Protein 1Y03 (pdb70)

Secondary structure (DSSP, 8-state):
---SHHHHGGGHHHHHHHHHHHHHHHHHHHT-S--

Structure (mmCIF, N/CA/C/O backbone):
data_1Y03
#
_entry.id   1Y03
#
loop_
_atom_site.group_PDB
_atom_site.id
_atom_site.type_symbol
_atom_site.label_atom_id
_atom_site.label_alt_id
_atom_site.label_comp_id
_atom_site.label_asym_id
_atom_site.label_entity_id
_atom_site.label_seq_id
_atom_site.pdbx_PDB_ins_code
_atom_site.Cartn_x
_atom_site.Cartn_y
_atom_site.Cartn_z
_atom_site.occupancy
_atom_site.B_iso_or_equiv
_atom_site.auth_seq_id
_atom_site.auth_comp_id
_atom_site.auth_asym_id
_atom_site.auth_atom_id
_atom_site.pdbx_PDB_model_num
ATOM 1 N N . GLY A 1 1 ? 21.758 -11.976 4.426 1.00 0.00 1 GLY A N 1
ATOM 2 C CA . GLY A 1 1 ? 21.750 -11.119 3.218 1.00 0.00 1 GLY A CA 1
ATOM 3 C C . GLY A 1 1 ? 20.668 -11.524 2.242 1.00 0.00 1 GLY A C 1
ATOM 4 O O . GLY A 1 1 ? 20.935 -12.220 1.262 1.00 0.00 1 GLY A O 1
ATOM 10 N N . SER A 1 2 ? 19.447 -11.084 2.500 1.00 0.00 2 SER A N 1
ATOM 11 C CA . SER A 1 2 ? 18.313 -11.456 1.672 1.00 0.00 2 SER A CA 1
ATOM 12 C C . SER A 1 2 ? 17.539 -10.220 1.229 1.00 0.00 2 SER A C 1
ATOM 13 O O . SER A 1 2 ? 16.584 -9.801 1.883 1.00 0.00 2 SER A O 1
ATOM 21 N N . MET A 1 3 ? 17.964 -9.633 0.124 1.00 0.00 3 MET A N 1
ATOM 22 C CA . MET A 1 3 ? 17.285 -8.472 -0.433 1.00 0.00 3 MET A CA 1
ATOM 23 C C . MET A 1 3 ? 16.901 -8.747 -1.880 1.00 0.00 3 MET A C 1
ATOM 24 O O . MET A 1 3 ? 16.583 -7.835 -2.645 1.00 0.00 3 MET A O 1
ATOM 38 N N . ASN A 1 4 ? 16.926 -10.022 -2.235 1.00 0.00 4 ASN A N 1
ATOM 39 C CA . ASN A 1 4 ? 16.672 -10.456 -3.602 1.00 0.00 4 ASN A CA 1
ATOM 40 C C . ASN A 1 4 ? 15.178 -10.593 -3.867 1.00 0.00 4 ASN A C 1
ATOM 41 O O . ASN A 1 4 ? 14.353 -10.361 -2.979 1.00 0.00 4 ASN A O 1
ATOM 52 N N . ALA A 1 5 ? 14.843 -10.992 -5.088 1.00 0.00 5 ALA A N 1
ATOM 53 C CA . ALA A 1 5 ? 13.453 -11.158 -5.505 1.00 0.00 5 ALA A CA 1
ATOM 54 C C . ALA A 1 5 ? 12.706 -12.212 -4.678 1.00 0.00 5 ALA A C 1
ATOM 55 O O . ALA A 1 5 ? 11.623 -11.930 -4.164 1.00 0.00 5 ALA A O 1
ATOM 62 N N . PRO A 1 6 ? 13.254 -13.440 -4.520 1.00 0.00 6 PRO A N 1
ATOM 63 C CA . PRO A 1 6 ? 12.577 -14.504 -3.766 1.00 0.00 6 PRO A CA 1
ATOM 64 C C . PRO A 1 6 ? 12.431 -14.151 -2.293 1.00 0.00 6 PRO A C 1
ATOM 65 O O . PRO A 1 6 ? 11.537 -14.644 -1.605 1.00 0.00 6 PRO A O 1
ATOM 76 N N . ALA A 1 7 ? 13.308 -13.280 -1.822 1.00 0.00 7 ALA A N 1
ATOM 77 C CA . ALA A 1 7 ? 13.268 -12.830 -0.439 1.00 0.00 7 ALA A CA 1
ATOM 78 C C . ALA A 1 7 ? 12.120 -11.857 -0.228 1.00 0.00 7 ALA A C 1
ATOM 79 O O . ALA A 1 7 ? 11.551 -11.765 0.859 1.00 0.00 7 ALA A O 1
ATOM 86 N N . ARG A 1 8 ? 11.772 -11.164 -1.295 1.00 0.00 8 ARG A N 1
ATOM 87 C CA . ARG A 1 8 ? 10.713 -10.168 -1.264 1.00 0.00 8 ARG A CA 1
ATOM 88 C C . ARG A 1 8 ? 9.351 -10.834 -1.400 1.00 0.00 8 ARG A C 1
ATOM 89 O O . ARG A 1 8 ? 8.329 -10.259 -1.030 1.00 0.00 8 ARG A O 1
ATOM 110 N N . ALA A 1 9 ? 9.348 -12.059 -1.913 1.00 0.00 9 ALA A N 1
ATOM 111 C CA . ALA A 1 9 ? 8.111 -12.802 -2.131 1.00 0.00 9 ALA A CA 1
ATOM 112 C C . ALA A 1 9 ? 7.455 -13.204 -0.811 1.00 0.00 9 ALA A C 1
ATOM 113 O O . ALA A 1 9 ? 6.268 -13.531 -0.772 1.00 0.00 9 ALA A O 1
ATOM 120 N N . ALA A 1 10 ? 8.229 -13.176 0.266 1.00 0.00 10 ALA A N 1
ATOM 121 C CA . ALA A 1 10 ? 7.719 -13.530 1.586 1.00 0.00 10 ALA A CA 1
ATOM 122 C C . ALA A 1 10 ? 6.850 -12.411 2.157 1.00 0.00 10 ALA A C 1
ATOM 123 O O . ALA A 1 10 ? 6.013 -12.640 3.026 1.00 0.00 10 ALA A O 1
ATOM 130 N N . ALA A 1 11 ? 7.037 -11.204 1.640 1.00 0.00 11 ALA A N 1
ATOM 131 C CA . ALA A 1 11 ? 6.301 -10.040 2.120 1.00 0.00 11 ALA A CA 1
ATOM 132 C C . ALA A 1 11 ? 5.039 -9.813 1.293 1.00 0.00 11 ALA A C 1
ATOM 133 O O . ALA A 1 11 ? 4.391 -8.768 1.402 1.00 0.00 11 ALA A O 1
ATOM 140 N N . LYS A 1 12 ? 4.704 -10.802 0.468 1.00 0.00 12 LYS A N 1
ATOM 141 C CA . LYS A 1 12 ? 3.550 -10.723 -0.427 1.00 0.00 12 LYS A CA 1
ATOM 142 C C . LYS A 1 12 ? 2.271 -10.385 0.336 1.00 0.00 12 LYS A C 1
ATOM 143 O O . LYS A 1 12 ? 1.681 -9.333 0.122 1.00 0.00 12 LYS A O 1
ATOM 162 N N . THR A 1 13 ? 1.853 -11.291 1.217 1.00 0.00 13 THR A N 1
ATOM 163 C CA . THR A 1 13 ? 0.638 -11.127 2.011 1.00 0.00 13 THR A CA 1
ATOM 164 C C . THR A 1 13 ? 0.560 -9.772 2.720 1.00 0.00 13 THR A C 1
ATOM 165 O O . THR A 1 13 ? -0.521 -9.208 2.871 1.00 0.00 13 THR A O 1
ATOM 176 N N . ALA A 1 14 ? 1.705 -9.252 3.141 1.00 0.00 14 ALA A N 1
ATOM 177 C CA . ALA A 1 14 ? 1.748 -7.968 3.827 1.00 0.00 14 ALA A CA 1
ATOM 178 C C . ALA A 1 14 ? 1.298 -6.847 2.894 1.00 0.00 14 ALA A C 1
ATOM 179 O O . ALA A 1 14 ? 0.370 -6.102 3.206 1.00 0.00 14 ALA A O 1
ATOM 186 N N . ALA A 1 15 ? 1.956 -6.746 1.744 1.00 0.00 15 ALA A N 1
ATOM 187 C CA . ALA A 1 15 ? 1.598 -5.756 0.735 1.00 0.00 15 ALA A CA 1
ATOM 188 C C . ALA A 1 15 ? 0.246 -6.080 0.103 1.00 0.00 15 ALA A C 1
ATOM 189 O O . ALA A 1 15 ? -0.436 -5.196 -0.418 1.00 0.00 15 ALA A O 1
ATOM 196 N N . ASP A 1 16 ? -0.140 -7.349 0.165 1.00 0.00 16 ASP A N 1
ATOM 197 C CA . ASP A 1 16 ? -1.403 -7.805 -0.400 1.00 0.00 16 ASP A CA 1
ATOM 198 C C . ASP A 1 16 ? -2.572 -7.288 0.428 1.00 0.00 16 ASP A C 1
ATOM 199 O O . ASP A 1 16 ? -3.568 -6.800 -0.111 1.00 0.00 16 ASP A O 1
ATOM 208 N N . ALA A 1 17 ? -2.436 -7.397 1.744 1.00 0.00 17 ALA A N 1
ATOM 209 C CA . ALA A 1 17 ? -3.457 -6.918 2.664 1.00 0.00 17 ALA A CA 1
ATOM 210 C C . ALA A 1 17 ? -3.633 -5.412 2.521 1.00 0.00 17 ALA A C 1
ATOM 211 O O . ALA A 1 17 ? -4.752 -4.896 2.536 1.00 0.00 17 ALA A O 1
ATOM 218 N N . LEU A 1 18 ? -2.514 -4.714 2.361 1.00 0.00 18 LEU A N 1
ATOM 219 C CA . LEU A 1 18 ? -2.531 -3.268 2.200 1.00 0.00 18 LEU A CA 1
ATOM 220 C C . LEU A 1 18 ? -3.194 -2.883 0.885 1.00 0.00 18 LEU A C 1
ATOM 221 O O . LEU A 1 18 ? -3.968 -1.930 0.832 1.00 0.00 18 LEU A O 1
ATOM 237 N N . ALA A 1 19 ? -2.884 -3.632 -0.167 1.00 0.00 19 ALA A N 1
ATOM 238 C CA . ALA A 1 19 ? -3.481 -3.407 -1.478 1.00 0.00 19 ALA A CA 1
ATOM 239 C C . ALA A 1 19 ? -5.004 -3.451 -1.402 1.00 0.00 19 ALA A C 1
ATOM 240 O O . ALA A 1 19 ? -5.686 -2.588 -1.955 1.00 0.00 19 ALA A O 1
ATOM 247 N N . ALA A 1 20 ? -5.528 -4.454 -0.707 1.00 0.00 20 ALA A N 1
ATOM 248 C CA . ALA A 1 20 ? -6.968 -4.595 -0.532 1.00 0.00 20 ALA A CA 1
ATOM 249 C C . ALA A 1 20 ? -7.524 -3.470 0.339 1.00 0.00 20 ALA A C 1
ATOM 250 O O . ALA A 1 20 ? -8.541 -2.855 0.008 1.00 0.00 20 ALA A O 1
ATOM 257 N N . ALA A 1 21 ? -6.837 -3.196 1.443 1.00 0.00 21 ALA A N 1
ATOM 258 C CA . ALA A 1 21 ? -7.260 -2.162 2.381 1.00 0.00 21 ALA A CA 1
ATOM 259 C C . ALA A 1 21 ? -7.294 -0.791 1.716 1.00 0.00 21 ALA A C 1
ATOM 260 O O . ALA A 1 21 ? -8.251 -0.034 1.886 1.00 0.00 21 ALA A O 1
ATOM 267 N N . LYS A 1 22 ? -6.259 -0.487 0.942 1.00 0.00 22 LYS A N 1
ATOM 268 C CA . LYS A 1 22 ? -6.151 0.802 0.270 1.00 0.00 22 LYS A CA 1
ATOM 269 C C . LYS A 1 22 ? -7.217 0.932 -0.813 1.00 0.00 22 LYS A C 1
ATOM 270 O O . LYS A 1 22 ? -7.819 1.993 -0.988 1.00 0.00 22 LYS A O 1
ATOM 289 N N . LYS A 1 23 ? -7.446 -0.164 -1.529 1.00 0.00 23 LYS A N 1
ATOM 290 C CA . LYS A 1 23 ? -8.436 -0.197 -2.592 1.00 0.00 23 LYS A CA 1
ATOM 291 C C . LYS A 1 23 ? -9.810 0.088 -2.029 1.00 0.00 23 LYS A C 1
ATOM 292 O O . LYS A 1 23 ? -10.488 1.015 -2.458 1.00 0.00 23 LYS A O 1
ATOM 311 N N . THR A 1 24 ? -10.195 -0.713 -1.057 1.00 0.00 24 THR A N 1
ATOM 312 C CA . THR A 1 24 ? -11.495 -0.628 -0.451 1.00 0.00 24 THR A CA 1
ATOM 313 C C . THR A 1 24 ? -11.728 0.728 0.228 1.00 0.00 24 THR A C 1
ATOM 314 O O . THR A 1 24 ? -12.821 1.288 0.137 1.00 0.00 24 THR A O 1
ATOM 325 N N . ALA A 1 25 ? -10.700 1.255 0.892 1.00 0.00 25 ALA A N 1
ATOM 326 C CA . ALA A 1 25 ? -10.811 2.550 1.556 1.00 0.00 25 ALA A CA 1
ATOM 327 C C . ALA A 1 25 ? -11.184 3.637 0.553 1.00 0.00 25 ALA A C 1
ATOM 328 O O . ALA A 1 25 ? -12.152 4.376 0.748 1.00 0.00 25 ALA A O 1
ATOM 335 N N . ALA A 1 26 ? -10.412 3.712 -0.526 1.00 0.00 26 ALA A N 1
ATOM 336 C CA . ALA A 1 26 ? -10.675 4.675 -1.591 1.00 0.00 26 ALA A CA 1
ATOM 337 C C . ALA A 1 26 ? -11.972 4.342 -2.320 1.00 0.00 26 ALA A C 1
ATOM 338 O O . ALA A 1 26 ? -12.690 5.233 -2.764 1.00 0.00 26 ALA A O 1
ATOM 345 N N . ASP A 1 27 ? -12.260 3.052 -2.430 1.00 0.00 27 ASP A N 1
ATOM 346 C CA . ASP A 1 27 ? -13.495 2.577 -3.049 1.00 0.00 27 ASP A CA 1
ATOM 347 C C . ASP A 1 27 ? -14.711 3.147 -2.327 1.00 0.00 27 ASP A C 1
ATOM 348 O O . ASP A 1 27 ? -15.614 3.704 -2.948 1.00 0.00 27 ASP A O 1
ATOM 357 N N . ALA A 1 28 ? -14.713 3.013 -1.008 1.00 0.00 28 ALA A N 1
ATOM 358 C CA . ALA A 1 28 ? -15.790 3.538 -0.180 1.00 0.00 28 ALA A CA 1
ATOM 359 C C . ALA A 1 28 ? -15.816 5.064 -0.210 1.00 0.00 28 ALA A C 1
ATOM 360 O O . ALA A 1 28 ? -16.885 5.674 -0.200 1.00 0.00 28 ALA A O 1
ATOM 367 N N . ALA A 1 29 ? -14.636 5.671 -0.266 1.00 0.00 29 ALA A N 1
ATOM 368 C CA . ALA A 1 29 ? -14.519 7.124 -0.295 1.00 0.00 29 ALA A CA 1
ATOM 369 C C . ALA A 1 29 ? -15.029 7.679 -1.621 1.00 0.00 29 ALA A C 1
ATOM 370 O O . ALA A 1 29 ? -15.638 8.746 -1.671 1.00 0.00 29 ALA A O 1
ATOM 377 N N . ALA A 1 30 ? -14.780 6.938 -2.695 1.00 0.00 30 ALA A N 1
ATOM 378 C CA . ALA A 1 30 ? -15.249 7.317 -4.019 1.00 0.00 30 ALA A CA 1
ATOM 379 C C . ALA A 1 30 ? -16.770 7.307 -4.071 1.00 0.00 30 ALA A C 1
ATOM 380 O O . ALA A 1 30 ? -17.389 8.167 -4.697 1.00 0.00 30 ALA A O 1
ATOM 387 N N . ALA A 1 31 ? -17.365 6.339 -3.383 1.00 0.00 31 ALA A N 1
ATOM 388 C CA . ALA A 1 31 ? -18.816 6.210 -3.330 1.00 0.00 31 ALA A CA 1
ATOM 389 C C . ALA A 1 31 ? -19.407 7.093 -2.235 1.00 0.00 31 ALA A C 1
ATOM 390 O O . ALA A 1 31 ? -20.563 6.932 -1.844 1.00 0.00 31 ALA A O 1
ATOM 397 N N . ALA A 1 32 ? -18.598 8.004 -1.717 1.00 0.00 32 ALA A N 1
ATOM 398 C CA . ALA A 1 32 ? -19.060 8.963 -0.724 1.00 0.00 32 ALA A CA 1
ATOM 399 C C . ALA A 1 32 ? -19.298 10.327 -1.361 1.00 0.00 32 ALA A C 1
ATOM 400 O O . ALA A 1 32 ? -19.129 11.361 -0.716 1.00 0.00 32 ALA A O 1
ATOM 407 N N . ALA A 1 33 ? -19.684 10.319 -2.626 1.00 0.00 33 ALA A N 1
ATOM 408 C CA . ALA A 1 33 ? -19.923 11.555 -3.361 1.00 0.00 33 ALA A CA 1
ATOM 409 C C . ALA A 1 33 ? -21.369 11.991 -3.196 1.00 0.00 33 ALA A C 1
ATOM 410 O O . ALA A 1 33 ? -21.679 13.183 -3.193 1.00 0.00 33 ALA A O 1
ATOM 417 N N . ALA A 1 34 ? -22.250 11.014 -3.067 1.00 0.00 34 ALA A N 1
ATOM 418 C CA . ALA A 1 34 ? -23.654 11.278 -2.802 1.00 0.00 34 ALA A CA 1
ATOM 419 C C . ALA A 1 34 ? -23.972 11.004 -1.337 1.00 0.00 34 ALA A C 1
ATOM 420 O O . ALA A 1 34 ? -24.773 10.123 -1.010 1.00 0.00 34 ALA A O 1
ATOM 427 N N . ALA A 1 35 ? -23.325 11.756 -0.459 1.00 0.00 35 ALA A N 1
ATOM 428 C CA . ALA A 1 35 ? -23.508 11.601 0.976 1.00 0.00 35 ALA A CA 1
ATOM 429 C C . ALA A 1 35 ? -23.591 12.964 1.644 1.00 0.00 35 ALA A C 1
ATOM 430 O O . ALA A 1 35 ? -24.330 13.102 2.639 1.00 0.00 35 ALA A O 1
ATOM 438 N N . GLY A 1 1 ? 18.426 -19.781 -2.698 1.00 0.00 1 GLY A N 2
ATOM 439 C CA . GLY A 1 1 ? 17.024 -20.146 -3.010 1.00 0.00 1 GLY A CA 2
ATOM 440 C C . GLY A 1 1 ? 16.073 -18.994 -2.769 1.00 0.00 1 GLY A C 2
ATOM 441 O O . GLY A 1 1 ? 14.955 -19.191 -2.294 1.00 0.00 1 GLY A O 2
ATOM 447 N N . SER A 1 2 ? 16.518 -17.786 -3.088 1.00 0.00 2 SER A N 2
ATOM 448 C CA . SER A 1 2 ? 15.717 -16.591 -2.870 1.00 0.00 2 SER A CA 2
ATOM 449 C C . SER A 1 2 ? 14.665 -16.434 -3.962 1.00 0.00 2 SER A C 2
ATOM 450 O O . SER A 1 2 ? 13.636 -15.786 -3.762 1.00 0.00 2 SER A O 2
ATOM 458 N N . MET A 1 3 ? 14.919 -17.045 -5.110 1.00 0.00 3 MET A N 2
ATOM 459 C CA . MET A 1 3 ? 13.986 -17.000 -6.226 1.00 0.00 3 MET A CA 2
ATOM 460 C C . MET A 1 3 ? 12.995 -18.155 -6.118 1.00 0.00 3 MET A C 2
ATOM 461 O O . MET A 1 3 ? 12.946 -19.044 -6.973 1.00 0.00 3 MET A O 2
ATOM 475 N N . ASN A 1 4 ? 12.225 -18.143 -5.046 1.00 0.00 4 ASN A N 2
ATOM 476 C CA . ASN A 1 4 ? 11.244 -19.185 -4.791 1.00 0.00 4 ASN A CA 2
ATOM 477 C C . ASN A 1 4 ? 9.873 -18.571 -4.554 1.00 0.00 4 ASN A C 2
ATOM 478 O O . ASN A 1 4 ? 9.768 -17.409 -4.161 1.00 0.00 4 ASN A O 2
ATOM 489 N N . ALA A 1 5 ? 8.829 -19.355 -4.788 1.00 0.00 5 ALA A N 2
ATOM 490 C CA . ALA A 1 5 ? 7.455 -18.878 -4.652 1.00 0.00 5 ALA A CA 2
ATOM 491 C C . ALA A 1 5 ? 7.120 -18.449 -3.215 1.00 0.00 5 ALA A C 2
ATOM 492 O O . ALA A 1 5 ? 6.695 -17.313 -2.994 1.00 0.00 5 ALA A O 2
ATOM 499 N N . PRO A 1 6 ? 7.311 -19.331 -2.209 1.00 0.00 6 PRO A N 2
ATOM 500 C CA . PRO A 1 6 ? 6.977 -19.000 -0.819 1.00 0.00 6 PRO A CA 2
ATOM 501 C C . PRO A 1 6 ? 7.898 -17.930 -0.246 1.00 0.00 6 PRO A C 2
ATOM 502 O O . PRO A 1 6 ? 7.529 -17.214 0.684 1.00 0.00 6 PRO A O 2
ATOM 513 N N . ALA A 1 7 ? 9.089 -17.806 -0.826 1.00 0.00 7 ALA A N 2
ATOM 514 C CA . ALA A 1 7 ? 10.060 -16.815 -0.378 1.00 0.00 7 ALA A CA 2
ATOM 515 C C . ALA A 1 7 ? 9.565 -15.408 -0.670 1.00 0.00 7 ALA A C 2
ATOM 516 O O . ALA A 1 7 ? 9.913 -14.453 0.022 1.00 0.00 7 ALA A O 2
ATOM 523 N N . ARG A 1 8 ? 8.746 -15.295 -1.697 1.00 0.00 8 ARG A N 2
ATOM 524 C CA . ARG A 1 8 ? 8.137 -14.023 -2.053 1.00 0.00 8 ARG A CA 2
ATOM 525 C C . ARG A 1 8 ? 6.794 -13.870 -1.355 1.00 0.00 8 ARG A C 2
ATOM 526 O O . ARG A 1 8 ? 6.459 -12.793 -0.864 1.00 0.00 8 ARG A O 2
ATOM 547 N N . ALA A 1 9 ? 6.045 -14.967 -1.283 1.00 0.00 9 ALA A N 2
ATOM 548 C CA . ALA A 1 9 ? 4.718 -14.962 -0.672 1.00 0.00 9 ALA A CA 2
ATOM 549 C C . ALA A 1 9 ? 4.771 -14.523 0.791 1.00 0.00 9 ALA A C 2
ATOM 550 O O . ALA A 1 9 ? 3.833 -13.902 1.296 1.00 0.00 9 ALA A O 2
ATOM 557 N N . ALA A 1 10 ? 5.878 -14.836 1.455 1.00 0.00 10 ALA A N 2
ATOM 558 C CA . ALA A 1 10 ? 6.064 -14.487 2.860 1.00 0.00 10 ALA A CA 2
ATOM 559 C C . ALA A 1 10 ? 6.145 -12.974 3.062 1.00 0.00 10 ALA A C 2
ATOM 560 O O . ALA A 1 10 ? 5.884 -12.470 4.155 1.00 0.00 10 ALA A O 2
ATOM 567 N N . ALA A 1 11 ? 6.513 -12.246 2.012 1.00 0.00 11 ALA A N 2
ATOM 568 C CA . ALA A 1 11 ? 6.613 -10.792 2.089 1.00 0.00 11 ALA A CA 2
ATOM 569 C C . ALA A 1 11 ? 5.491 -10.127 1.300 1.00 0.00 11 ALA A C 2
ATOM 570 O O . ALA A 1 11 ? 5.231 -8.931 1.444 1.00 0.00 11 ALA A O 2
ATOM 577 N N . LYS A 1 12 ? 4.821 -10.914 0.474 1.00 0.00 12 LYS A N 2
ATOM 578 C CA . LYS A 1 12 ? 3.744 -10.409 -0.361 1.00 0.00 12 LYS A CA 2
ATOM 579 C C . LYS A 1 12 ? 2.470 -10.205 0.452 1.00 0.00 12 LYS A C 2
ATOM 580 O O . LYS A 1 12 ? 1.784 -9.206 0.279 1.00 0.00 12 LYS A O 2
ATOM 599 N N . THR A 1 13 ? 2.171 -11.166 1.326 1.00 0.00 13 THR A N 2
ATOM 600 C CA . THR A 1 13 ? 0.962 -11.151 2.156 1.00 0.00 13 THR A CA 2
ATOM 601 C C . THR A 1 13 ? 0.652 -9.774 2.748 1.00 0.00 13 THR A C 2
ATOM 602 O O . THR A 1 13 ? -0.489 -9.314 2.688 1.00 0.00 13 THR A O 2
ATOM 613 N N . ALA A 1 14 ? 1.663 -9.117 3.309 1.00 0.00 14 ALA A N 2
ATOM 614 C CA . ALA A 1 14 ? 1.474 -7.805 3.915 1.00 0.00 14 ALA A CA 2
ATOM 615 C C . ALA A 1 14 ? 1.026 -6.781 2.878 1.00 0.00 14 ALA A C 2
ATOM 616 O O . ALA A 1 14 ? 0.023 -6.093 3.064 1.00 0.00 14 ALA A O 2
ATOM 623 N N . ALA A 1 15 ? 1.759 -6.707 1.774 1.00 0.00 15 ALA A N 2
ATOM 624 C CA . ALA A 1 15 ? 1.453 -5.760 0.710 1.00 0.00 15 ALA A CA 2
ATOM 625 C C . ALA A 1 15 ? 0.148 -6.132 0.014 1.00 0.00 15 ALA A C 2
ATOM 626 O O . ALA A 1 15 ? -0.570 -5.268 -0.490 1.00 0.00 15 ALA A O 2
ATOM 633 N N . ASP A 1 16 ? -0.161 -7.422 0.021 1.00 0.00 16 ASP A N 2
ATOM 634 C CA . ASP A 1 16 ? -1.373 -7.937 -0.603 1.00 0.00 16 ASP A CA 2
ATOM 635 C C . ASP A 1 16 ? -2.594 -7.467 0.170 1.00 0.00 16 ASP A C 2
ATOM 636 O O . ASP A 1 16 ? -3.593 -7.040 -0.412 1.00 0.00 16 ASP A O 2
ATOM 645 N N . ALA A 1 17 ? -2.496 -7.535 1.492 1.00 0.00 17 ALA A N 2
ATOM 646 C CA . ALA A 1 17 ? -3.566 -7.085 2.364 1.00 0.00 17 ALA A CA 2
ATOM 647 C C . ALA A 1 17 ? -3.681 -5.564 2.322 1.00 0.00 17 ALA A C 2
ATOM 648 O O . ALA A 1 17 ? -4.781 -5.015 2.346 1.00 0.00 17 ALA A O 2
ATOM 655 N N . LEU A 1 18 ? -2.533 -4.897 2.243 1.00 0.00 18 LEU A N 2
ATOM 656 C CA . LEU A 1 18 ? -2.490 -3.438 2.177 1.00 0.00 18 LEU A CA 2
ATOM 657 C C . LEU A 1 18 ? -3.192 -2.929 0.925 1.00 0.00 18 LEU A C 2
ATOM 658 O O . LEU A 1 18 ? -4.045 -2.051 0.998 1.00 0.00 18 LEU A O 2
ATOM 674 N N . ALA A 1 19 ? -2.820 -3.490 -0.222 1.00 0.00 19 ALA A N 2
ATOM 675 C CA . ALA A 1 19 ? -3.428 -3.118 -1.494 1.00 0.00 19 ALA A CA 2
ATOM 676 C C . ALA A 1 19 ? -4.948 -3.231 -1.439 1.00 0.00 19 ALA A C 2
ATOM 677 O O . ALA A 1 19 ? -5.657 -2.361 -1.942 1.00 0.00 19 ALA A O 2
ATOM 684 N N . ALA A 1 20 ? -5.442 -4.295 -0.816 1.00 0.00 20 ALA A N 2
ATOM 685 C CA . ALA A 1 20 ? -6.878 -4.504 -0.686 1.00 0.00 20 ALA A CA 2
ATOM 686 C C . ALA A 1 20 ? -7.492 -3.500 0.284 1.00 0.00 20 ALA A C 2
ATOM 687 O O . ALA A 1 20 ? -8.564 -2.952 0.029 1.00 0.00 20 ALA A O 2
ATOM 694 N N . ALA A 1 21 ? -6.806 -3.264 1.396 1.00 0.00 21 ALA A N 2
ATOM 695 C CA . ALA A 1 21 ? -7.276 -2.322 2.405 1.00 0.00 21 ALA A CA 2
ATOM 696 C C . ALA A 1 21 ? -7.343 -0.906 1.844 1.00 0.00 21 ALA A C 2
ATOM 697 O O . ALA A 1 21 ? -8.327 -0.196 2.045 1.00 0.00 21 ALA A O 2
ATOM 704 N N . LYS A 1 22 ? -6.310 -0.519 1.105 1.00 0.00 22 LYS A N 2
ATOM 705 C CA . LYS A 1 22 ? -6.241 0.817 0.534 1.00 0.00 22 LYS A CA 2
ATOM 706 C C . LYS A 1 22 ? -7.277 0.966 -0.571 1.00 0.00 22 LYS A C 2
ATOM 707 O O . LYS A 1 22 ? -7.931 2.002 -0.691 1.00 0.00 22 LYS A O 2
ATOM 726 N N . LYS A 1 23 ? -7.412 -0.085 -1.372 1.00 0.00 23 LYS A N 2
ATOM 727 C CA . LYS A 1 23 ? -8.431 -0.145 -2.416 1.00 0.00 23 LYS A CA 2
ATOM 728 C C . LYS A 1 23 ? -9.813 0.075 -1.824 1.00 0.00 23 LYS A C 2
ATOM 729 O O . LYS A 1 23 ? -10.533 0.975 -2.230 1.00 0.00 23 LYS A O 2
ATOM 748 N N . THR A 1 24 ? -10.165 -0.765 -0.864 1.00 0.00 24 THR A N 2
ATOM 749 C CA . THR A 1 24 ? -11.460 -0.702 -0.212 1.00 0.00 24 THR A CA 2
ATOM 750 C C . THR A 1 24 ? -11.699 0.672 0.434 1.00 0.00 24 THR A C 2
ATOM 751 O O . THR A 1 24 ? -12.812 1.198 0.386 1.00 0.00 24 THR A O 2
ATOM 762 N N . ALA A 1 25 ? -10.652 1.250 1.019 1.00 0.00 25 ALA A N 2
ATOM 763 C CA . ALA A 1 25 ? -10.749 2.576 1.617 1.00 0.00 25 ALA A CA 2
ATOM 764 C C . ALA A 1 25 ? -11.095 3.625 0.561 1.00 0.00 25 ALA A C 2
ATOM 765 O O . ALA A 1 25 ? -12.040 4.401 0.723 1.00 0.00 25 ALA A O 2
ATOM 772 N N . ALA A 1 26 ? -10.331 3.637 -0.527 1.00 0.00 26 ALA A N 2
ATOM 773 C CA . ALA A 1 26 ? -10.586 4.551 -1.634 1.00 0.00 26 ALA A CA 2
ATOM 774 C C . ALA A 1 26 ? -11.925 4.235 -2.295 1.00 0.00 26 ALA A C 2
ATOM 775 O O . ALA A 1 26 ? -12.629 5.130 -2.758 1.00 0.00 26 ALA A O 2
ATOM 782 N N . ASP A 1 27 ? -12.260 2.950 -2.329 1.00 0.00 27 ASP A N 2
ATOM 783 C CA . ASP A 1 27 ? -13.533 2.480 -2.872 1.00 0.00 27 ASP A CA 2
ATOM 784 C C . ASP A 1 27 ? -14.700 3.073 -2.099 1.00 0.00 27 ASP A C 2
ATOM 785 O O . ASP A 1 27 ? -15.721 3.433 -2.679 1.00 0.00 27 ASP A O 2
ATOM 794 N N . ALA A 1 28 ? -14.540 3.167 -0.785 1.00 0.00 28 ALA A N 2
ATOM 795 C CA . ALA A 1 28 ? -15.550 3.774 0.073 1.00 0.00 28 ALA A CA 2
ATOM 796 C C . ALA A 1 28 ? -15.776 5.233 -0.308 1.00 0.00 28 ALA A C 2
ATOM 797 O O . ALA A 1 28 ? -16.916 5.682 -0.439 1.00 0.00 28 ALA A O 2
ATOM 804 N N . ALA A 1 29 ? -14.685 5.966 -0.500 1.00 0.00 29 ALA A N 2
ATOM 805 C CA . ALA A 1 29 ? -14.758 7.360 -0.925 1.00 0.00 29 ALA A CA 2
ATOM 806 C C . ALA A 1 29 ? -15.362 7.472 -2.321 1.00 0.00 29 ALA A C 2
ATOM 807 O O . ALA A 1 29 ? -16.078 8.425 -2.627 1.00 0.00 29 ALA A O 2
ATOM 814 N N . ALA A 1 30 ? -15.079 6.482 -3.155 1.00 0.00 30 ALA A N 2
ATOM 815 C CA . ALA A 1 30 ? -15.600 6.446 -4.514 1.00 0.00 30 ALA A CA 2
ATOM 816 C C . ALA A 1 30 ? -17.074 6.041 -4.527 1.00 0.00 30 ALA A C 2
ATOM 817 O O . ALA A 1 30 ? -17.756 6.181 -5.539 1.00 0.00 30 ALA A O 2
ATOM 824 N N . ALA A 1 31 ? -17.559 5.535 -3.398 1.00 0.00 31 ALA A N 2
ATOM 825 C CA . ALA A 1 31 ? -18.953 5.137 -3.278 1.00 0.00 31 ALA A CA 2
ATOM 826 C C . ALA A 1 31 ? -19.804 6.307 -2.817 1.00 0.00 31 ALA A C 2
ATOM 827 O O . ALA A 1 31 ? -21.008 6.177 -2.600 1.00 0.00 31 ALA A O 2
ATOM 834 N N . ALA A 1 32 ? -19.166 7.456 -2.677 1.00 0.00 32 ALA A N 2
ATOM 835 C CA . ALA A 1 32 ? -19.859 8.666 -2.273 1.00 0.00 32 ALA A CA 2
ATOM 836 C C . ALA A 1 32 ? -20.497 9.335 -3.482 1.00 0.00 32 ALA A C 2
ATOM 837 O O . ALA A 1 32 ? -20.030 10.373 -3.958 1.00 0.00 32 ALA A O 2
ATOM 844 N N . ALA A 1 33 ? -21.547 8.714 -3.992 1.00 0.00 33 ALA A N 2
ATOM 845 C CA . ALA A 1 33 ? -22.271 9.245 -5.131 1.00 0.00 33 ALA A CA 2
ATOM 846 C C . ALA A 1 33 ? -23.051 10.489 -4.728 1.00 0.00 33 ALA A C 2
ATOM 847 O O . ALA A 1 33 ? -23.654 10.524 -3.653 1.00 0.00 33 ALA A O 2
ATOM 854 N N . ALA A 1 34 ? -23.027 11.497 -5.600 1.00 0.00 34 ALA A N 2
ATOM 855 C CA . ALA A 1 34 ? -23.675 12.786 -5.352 1.00 0.00 34 ALA A CA 2
ATOM 856 C C . ALA A 1 34 ? -22.959 13.557 -4.249 1.00 0.00 34 ALA A C 2
ATOM 857 O O . ALA A 1 34 ? -23.549 14.404 -3.583 1.00 0.00 34 ALA A O 2
ATOM 864 N N . ALA A 1 35 ? -21.684 13.255 -4.058 1.00 0.00 35 ALA A N 2
ATOM 865 C CA . ALA A 1 35 ? -20.865 13.970 -3.098 1.00 0.00 35 ALA A CA 2
ATOM 866 C C . ALA A 1 35 ? -19.719 14.670 -3.812 1.00 0.00 35 ALA A C 2
ATOM 867 O O . ALA A 1 35 ? -19.208 14.106 -4.803 1.00 0.00 35 ALA A O 2
ATOM 875 N N . GLY A 1 1 ? 24.615 -8.574 2.011 1.00 0.00 1 GLY A N 3
ATOM 876 C CA . GLY A 1 1 ? 23.916 -8.183 3.258 1.00 0.00 1 GLY A CA 3
ATOM 877 C C . GLY A 1 1 ? 22.560 -8.846 3.377 1.00 0.00 1 GLY A C 3
ATOM 878 O O . GLY A 1 1 ? 22.149 -9.582 2.477 1.00 0.00 1 GLY A O 3
ATOM 884 N N . SER A 1 2 ? 21.869 -8.599 4.481 1.00 0.00 2 SER A N 3
ATOM 885 C CA . SER A 1 2 ? 20.536 -9.145 4.698 1.00 0.00 2 SER A CA 3
ATOM 886 C C . SER A 1 2 ? 19.534 -8.519 3.734 1.00 0.00 2 SER A C 3
ATOM 887 O O . SER A 1 2 ? 18.946 -7.473 4.018 1.00 0.00 2 SER A O 3
ATOM 895 N N . MET A 1 3 ? 19.351 -9.161 2.591 1.00 0.00 3 MET A N 3
ATOM 896 C CA . MET A 1 3 ? 18.474 -8.646 1.551 1.00 0.00 3 MET A CA 3
ATOM 897 C C . MET A 1 3 ? 18.060 -9.764 0.603 1.00 0.00 3 MET A C 3
ATOM 898 O O . MET A 1 3 ? 18.004 -9.580 -0.615 1.00 0.00 3 MET A O 3
ATOM 912 N N . ASN A 1 4 ? 17.778 -10.924 1.170 1.00 0.00 4 ASN A N 3
ATOM 913 C CA . ASN A 1 4 ? 17.387 -12.088 0.384 1.00 0.00 4 ASN A CA 3
ATOM 914 C C . ASN A 1 4 ? 15.937 -11.976 -0.077 1.00 0.00 4 ASN A C 3
ATOM 915 O O . ASN A 1 4 ? 15.088 -11.421 0.626 1.00 0.00 4 ASN A O 3
ATOM 926 N N . ALA A 1 5 ? 15.668 -12.517 -1.256 1.00 0.00 5 ALA A N 3
ATOM 927 C CA . ALA A 1 5 ? 14.341 -12.444 -1.859 1.00 0.00 5 ALA A CA 3
ATOM 928 C C . ALA A 1 5 ? 13.263 -13.133 -1.007 1.00 0.00 5 ALA A C 3
ATOM 929 O O . ALA A 1 5 ? 12.211 -12.542 -0.775 1.00 0.00 5 ALA A O 3
ATOM 936 N N . PRO A 1 6 ? 13.485 -14.391 -0.535 1.00 0.00 6 PRO A N 3
ATOM 937 C CA . PRO A 1 6 ? 12.523 -15.093 0.331 1.00 0.00 6 PRO A CA 3
ATOM 938 C C . PRO A 1 6 ? 12.049 -14.250 1.514 1.00 0.00 6 PRO A C 3
ATOM 939 O O . PRO A 1 6 ? 10.874 -14.287 1.880 1.00 0.00 6 PRO A O 3
ATOM 950 N N . ALA A 1 7 ? 12.963 -13.481 2.095 1.00 0.00 7 ALA A N 3
ATOM 951 C CA . ALA A 1 7 ? 12.636 -12.620 3.228 1.00 0.00 7 ALA A CA 3
ATOM 952 C C . ALA A 1 7 ? 11.617 -11.561 2.837 1.00 0.00 7 ALA A C 3
ATOM 953 O O . ALA A 1 7 ? 10.787 -11.142 3.645 1.00 0.00 7 ALA A O 3
ATOM 960 N N . ARG A 1 8 ? 11.677 -11.145 1.590 1.00 0.00 8 ARG A N 3
ATOM 961 C CA . ARG A 1 8 ? 10.751 -10.149 1.066 1.00 0.00 8 ARG A CA 3
ATOM 962 C C . ARG A 1 8 ? 9.471 -10.827 0.584 1.00 0.00 8 ARG A C 3
ATOM 963 O O . ARG A 1 8 ? 8.378 -10.284 0.721 1.00 0.00 8 ARG A O 3
ATOM 984 N N . ALA A 1 9 ? 9.624 -12.028 0.035 1.00 0.00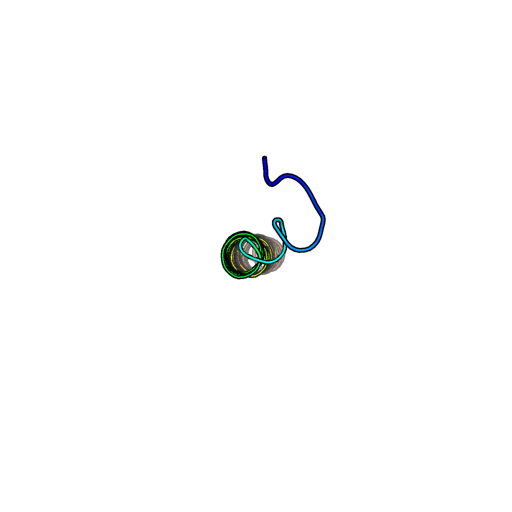 9 ALA A N 3
ATOM 985 C CA . ALA A 1 9 ? 8.490 -12.810 -0.450 1.00 0.00 9 ALA A CA 3
ATOM 986 C C . ALA A 1 9 ? 7.556 -13.195 0.692 1.00 0.00 9 ALA A C 3
ATOM 987 O O . ALA A 1 9 ? 6.354 -13.383 0.490 1.00 0.00 9 ALA A O 3
ATOM 994 N N . ALA A 1 10 ? 8.111 -13.314 1.889 1.00 0.00 10 ALA A N 3
ATOM 995 C CA . ALA A 1 10 ? 7.315 -13.585 3.079 1.00 0.00 10 ALA A CA 3
ATOM 996 C C . ALA A 1 10 ? 6.380 -12.418 3.379 1.00 0.00 10 ALA A C 3
ATOM 997 O O . ALA A 1 10 ? 5.270 -12.609 3.869 1.00 0.00 10 ALA A O 3
ATOM 1004 N N . ALA A 1 11 ? 6.822 -11.211 3.039 1.00 0.00 11 ALA A N 3
ATOM 1005 C CA . ALA A 1 11 ? 6.054 -10.005 3.315 1.00 0.00 11 ALA A CA 3
ATOM 1006 C C . ALA A 1 11 ? 5.113 -9.676 2.158 1.00 0.00 11 ALA A C 3
ATOM 1007 O O . ALA A 1 11 ? 4.519 -8.597 2.111 1.00 0.00 11 ALA A O 3
ATOM 1014 N N . LYS A 1 12 ? 4.990 -10.609 1.219 1.00 0.00 12 LYS A N 3
ATOM 1015 C CA . LYS A 1 12 ? 4.088 -10.446 0.082 1.00 0.00 12 LYS A CA 3
ATOM 1016 C C . LYS A 1 12 ? 2.651 -10.257 0.554 1.00 0.00 12 LYS A C 3
ATOM 1017 O O . LYS A 1 12 ? 1.898 -9.473 -0.015 1.00 0.00 12 LYS A O 3
ATOM 1036 N N . THR A 1 13 ? 2.295 -10.959 1.620 1.00 0.00 13 THR A N 3
ATOM 1037 C CA . THR A 1 13 ? 0.949 -10.928 2.164 1.00 0.00 13 THR A CA 3
ATOM 1038 C C . THR A 1 13 ? 0.651 -9.595 2.841 1.00 0.00 13 THR A C 3
ATOM 1039 O O . THR A 1 13 ? -0.497 -9.155 2.901 1.00 0.00 13 THR A O 3
ATOM 1050 N N . ALA A 1 14 ? 1.696 -8.956 3.346 1.00 0.00 14 ALA A N 3
ATOM 1051 C CA . ALA A 1 14 ? 1.559 -7.661 3.997 1.00 0.00 14 ALA A CA 3
ATOM 1052 C C . ALA A 1 14 ? 1.108 -6.612 2.991 1.00 0.00 14 ALA A C 3
ATOM 1053 O O . ALA A 1 14 ? 0.092 -5.948 3.186 1.00 0.00 14 ALA A O 3
ATOM 1060 N N . ALA A 1 15 ? 1.855 -6.489 1.900 1.00 0.00 15 ALA A N 3
ATOM 1061 C CA . ALA A 1 15 ? 1.507 -5.557 0.835 1.00 0.00 15 ALA A CA 3
ATOM 1062 C C . ALA A 1 15 ? 0.228 -6.002 0.129 1.00 0.00 15 ALA A C 3
ATOM 1063 O O . ALA A 1 15 ? -0.509 -5.187 -0.422 1.00 0.00 15 ALA A O 3
ATOM 1070 N N . ASP A 1 16 ? -0.030 -7.303 0.170 1.00 0.00 16 ASP A N 3
ATOM 1071 C CA . ASP A 1 16 ? -1.218 -7.876 -0.450 1.00 0.00 16 ASP A CA 3
ATOM 1072 C C . ASP A 1 16 ? -2.474 -7.423 0.280 1.00 0.00 16 ASP A C 3
ATOM 1073 O O . ASP A 1 16 ? -3.430 -6.945 -0.333 1.00 0.00 16 ASP A O 3
ATOM 1082 N N . ALA A 1 17 ? -2.452 -7.561 1.600 1.00 0.00 17 ALA A N 3
ATOM 1083 C CA . ALA A 1 17 ? -3.568 -7.140 2.434 1.00 0.00 17 ALA A CA 3
ATOM 1084 C C . ALA A 1 17 ? -3.747 -5.629 2.361 1.00 0.00 17 ALA A C 3
ATOM 1085 O O . ALA A 1 17 ? -4.868 -5.121 2.428 1.00 0.00 17 ALA A O 3
ATOM 1092 N N . LEU A 1 18 ? -2.636 -4.917 2.210 1.00 0.00 18 LEU A N 3
ATOM 1093 C CA . LEU A 1 18 ? -2.667 -3.464 2.102 1.00 0.00 18 LEU A CA 3
ATOM 1094 C C . LEU A 1 18 ? -3.313 -3.031 0.792 1.00 0.00 18 LEU A C 3
ATOM 1095 O O . LEU A 1 18 ? -4.107 -2.093 0.771 1.00 0.00 18 LEU A O 3
ATOM 1111 N N . ALA A 1 19 ? -2.970 -3.718 -0.292 1.00 0.00 19 ALA A N 3
ATOM 1112 C CA . ALA A 1 19 ? -3.529 -3.422 -1.605 1.00 0.00 19 ALA A CA 3
ATOM 1113 C C . ALA A 1 19 ? -5.051 -3.486 -1.571 1.00 0.00 19 ALA A C 3
ATOM 1114 O O . ALA A 1 19 ? -5.732 -2.617 -2.116 1.00 0.00 19 ALA A O 3
ATOM 1121 N N . ALA A 1 20 ? -5.572 -4.506 -0.906 1.00 0.00 20 ALA A N 3
ATOM 1122 C CA . ALA A 1 20 ? -7.010 -4.671 -0.762 1.00 0.00 20 ALA A CA 3
ATOM 1123 C C . ALA A 1 20 ? -7.592 -3.589 0.143 1.00 0.00 20 ALA A C 3
ATOM 1124 O O . ALA A 1 20 ? -8.578 -2.934 -0.204 1.00 0.00 20 ALA A O 3
ATOM 1131 N N . ALA A 1 21 ? -6.957 -3.390 1.293 1.00 0.00 21 ALA A N 3
ATOM 1132 C CA . ALA A 1 21 ? -7.416 -2.414 2.273 1.00 0.00 21 ALA A CA 3
ATOM 1133 C C . ALA A 1 21 ? -7.414 -1.001 1.698 1.00 0.00 21 ALA A C 3
ATOM 1134 O O . ALA A 1 21 ? -8.369 -0.244 1.884 1.00 0.00 21 ALA A O 3
ATOM 1141 N N . LYS A 1 22 ? -6.354 -0.658 0.976 1.00 0.00 22 LYS A N 3
ATOM 1142 C CA . LYS A 1 22 ? -6.230 0.669 0.395 1.00 0.00 22 LYS A CA 3
ATOM 1143 C C . LYS A 1 22 ? -7.228 0.852 -0.745 1.00 0.00 22 LYS A C 3
ATOM 1144 O O . LYS A 1 22 ? -7.741 1.950 -0.965 1.00 0.00 22 LYS A O 3
ATOM 1163 N N . LYS A 1 23 ? -7.501 -0.230 -1.464 1.00 0.00 23 LYS A N 3
ATOM 1164 C CA . LYS A 1 23 ? -8.460 -0.198 -2.563 1.00 0.00 23 LYS A CA 3
ATOM 1165 C C . LYS A 1 23 ? -9.870 0.016 -2.035 1.00 0.00 23 LYS A C 3
ATOM 1166 O O . LYS A 1 23 ? -10.618 0.842 -2.553 1.00 0.00 23 LYS A O 3
ATOM 1185 N N . THR A 1 24 ? -10.219 -0.728 -0.999 1.00 0.00 24 THR A N 3
ATOM 1186 C CA . THR A 1 24 ? -11.523 -0.636 -0.394 1.00 0.00 24 THR A CA 3
ATOM 1187 C C . THR A 1 24 ? -11.735 0.734 0.254 1.00 0.00 24 THR A C 3
ATOM 1188 O O . THR A 1 24 ? -12.813 1.322 0.143 1.00 0.00 24 THR A O 3
ATOM 1199 N N . ALA A 1 25 ? -10.696 1.248 0.905 1.00 0.00 25 ALA A N 3
ATOM 1200 C CA . ALA A 1 25 ? -10.742 2.589 1.482 1.00 0.00 25 ALA A CA 3
ATOM 1201 C C . ALA A 1 25 ? -11.017 3.628 0.399 1.00 0.00 25 ALA A C 3
ATOM 1202 O O . ALA A 1 25 ? -11.870 4.504 0.561 1.00 0.00 25 ALA A O 3
ATOM 1209 N N . ALA A 1 26 ? -10.290 3.515 -0.709 1.00 0.00 26 ALA A N 3
ATOM 1210 C CA . ALA A 1 26 ? -10.483 4.401 -1.853 1.00 0.00 26 ALA A CA 3
ATOM 1211 C C . ALA A 1 26 ? -11.879 4.236 -2.446 1.00 0.00 26 ALA A C 3
ATOM 1212 O O . ALA A 1 26 ? -12.501 5.211 -2.869 1.00 0.00 26 ALA A O 3
ATOM 1219 N N . ASP A 1 27 ? -12.359 2.998 -2.475 1.00 0.00 27 ASP A N 3
ATOM 1220 C CA . ASP A 1 27 ? -13.697 2.690 -2.978 1.00 0.00 27 ASP A CA 3
ATOM 1221 C C . ASP A 1 27 ? -14.766 3.378 -2.135 1.00 0.00 27 ASP A C 3
ATOM 1222 O O . ASP A 1 27 ? -15.626 4.091 -2.657 1.00 0.00 27 ASP A O 3
ATOM 1231 N N . ALA A 1 28 ? -14.701 3.167 -0.827 1.00 0.00 28 ALA A N 3
ATOM 1232 C CA . ALA A 1 28 ? -15.670 3.746 0.100 1.00 0.00 28 ALA A CA 3
ATOM 1233 C C . ALA A 1 28 ? -15.663 5.269 0.031 1.00 0.00 28 ALA A C 3
ATOM 1234 O O . ALA A 1 28 ? -16.715 5.908 0.092 1.00 0.00 28 ALA A O 3
ATOM 1241 N N . ALA A 1 29 ? -14.476 5.847 -0.108 1.00 0.00 29 ALA A N 3
ATOM 1242 C CA . ALA A 1 29 ? -14.334 7.296 -0.185 1.00 0.00 29 ALA A CA 3
ATOM 1243 C C . ALA A 1 29 ? -14.860 7.833 -1.517 1.00 0.00 29 ALA A C 3
ATOM 1244 O O . ALA A 1 29 ? -15.383 8.944 -1.585 1.00 0.00 29 ALA A O 3
ATOM 1251 N N . ALA A 1 30 ? -14.730 7.030 -2.570 1.00 0.00 30 ALA A N 3
ATOM 1252 C CA . ALA A 1 30 ? -15.160 7.435 -3.903 1.00 0.00 30 ALA A CA 3
ATOM 1253 C C . ALA A 1 30 ? -16.675 7.529 -3.990 1.00 0.00 30 ALA A C 3
ATOM 1254 O O . ALA A 1 30 ? -17.212 8.381 -4.698 1.00 0.00 30 ALA A O 3
ATOM 1261 N N . ALA A 1 31 ? -17.357 6.660 -3.258 1.00 0.00 31 ALA A N 3
ATOM 1262 C CA . ALA A 1 31 ? -18.813 6.626 -3.270 1.00 0.00 31 ALA A CA 3
ATOM 1263 C C . ALA A 1 31 ? -19.389 7.458 -2.129 1.00 0.00 31 ALA A C 3
ATOM 1264 O O . ALA A 1 31 ? -20.590 7.416 -1.854 1.00 0.00 31 ALA A O 3
ATOM 1271 N N . ALA A 1 32 ? -18.526 8.218 -1.470 1.00 0.00 32 ALA A N 3
ATOM 1272 C CA . ALA A 1 32 ? -18.941 9.049 -0.350 1.00 0.00 32 ALA A CA 3
ATOM 1273 C C . ALA A 1 32 ? -19.316 10.448 -0.829 1.00 0.00 32 ALA A C 3
ATOM 1274 O O . ALA A 1 32 ? -18.691 11.438 -0.442 1.00 0.00 32 ALA A O 3
ATOM 1281 N N . ALA A 1 33 ? -20.327 10.523 -1.684 1.00 0.00 33 ALA A N 3
ATOM 1282 C CA . ALA A 1 33 ? -20.798 11.800 -2.196 1.00 0.00 33 ALA A CA 3
ATOM 1283 C C . ALA A 1 33 ? -21.594 12.547 -1.135 1.00 0.00 33 ALA A C 3
ATOM 1284 O O . ALA A 1 33 ? -21.625 13.775 -1.121 1.00 0.00 33 ALA A O 3
ATOM 1291 N N . ALA A 1 34 ? -22.230 11.800 -0.242 1.00 0.00 34 ALA A N 3
ATOM 1292 C CA . ALA A 1 34 ? -23.013 12.394 0.826 1.00 0.00 34 ALA A CA 3
ATOM 1293 C C . ALA A 1 34 ? -22.456 11.989 2.183 1.00 0.00 34 ALA A C 3
ATOM 1294 O O . ALA A 1 34 ? -23.105 11.274 2.947 1.00 0.00 34 ALA A O 3
ATOM 1301 N N . ALA A 1 35 ? -21.250 12.451 2.471 1.00 0.00 35 ALA A N 3
ATOM 1302 C CA . ALA A 1 35 ? -20.581 12.137 3.723 1.00 0.00 35 ALA A CA 3
ATOM 1303 C C . ALA A 1 35 ? -19.516 13.185 4.014 1.00 0.00 35 ALA A C 3
ATOM 1304 O O . ALA A 1 35 ? -18.555 12.886 4.751 1.00 0.00 35 ALA A O 3
ATOM 1312 N N . GLY A 1 1 ? -5.386 -26.633 10.453 1.00 0.00 1 GLY A N 4
ATOM 1313 C CA . GLY A 1 1 ? -4.922 -27.487 9.333 1.00 0.00 1 GLY A CA 4
ATOM 1314 C C . GLY A 1 1 ? -3.795 -26.835 8.563 1.00 0.00 1 GLY A C 4
ATOM 1315 O O . GLY A 1 1 ? -2.687 -27.370 8.507 1.00 0.00 1 GLY A O 4
ATOM 1321 N N . SER A 1 2 ? -4.089 -25.677 7.971 1.00 0.00 2 SER A N 4
ATOM 1322 C CA . SER A 1 2 ? -3.096 -24.892 7.239 1.00 0.00 2 SER A CA 4
ATOM 1323 C C . SER A 1 2 ? -2.508 -25.697 6.071 1.00 0.00 2 SER A C 4
ATOM 1324 O O . SER A 1 2 ? -3.258 -26.348 5.333 1.00 0.00 2 SER A O 4
ATOM 1332 N N . MET A 1 3 ? -1.180 -25.647 5.902 1.00 0.00 3 MET A N 4
ATOM 1333 C CA . MET A 1 3 ? -0.494 -26.351 4.816 1.00 0.00 3 MET A CA 4
ATOM 1334 C C . MET A 1 3 ? -0.975 -25.853 3.457 1.00 0.00 3 MET A C 4
ATOM 1335 O O . MET A 1 3 ? -1.136 -26.629 2.511 1.00 0.00 3 MET A O 4
ATOM 1349 N N . ASN A 1 4 ? -1.202 -24.550 3.374 1.00 0.00 4 ASN A N 4
ATOM 1350 C CA . ASN A 1 4 ? -1.664 -23.922 2.145 1.00 0.00 4 ASN A CA 4
ATOM 1351 C C . ASN A 1 4 ? -0.606 -22.971 1.601 1.00 0.00 4 ASN A C 4
ATOM 1352 O O . ASN A 1 4 ? 0.140 -22.356 2.362 1.00 0.00 4 ASN A O 4
ATOM 1363 N N . ALA A 1 5 ? -0.543 -22.865 0.279 1.00 0.00 5 ALA A N 4
ATOM 1364 C CA . ALA A 1 5 ? 0.443 -22.021 -0.392 1.00 0.00 5 ALA A CA 4
ATOM 1365 C C . ALA A 1 5 ? 0.367 -20.550 0.049 1.00 0.00 5 ALA A C 4
ATOM 1366 O O . ALA A 1 5 ? 1.396 -19.963 0.381 1.00 0.00 5 ALA A O 4
ATOM 1373 N N . PRO A 1 6 ? -0.836 -19.916 0.044 1.00 0.00 6 PRO A N 4
ATOM 1374 C CA . PRO A 1 6 ? -1.003 -18.522 0.493 1.00 0.00 6 PRO A CA 4
ATOM 1375 C C . PRO A 1 6 ? -0.323 -18.212 1.828 1.00 0.00 6 PRO A C 4
ATOM 1376 O O . PRO A 1 6 ? 0.188 -17.108 2.030 1.00 0.00 6 PRO A O 4
ATOM 1387 N N . ALA A 1 7 ? -0.314 -19.188 2.726 1.00 0.00 7 ALA A N 4
ATOM 1388 C CA . ALA A 1 7 ? 0.283 -19.013 4.048 1.00 0.00 7 ALA A CA 4
ATOM 1389 C C . ALA A 1 7 ? 1.793 -18.841 3.955 1.00 0.00 7 ALA A C 4
ATOM 1390 O O . ALA A 1 7 ? 2.394 -18.071 4.702 1.00 0.00 7 ALA A O 4
ATOM 1397 N N . ARG A 1 8 ? 2.391 -19.544 3.016 1.00 0.00 8 ARG A N 4
ATOM 1398 C CA . ARG A 1 8 ? 3.834 -19.471 2.800 1.00 0.00 8 ARG A CA 4
ATOM 1399 C C . ARG A 1 8 ? 4.182 -18.221 2.007 1.00 0.00 8 ARG A C 4
ATOM 1400 O O . ARG A 1 8 ? 5.313 -17.742 2.039 1.00 0.00 8 ARG A O 4
ATOM 1421 N N . ALA A 1 9 ? 3.193 -17.698 1.300 1.00 0.00 9 ALA A N 4
ATOM 1422 C CA . ALA A 1 9 ? 3.360 -16.488 0.510 1.00 0.00 9 ALA A CA 4
ATOM 1423 C C . ALA A 1 9 ? 2.971 -15.257 1.320 1.00 0.00 9 ALA A C 4
ATOM 1424 O O . ALA A 1 9 ? 2.696 -14.195 0.760 1.00 0.00 9 ALA A O 4
ATOM 1431 N N . ALA A 1 10 ? 2.953 -15.413 2.644 1.00 0.00 10 ALA A N 4
ATOM 1432 C CA . ALA A 1 10 ? 2.550 -14.348 3.563 1.00 0.00 10 ALA A CA 4
ATOM 1433 C C . ALA A 1 10 ? 3.352 -13.063 3.346 1.00 0.00 10 ALA A C 4
ATOM 1434 O O . ALA A 1 10 ? 2.881 -11.971 3.668 1.00 0.00 10 ALA A O 4
ATOM 1441 N N . ALA A 1 11 ? 4.560 -13.194 2.806 1.00 0.00 11 ALA A N 4
ATOM 1442 C CA . ALA A 1 11 ? 5.378 -12.034 2.472 1.00 0.00 11 ALA A CA 4
ATOM 1443 C C . ALA A 1 11 ? 4.644 -11.134 1.482 1.00 0.00 11 ALA A C 4
ATOM 1444 O O . ALA A 1 11 ? 4.669 -9.910 1.596 1.00 0.00 11 ALA A O 4
ATOM 1451 N N . LYS A 1 12 ? 3.978 -11.755 0.522 1.00 0.00 12 LYS A N 4
ATOM 1452 C CA . LYS A 1 12 ? 3.223 -11.026 -0.481 1.00 0.00 12 LYS A CA 4
ATOM 1453 C C . LYS A 1 12 ? 1.874 -10.602 0.083 1.00 0.00 12 LYS A C 4
ATOM 1454 O O . LYS A 1 12 ? 1.435 -9.472 -0.116 1.00 0.00 12 LYS A O 4
ATOM 1473 N N . THR A 1 13 ? 1.231 -11.515 0.807 1.00 0.00 13 THR A N 4
ATOM 1474 C CA . THR A 1 13 ? -0.083 -11.264 1.394 1.00 0.00 13 THR A CA 4
ATOM 1475 C C . THR A 1 13 ? -0.063 -10.088 2.375 1.00 0.00 13 THR A C 4
ATOM 1476 O O . THR A 1 13 ? -1.097 -9.477 2.646 1.00 0.00 13 THR A O 4
ATOM 1487 N N . ALA A 1 14 ? 1.115 -9.765 2.899 1.00 0.00 14 ALA A N 4
ATOM 1488 C CA . ALA A 1 14 ? 1.269 -8.612 3.779 1.00 0.00 14 ALA A CA 4
ATOM 1489 C C . ALA A 1 14 ? 1.018 -7.317 3.013 1.00 0.00 14 ALA A C 4
ATOM 1490 O O . ALA A 1 14 ? 0.149 -6.525 3.377 1.00 0.00 14 ALA A O 4
ATOM 1497 N N . ALA A 1 15 ? 1.786 -7.108 1.951 1.00 0.00 15 ALA A N 4
ATOM 1498 C CA . ALA A 1 15 ? 1.618 -5.940 1.096 1.00 0.00 15 ALA A CA 4
ATOM 1499 C C . ALA A 1 15 ? 0.289 -6.005 0.351 1.00 0.00 15 ALA A C 4
ATOM 1500 O O . ALA A 1 15 ? -0.298 -4.978 0.009 1.00 0.00 15 ALA A O 4
ATOM 1507 N N . ASP A 1 16 ? -0.180 -7.226 0.118 1.00 0.00 16 ASP A N 4
ATOM 1508 C CA . ASP A 1 16 ? -1.449 -7.456 -0.566 1.00 0.00 16 ASP A CA 4
ATOM 1509 C C . ASP A 1 16 ? -2.614 -6.965 0.281 1.00 0.00 16 ASP A C 4
ATOM 1510 O O . ASP A 1 16 ? -3.582 -6.403 -0.237 1.00 0.00 16 ASP A O 4
ATOM 1519 N N . ALA A 1 17 ? -2.512 -7.172 1.591 1.00 0.00 17 ALA A N 4
ATOM 1520 C CA . ALA A 1 17 ? -3.535 -6.713 2.517 1.00 0.00 17 ALA A CA 4
ATOM 1521 C C . ALA A 1 17 ? -3.595 -5.196 2.523 1.00 0.00 17 ALA A C 4
ATOM 1522 O O . ALA A 1 17 ? -4.667 -4.608 2.643 1.00 0.00 17 ALA A O 4
ATOM 1529 N N . LEU A 1 18 ? -2.435 -4.572 2.373 1.00 0.00 18 LEU A N 4
ATOM 1530 C CA . LEU A 1 18 ? -2.351 -3.121 2.311 1.00 0.00 18 LEU A CA 4
ATOM 1531 C C . LEU A 1 18 ? -2.994 -2.617 1.028 1.00 0.00 18 LEU A C 4
ATOM 1532 O O . LEU A 1 18 ? -3.744 -1.643 1.039 1.00 0.00 18 LEU A O 4
ATOM 1548 N N . ALA A 1 19 ? -2.689 -3.289 -0.076 1.00 0.00 19 ALA A N 4
ATOM 1549 C CA . ALA A 1 19 ? -3.282 -2.957 -1.363 1.00 0.00 19 ALA A CA 4
ATOM 1550 C C . ALA A 1 19 ? -4.802 -3.048 -1.29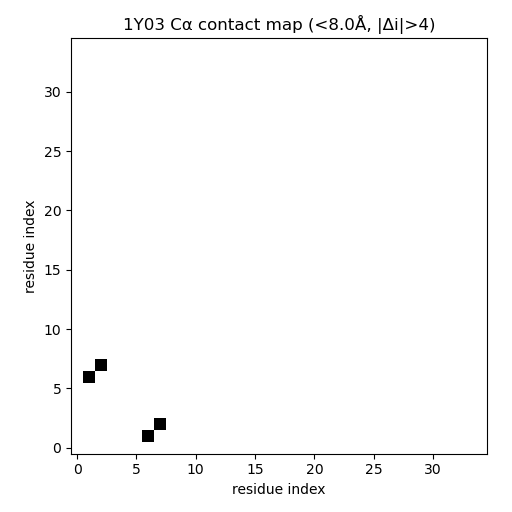6 1.00 0.00 19 ALA A C 4
ATOM 1551 O O . ALA A 1 19 ? -5.506 -2.160 -1.773 1.00 0.00 19 ALA A O 4
ATOM 1558 N N . ALA A 1 20 ? -5.297 -4.120 -0.690 1.00 0.00 20 ALA A N 4
ATOM 1559 C CA . ALA A 1 20 ? -6.729 -4.309 -0.509 1.00 0.00 20 ALA A CA 4
ATOM 1560 C C . ALA A 1 20 ? -7.307 -3.244 0.419 1.00 0.00 20 ALA A C 4
ATOM 1561 O O . ALA A 1 20 ? -8.359 -2.676 0.141 1.00 0.00 20 ALA A O 4
ATOM 1568 N N . ALA A 1 21 ? -6.599 -2.966 1.507 1.00 0.00 21 ALA A N 4
ATOM 1569 C CA . ALA A 1 21 ? -7.036 -1.974 2.485 1.00 0.00 21 ALA A CA 4
ATOM 1570 C C . ALA A 1 21 ? -7.120 -0.583 1.864 1.00 0.00 21 ALA A C 4
ATOM 1571 O O . ALA A 1 21 ? -8.101 0.136 2.059 1.00 0.00 21 ALA A O 4
ATOM 1578 N N . LYS A 1 22 ? -6.104 -0.215 1.093 1.00 0.00 22 LYS A N 4
ATOM 1579 C CA . LYS A 1 22 ? -6.055 1.103 0.491 1.00 0.00 22 LYS A CA 4
ATOM 1580 C C . LYS A 1 22 ? -7.037 1.198 -0.668 1.00 0.00 22 LYS A C 4
ATOM 1581 O O . LYS A 1 22 ? -7.608 2.258 -0.925 1.00 0.00 22 LYS A O 4
ATOM 1600 N N . LYS A 1 23 ? -7.220 0.088 -1.372 1.00 0.00 23 LYS A N 4
ATOM 1601 C CA . LYS A 1 23 ? -8.230 0.011 -2.415 1.00 0.00 23 LYS A CA 4
ATOM 1602 C C . LYS A 1 23 ? -9.613 0.152 -1.806 1.00 0.00 23 LYS A C 4
ATOM 1603 O O . LYS A 1 23 ? -10.446 0.896 -2.305 1.00 0.00 23 LYS A O 4
ATOM 1622 N N . THR A 1 24 ? -9.839 -0.573 -0.719 1.00 0.00 24 THR A N 4
ATOM 1623 C CA . THR A 1 24 ? -11.098 -0.530 -0.002 1.00 0.00 24 THR A CA 4
ATOM 1624 C C . THR A 1 24 ? -11.384 0.885 0.517 1.00 0.00 24 THR A C 4
ATOM 1625 O O . THR A 1 24 ? -12.535 1.317 0.547 1.00 0.00 24 THR A O 4
ATOM 1636 N N . ALA A 1 25 ? -10.332 1.598 0.912 1.00 0.00 25 ALA A N 4
ATOM 1637 C CA . ALA A 1 25 ? -10.466 2.989 1.329 1.00 0.00 25 ALA A CA 4
ATOM 1638 C C . ALA A 1 25 ? -11.024 3.845 0.191 1.00 0.00 25 ALA A C 4
ATOM 1639 O O . ALA A 1 25 ? -12.019 4.549 0.360 1.00 0.00 25 ALA A O 4
ATOM 1646 N N . ALA A 1 26 ? -10.384 3.763 -0.967 1.00 0.00 26 ALA A N 4
ATOM 1647 C CA . ALA A 1 26 ? -10.835 4.494 -2.147 1.00 0.00 26 ALA A CA 4
ATOM 1648 C C . ALA A 1 26 ? -12.199 3.985 -2.601 1.00 0.00 26 ALA A C 4
ATOM 1649 O O . ALA A 1 26 ? -13.050 4.755 -3.031 1.00 0.00 26 ALA A O 4
ATOM 1656 N N . ASP A 1 27 ? -12.385 2.681 -2.489 1.00 0.00 27 ASP A N 4
ATOM 1657 C CA . ASP A 1 27 ? -13.648 2.024 -2.823 1.00 0.00 27 ASP A CA 4
ATOM 1658 C C . ASP A 1 27 ? -14.788 2.590 -1.992 1.00 0.00 27 ASP A C 4
ATOM 1659 O O . ASP A 1 27 ? -15.828 2.974 -2.523 1.00 0.00 27 ASP A O 4
ATOM 1668 N N . ALA A 1 28 ? -14.577 2.642 -0.684 1.00 0.00 28 ALA A N 4
ATOM 1669 C CA . ALA A 1 28 ? -15.577 3.157 0.243 1.00 0.00 28 ALA A CA 4
ATOM 1670 C C . ALA A 1 28 ? -15.852 4.635 -0.014 1.00 0.00 28 ALA A C 4
ATOM 1671 O O . ALA A 1 28 ? -16.955 5.120 0.228 1.00 0.00 28 ALA A O 4
ATOM 1678 N N . ALA A 1 29 ? -14.839 5.347 -0.498 1.00 0.00 29 ALA A N 4
ATOM 1679 C CA . ALA A 1 29 ? -14.990 6.751 -0.856 1.00 0.00 29 ALA A CA 4
ATOM 1680 C C . ALA A 1 29 ? -15.700 6.887 -2.200 1.00 0.00 29 ALA A C 4
ATOM 1681 O O . ALA A 1 29 ? -16.420 7.856 -2.446 1.00 0.00 29 ALA A O 4
ATOM 1688 N N . ALA A 1 30 ? -15.495 5.902 -3.064 1.00 0.00 30 ALA A N 4
ATOM 1689 C CA . ALA A 1 30 ? -16.113 5.881 -4.382 1.00 0.00 30 ALA A CA 4
ATOM 1690 C C . ALA A 1 30 ? -17.603 5.581 -4.276 1.00 0.00 30 ALA A C 4
ATOM 1691 O O . ALA A 1 30 ? -18.413 6.128 -5.021 1.00 0.00 30 ALA A O 4
ATOM 1698 N N . ALA A 1 31 ? -17.959 4.718 -3.333 1.00 0.00 31 ALA A N 4
ATOM 1699 C CA . ALA A 1 31 ? -19.355 4.359 -3.116 1.00 0.00 31 ALA A CA 4
ATOM 1700 C C . ALA A 1 31 ? -20.024 5.319 -2.137 1.00 0.00 31 ALA A C 4
ATOM 1701 O O . ALA A 1 31 ? -21.171 5.123 -1.736 1.00 0.00 31 ALA A O 4
ATOM 1708 N N . ALA A 1 32 ? -19.301 6.364 -1.765 1.00 0.00 32 ALA A N 4
ATOM 1709 C CA . ALA A 1 32 ? -19.820 7.362 -0.841 1.00 0.00 32 ALA A CA 4
ATOM 1710 C C . ALA A 1 32 ? -20.379 8.558 -1.599 1.00 0.00 32 ALA A C 4
ATOM 1711 O O . ALA A 1 32 ? -19.834 9.662 -1.538 1.00 0.00 32 ALA A O 4
ATOM 1718 N N . ALA A 1 33 ? -21.461 8.323 -2.327 1.00 0.00 33 ALA A N 4
ATOM 1719 C CA . ALA A 1 33 ? -22.121 9.370 -3.091 1.00 0.00 33 ALA A CA 4
ATOM 1720 C C . ALA A 1 33 ? -22.929 10.273 -2.170 1.00 0.00 33 ALA A C 4
ATOM 1721 O O . ALA A 1 33 ? -22.994 11.489 -2.363 1.00 0.00 33 ALA A O 4
ATOM 1728 N N . ALA A 1 34 ? -23.540 9.662 -1.169 1.00 0.00 34 ALA A N 4
ATOM 1729 C CA . ALA A 1 34 ? -24.321 10.386 -0.184 1.00 0.00 34 ALA A CA 4
ATOM 1730 C C . ALA A 1 34 ? -24.210 9.710 1.178 1.00 0.00 34 ALA A C 4
ATOM 1731 O O . ALA A 1 34 ? -25.168 9.106 1.669 1.00 0.00 34 ALA A O 4
ATOM 1738 N N . ALA A 1 35 ? -23.033 9.807 1.779 1.00 0.00 35 ALA A N 4
ATOM 1739 C CA . ALA A 1 35 ? -22.775 9.179 3.065 1.00 0.00 35 ALA A CA 4
ATOM 1740 C C . ALA A 1 35 ? -23.294 10.050 4.202 1.00 0.00 35 ALA A C 4
ATOM 1741 O O . ALA A 1 35 ? -23.182 9.635 5.372 1.00 0.00 35 ALA A O 4
ATOM 1749 N N . GLY A 1 1 ? 13.365 -15.225 -12.434 1.00 0.00 1 GLY A N 5
ATOM 1750 C CA . GLY A 1 1 ? 12.708 -13.911 -12.267 1.00 0.00 1 GLY A CA 5
ATOM 1751 C C . GLY A 1 1 ? 11.201 -14.019 -12.318 1.00 0.00 1 GLY A C 5
ATOM 1752 O O . GLY A 1 1 ? 10.601 -14.749 -11.525 1.00 0.00 1 GLY A O 5
ATOM 1758 N N . SER A 1 2 ? 10.585 -13.296 -13.244 1.00 0.00 2 SER A N 5
ATOM 1759 C CA . SER A 1 2 ? 9.139 -13.323 -13.399 1.00 0.00 2 SER A CA 5
ATOM 1760 C C . SER A 1 2 ? 8.684 -14.632 -14.042 1.00 0.00 2 SER A C 5
ATOM 1761 O O . SER A 1 2 ? 8.547 -14.732 -15.262 1.00 0.00 2 SER A O 5
ATOM 1769 N N . MET A 1 3 ? 8.476 -15.634 -13.206 1.00 0.00 3 MET A N 5
ATOM 1770 C CA . MET A 1 3 ? 8.007 -16.935 -13.654 1.00 0.00 3 MET A CA 5
ATOM 1771 C C . MET A 1 3 ? 7.392 -17.684 -12.486 1.00 0.00 3 MET A C 5
ATOM 1772 O O . MET A 1 3 ? 6.273 -18.187 -12.570 1.00 0.00 3 MET A O 5
ATOM 1786 N N . ASN A 1 4 ? 8.127 -17.730 -11.386 1.00 0.00 4 ASN A N 5
ATOM 1787 C CA . ASN A 1 4 ? 7.663 -18.407 -10.188 1.00 0.00 4 ASN A CA 5
ATOM 1788 C C . ASN A 1 4 ? 7.174 -17.394 -9.167 1.00 0.00 4 ASN A C 5
ATOM 1789 O O . ASN A 1 4 ? 7.947 -16.579 -8.661 1.00 0.00 4 ASN A O 5
ATOM 1800 N N . ALA A 1 5 ? 5.883 -17.442 -8.880 1.00 0.00 5 ALA A N 5
ATOM 1801 C CA . ALA A 1 5 ? 5.268 -16.520 -7.934 1.00 0.00 5 ALA A CA 5
ATOM 1802 C C . ALA A 1 5 ? 5.892 -16.626 -6.533 1.00 0.00 5 ALA A C 5
ATOM 1803 O O . ALA A 1 5 ? 6.312 -15.611 -5.984 1.00 0.00 5 ALA A O 5
ATOM 1810 N N . PRO A 1 6 ? 5.976 -17.843 -5.935 1.00 0.00 6 PRO A N 5
ATOM 1811 C CA . PRO A 1 6 ? 6.523 -18.027 -4.577 1.00 0.00 6 PRO A CA 5
ATOM 1812 C C . PRO A 1 6 ? 7.870 -17.341 -4.365 1.00 0.00 6 PRO A C 5
ATOM 1813 O O . PRO A 1 6 ? 8.117 -16.750 -3.316 1.00 0.00 6 PRO A O 5
ATOM 1824 N N . ALA A 1 7 ? 8.722 -17.398 -5.380 1.00 0.00 7 ALA A N 5
ATOM 1825 C CA . ALA A 1 7 ? 10.073 -16.846 -5.290 1.00 0.00 7 ALA A CA 5
ATOM 1826 C C . ALA A 1 7 ? 10.062 -15.331 -5.113 1.00 0.00 7 ALA A C 5
ATOM 1827 O O . ALA A 1 7 ? 11.056 -14.732 -4.696 1.00 0.00 7 ALA A O 5
ATOM 1834 N N . ARG A 1 8 ? 8.937 -14.715 -5.429 1.00 0.00 8 ARG A N 5
ATOM 1835 C CA . ARG A 1 8 ? 8.793 -13.272 -5.311 1.00 0.00 8 ARG A CA 5
ATOM 1836 C C . ARG A 1 8 ? 7.628 -12.918 -4.389 1.00 0.00 8 ARG A C 5
ATOM 1837 O O . ARG A 1 8 ? 7.289 -11.750 -4.217 1.00 0.00 8 ARG A O 5
ATOM 1858 N N . ALA A 1 9 ? 7.012 -13.937 -3.802 1.00 0.00 9 ALA A N 5
ATOM 1859 C CA . ALA A 1 9 ? 5.839 -13.743 -2.960 1.00 0.00 9 ALA A CA 5
ATOM 1860 C C . ALA A 1 9 ? 6.170 -13.909 -1.482 1.00 0.00 9 ALA A C 5
ATOM 1861 O O . ALA A 1 9 ? 5.273 -14.097 -0.659 1.00 0.00 9 ALA A O 5
ATOM 1868 N N . ALA A 1 10 ? 7.451 -13.824 -1.145 1.00 0.00 10 ALA A N 5
ATOM 1869 C CA . ALA A 1 10 ? 7.897 -14.059 0.225 1.00 0.00 10 ALA A CA 5
ATOM 1870 C C . ALA A 1 10 ? 7.288 -13.056 1.201 1.00 0.00 10 ALA A C 5
ATOM 1871 O O . ALA A 1 10 ? 6.811 -13.433 2.268 1.00 0.00 10 ALA A O 5
ATOM 1878 N N . ALA A 1 11 ? 7.307 -11.783 0.837 1.00 0.00 11 ALA A N 5
ATOM 1879 C CA . ALA A 1 11 ? 6.752 -10.738 1.692 1.00 0.00 11 ALA A CA 5
ATOM 1880 C C . ALA A 1 11 ? 5.501 -10.133 1.061 1.00 0.00 11 ALA A C 5
ATOM 1881 O O . ALA A 1 11 ? 4.989 -9.110 1.522 1.00 0.00 11 ALA A O 5
ATOM 1888 N N . LYS A 1 12 ? 5.017 -10.780 0.006 1.00 0.00 12 LYS A N 5
ATOM 1889 C CA . LYS A 1 12 ? 3.888 -10.273 -0.771 1.00 0.00 12 LYS A CA 5
ATOM 1890 C C . LYS A 1 12 ? 2.641 -10.099 0.087 1.00 0.00 12 LYS A C 5
ATOM 1891 O O . LYS A 1 12 ? 2.006 -9.048 0.053 1.00 0.00 12 LYS A O 5
ATOM 1910 N N . THR A 1 13 ? 2.308 -11.139 0.847 1.00 0.00 13 THR A N 5
ATOM 1911 C CA . THR A 1 13 ? 1.097 -11.170 1.670 1.00 0.00 13 THR A CA 5
ATOM 1912 C C . THR A 1 13 ? 0.897 -9.906 2.519 1.00 0.00 13 THR A C 5
ATOM 1913 O O . THR A 1 13 ? -0.235 -9.451 2.699 1.00 0.00 13 THR A O 5
ATOM 1924 N N . ALA A 1 14 ? 1.983 -9.342 3.029 1.00 0.00 14 ALA A N 5
ATOM 1925 C CA . ALA A 1 14 ? 1.902 -8.130 3.839 1.00 0.00 14 ALA A CA 5
ATOM 1926 C C . ALA A 1 14 ? 1.353 -6.971 3.014 1.00 0.00 14 ALA A C 5
ATOM 1927 O O . ALA A 1 14 ? 0.360 -6.340 3.381 1.00 0.00 14 ALA A O 5
ATOM 1934 N N . ALA A 1 15 ? 2.007 -6.706 1.891 1.00 0.00 15 ALA A N 5
ATOM 1935 C CA . ALA A 1 15 ? 1.572 -5.661 0.969 1.00 0.00 15 ALA A CA 5
ATOM 1936 C C . ALA A 1 15 ? 0.232 -6.013 0.320 1.00 0.00 15 ALA A C 5
ATOM 1937 O O . ALA A 1 15 ? -0.497 -5.134 -0.138 1.00 0.00 15 ALA A O 5
ATOM 1944 N N . ASP A 1 16 ? -0.087 -7.300 0.303 1.00 0.00 16 ASP A N 5
ATOM 1945 C CA . ASP A 1 16 ? -1.322 -7.783 -0.307 1.00 0.00 16 ASP A CA 5
ATOM 1946 C C . ASP A 1 16 ? -2.524 -7.284 0.481 1.00 0.00 16 ASP A C 5
ATOM 1947 O O . ASP A 1 16 ? -3.520 -6.830 -0.090 1.00 0.00 16 ASP A O 5
ATOM 1956 N N . ALA A 1 17 ? -2.415 -7.361 1.803 1.00 0.00 17 ALA A N 5
ATOM 1957 C CA . ALA A 1 17 ? -3.475 -6.898 2.687 1.00 0.00 17 ALA A CA 5
ATOM 1958 C C . ALA A 1 17 ? -3.699 -5.405 2.512 1.00 0.00 17 ALA A C 5
ATOM 1959 O O . ALA A 1 17 ? -4.835 -4.933 2.494 1.00 0.00 17 ALA A O 5
ATOM 1966 N N . LEU A 1 18 ? -2.605 -4.669 2.353 1.00 0.00 18 LEU A N 5
ATOM 1967 C CA . LEU A 1 18 ? -2.673 -3.224 2.197 1.00 0.00 18 LEU A CA 5
ATOM 1968 C C . LEU A 1 18 ? -3.306 -2.858 0.862 1.00 0.00 18 LEU A C 5
ATOM 1969 O O . LEU A 1 18 ? -4.153 -1.971 0.794 1.00 0.00 18 LEU A O 5
ATOM 1985 N N . ALA A 1 19 ? -2.893 -3.553 -0.192 1.00 0.00 19 ALA A N 5
ATOM 1986 C CA . ALA A 1 19 ? -3.426 -3.322 -1.528 1.00 0.00 19 ALA A CA 5
ATOM 1987 C C . ALA A 1 19 ? -4.947 -3.460 -1.547 1.00 0.00 19 ALA A C 5
ATOM 1988 O O . ALA A 1 19 ? -5.645 -2.675 -2.191 1.00 0.00 19 ALA A O 5
ATOM 1995 N N . ALA A 1 20 ? -5.456 -4.457 -0.835 1.00 0.00 20 ALA A N 5
ATOM 1996 C CA . ALA A 1 20 ? -6.894 -4.680 -0.749 1.00 0.00 20 ALA A CA 5
ATOM 1997 C C . ALA A 1 20 ? -7.559 -3.668 0.185 1.00 0.00 20 ALA A C 5
ATOM 1998 O O . ALA A 1 20 ? -8.592 -3.088 -0.152 1.00 0.00 20 ALA A O 5
ATOM 2005 N N . ALA A 1 21 ? -6.952 -3.451 1.347 1.00 0.00 21 ALA A N 5
ATOM 2006 C CA . ALA A 1 21 ? -7.512 -2.555 2.355 1.00 0.00 21 ALA A CA 5
ATOM 2007 C C . ALA A 1 21 ? -7.586 -1.117 1.852 1.00 0.00 21 ALA A C 5
ATOM 2008 O O . ALA A 1 21 ? -8.592 -0.434 2.049 1.00 0.00 21 ALA A O 5
ATOM 2015 N N . LYS A 1 22 ? -6.531 -0.668 1.183 1.00 0.00 22 LYS A N 5
ATOM 2016 C CA . LYS A 1 22 ? -6.478 0.694 0.682 1.00 0.00 22 LYS A CA 5
ATOM 2017 C C . LYS A 1 22 ? -7.424 0.856 -0.501 1.00 0.00 22 LYS A C 5
ATOM 2018 O O . LYS A 1 22 ? -7.982 1.930 -0.721 1.00 0.00 22 LYS A O 5
ATOM 2037 N N . LYS A 1 23 ? -7.599 -0.223 -1.252 1.00 0.00 23 LYS A N 5
ATOM 2038 C CA . LYS A 1 23 ? -8.526 -0.238 -2.372 1.00 0.00 23 LYS A CA 5
ATOM 2039 C C . LYS A 1 23 ? -9.946 0.003 -1.886 1.00 0.00 23 LYS A C 5
ATOM 2040 O O . LYS A 1 23 ? -10.667 0.828 -2.436 1.00 0.00 23 LYS A O 5
ATOM 2059 N N . THR A 1 24 ? -10.338 -0.729 -0.854 1.00 0.00 24 THR A N 5
ATOM 2060 C CA . THR A 1 24 ? -11.662 -0.574 -0.266 1.00 0.00 24 THR A CA 5
ATOM 2061 C C . THR A 1 24 ? -11.832 0.811 0.369 1.00 0.00 24 THR A C 5
ATOM 2062 O O . THR A 1 24 ? -12.931 1.369 0.362 1.00 0.00 24 THR A O 5
ATOM 2073 N N . ALA A 1 25 ? -10.750 1.371 0.906 1.00 0.00 25 ALA A N 5
ATOM 2074 C CA . ALA A 1 25 ? -10.785 2.732 1.429 1.00 0.00 25 ALA A CA 5
ATOM 2075 C C . ALA A 1 25 ? -11.125 3.716 0.314 1.00 0.00 25 ALA A C 5
ATOM 2076 O O . ALA A 1 25 ? -12.066 4.505 0.428 1.00 0.00 25 ALA A O 5
ATOM 2083 N N . ALA A 1 26 ? -10.363 3.644 -0.773 1.00 0.00 26 ALA A N 5
ATOM 2084 C CA . ALA A 1 26 ? -10.612 4.469 -1.949 1.00 0.00 26 ALA A CA 5
ATOM 2085 C C . ALA A 1 26 ? -11.987 4.166 -2.537 1.00 0.00 26 ALA A C 5
ATOM 2086 O O . ALA A 1 26 ? -12.658 5.047 -3.075 1.00 0.00 26 ALA A O 5
ATOM 2093 N N . ASP A 1 27 ? -12.392 2.907 -2.431 1.00 0.00 27 ASP A N 5
ATOM 2094 C CA . ASP A 1 27 ? -13.702 2.457 -2.882 1.00 0.00 27 ASP A CA 5
ATOM 2095 C C . ASP A 1 27 ? -14.812 3.232 -2.177 1.00 0.00 27 ASP A C 5
ATOM 2096 O O . ASP A 1 27 ? -15.693 3.808 -2.820 1.00 0.00 27 ASP A O 5
ATOM 2105 N N . ALA A 1 28 ? -14.748 3.250 -0.852 1.00 0.00 28 ALA A N 5
ATOM 2106 C CA . ALA A 1 28 ? -15.740 3.943 -0.035 1.00 0.00 28 ALA A CA 5
ATOM 2107 C C . ALA A 1 28 ? -15.665 5.453 -0.242 1.00 0.00 28 ALA A C 5
ATOM 2108 O O . ALA A 1 28 ? -16.689 6.141 -0.243 1.00 0.00 28 ALA A O 5
ATOM 2115 N N . ALA A 1 29 ? -14.453 5.956 -0.432 1.00 0.00 29 ALA A N 5
ATOM 2116 C CA . ALA A 1 29 ? -14.240 7.383 -0.641 1.00 0.00 29 ALA A CA 5
ATOM 2117 C C . ALA A 1 29 ? -14.833 7.835 -1.972 1.00 0.00 29 ALA A C 5
ATOM 2118 O O . ALA A 1 29 ? -15.428 8.907 -2.066 1.00 0.00 29 ALA A O 5
ATOM 2125 N N . ALA A 1 30 ? -14.678 7.005 -2.997 1.00 0.00 30 ALA A N 5
ATOM 2126 C CA . ALA A 1 30 ? -15.209 7.314 -4.319 1.00 0.00 30 ALA A CA 5
ATOM 2127 C C . ALA A 1 30 ? -16.732 7.322 -4.303 1.00 0.00 30 ALA A C 5
ATOM 2128 O O . ALA A 1 30 ? -17.366 8.122 -4.990 1.00 0.00 30 ALA A O 5
ATOM 2135 N N . ALA A 1 31 ? -17.313 6.446 -3.492 1.00 0.00 31 ALA A N 5
ATOM 2136 C CA . ALA A 1 31 ? -18.765 6.319 -3.418 1.00 0.00 31 ALA A CA 5
ATOM 2137 C C . ALA A 1 31 ? -19.385 7.439 -2.593 1.00 0.00 31 ALA A C 5
ATOM 2138 O O . ALA A 1 31 ? -20.606 7.575 -2.518 1.00 0.00 31 ALA A O 5
ATOM 2145 N N . ALA A 1 32 ? -18.533 8.254 -2.001 1.00 0.00 32 ALA A N 5
ATOM 2146 C CA . ALA A 1 32 ? -18.977 9.366 -1.170 1.00 0.00 32 ALA A CA 5
ATOM 2147 C C . ALA A 1 32 ? -19.210 10.615 -2.016 1.00 0.00 32 ALA A C 5
ATOM 2148 O O . ALA A 1 32 ? -18.810 11.719 -1.646 1.00 0.00 32 ALA A O 5
ATOM 2155 N N . ALA A 1 33 ? -19.864 10.428 -3.155 1.00 0.00 33 ALA A N 5
ATOM 2156 C CA . ALA A 1 33 ? -20.141 11.522 -4.073 1.00 0.00 33 ALA A CA 5
ATOM 2157 C C . ALA A 1 33 ? -21.304 12.367 -3.570 1.00 0.00 33 ALA A C 5
ATOM 2158 O O . ALA A 1 33 ? -21.138 13.536 -3.223 1.00 0.00 33 ALA A O 5
ATOM 2165 N N . ALA A 1 34 ? -22.479 11.763 -3.530 1.00 0.00 34 ALA A N 5
ATOM 2166 C CA . ALA A 1 34 ? -23.675 12.438 -3.046 1.00 0.00 34 ALA A CA 5
ATOM 2167 C C . ALA A 1 34 ? -24.360 11.583 -1.994 1.00 0.00 34 ALA A C 5
ATOM 2168 O O . ALA A 1 34 ? -25.555 11.722 -1.737 1.00 0.00 34 ALA A O 5
ATOM 2175 N N . ALA A 1 35 ? -23.586 10.700 -1.386 1.00 0.00 35 ALA A N 5
ATOM 2176 C CA . ALA A 1 35 ? -24.114 9.760 -0.420 1.00 0.00 35 ALA A CA 5
ATOM 2177 C C . ALA A 1 35 ? -23.225 9.719 0.809 1.00 0.00 35 ALA A C 5
ATOM 2178 O O . ALA A 1 35 ? -22.009 9.959 0.667 1.00 0.00 35 ALA A O 5
ATOM 2186 N N . GLY A 1 1 ? 18.463 -16.910 -2.368 1.00 0.00 1 GLY A N 6
ATOM 2187 C CA . GLY A 1 1 ? 18.511 -16.510 -3.791 1.00 0.00 1 GLY A CA 6
ATOM 2188 C C . GLY A 1 1 ? 17.292 -15.710 -4.196 1.00 0.00 1 GLY A C 6
ATOM 2189 O O . GLY A 1 1 ? 16.235 -15.818 -3.573 1.00 0.00 1 GLY A O 6
ATOM 2195 N N . SER A 1 2 ? 17.431 -14.925 -5.256 1.00 0.00 2 SER A N 6
ATOM 2196 C CA . SER A 1 2 ? 16.362 -14.043 -5.705 1.00 0.00 2 SER A CA 6
ATOM 2197 C C . SER A 1 2 ? 15.371 -14.776 -6.613 1.00 0.00 2 SER A C 6
ATOM 2198 O O . SER A 1 2 ? 14.523 -14.155 -7.253 1.00 0.00 2 SER A O 6
ATOM 2206 N N . MET A 1 3 ? 15.480 -16.098 -6.669 1.00 0.00 3 MET A N 6
ATOM 2207 C CA . MET A 1 3 ? 14.610 -16.894 -7.520 1.00 0.00 3 MET A CA 6
ATOM 2208 C C . MET A 1 3 ? 13.635 -17.715 -6.686 1.00 0.00 3 MET A C 6
ATOM 2209 O O . MET A 1 3 ? 12.784 -18.416 -7.226 1.00 0.00 3 MET A O 6
ATOM 2223 N N . ASN A 1 4 ? 13.748 -17.615 -5.369 1.00 0.00 4 ASN A N 6
ATOM 2224 C CA . ASN A 1 4 ? 12.890 -18.390 -4.477 1.00 0.00 4 ASN A CA 6
ATOM 2225 C C . ASN A 1 4 ? 11.485 -17.800 -4.424 1.00 0.00 4 ASN A C 6
ATOM 2226 O O . ASN A 1 4 ? 11.310 -16.583 -4.379 1.00 0.00 4 ASN A O 6
ATOM 2237 N N . ALA A 1 5 ? 10.493 -18.673 -4.424 1.00 0.00 5 ALA A N 6
ATOM 2238 C CA . ALA A 1 5 ? 9.092 -18.252 -4.449 1.00 0.00 5 ALA A CA 6
ATOM 2239 C C . ALA A 1 5 ? 8.568 -17.831 -3.070 1.00 0.00 5 ALA A C 6
ATOM 2240 O O . ALA A 1 5 ? 8.000 -16.746 -2.935 1.00 0.00 5 ALA A O 6
ATOM 2247 N N . PRO A 1 6 ? 8.750 -18.656 -2.015 1.00 0.00 6 PRO A N 6
ATOM 2248 C CA . PRO A 1 6 ? 8.228 -18.339 -0.684 1.00 0.00 6 PRO A CA 6
ATOM 2249 C C . PRO A 1 6 ? 8.981 -17.185 -0.027 1.00 0.00 6 PRO A C 6
ATOM 2250 O O . PRO A 1 6 ? 8.636 -16.744 1.066 1.00 0.00 6 PRO A O 6
ATOM 2261 N N . ALA A 1 7 ? 10.000 -16.684 -0.714 1.00 0.00 7 ALA A N 6
ATOM 2262 C CA . ALA A 1 7 ? 10.731 -15.513 -0.254 1.00 0.00 7 ALA A CA 6
ATOM 2263 C C . ALA A 1 7 ? 9.919 -14.255 -0.527 1.00 0.00 7 ALA A C 6
ATOM 2264 O O . ALA A 1 7 ? 10.173 -13.194 0.043 1.00 0.00 7 ALA A O 6
ATOM 2271 N N . ARG A 1 8 ? 8.929 -14.398 -1.397 1.00 0.00 8 ARG A N 6
ATOM 2272 C CA . ARG A 1 8 ? 8.059 -13.292 -1.771 1.00 0.00 8 ARG A CA 6
ATOM 2273 C C . ARG A 1 8 ? 6.712 -13.408 -1.070 1.00 0.00 8 ARG A C 6
ATOM 2274 O O . ARG A 1 8 ? 5.830 -12.568 -1.256 1.00 0.00 8 ARG A O 6
ATOM 2295 N N . ALA A 1 9 ? 6.566 -14.448 -0.255 1.00 0.00 9 ALA A N 6
ATOM 2296 C CA . ALA A 1 9 ? 5.293 -14.748 0.394 1.00 0.00 9 ALA A CA 6
ATOM 2297 C C . ALA A 1 9 ? 4.882 -13.647 1.365 1.00 0.00 9 ALA A C 6
ATOM 2298 O O . ALA A 1 9 ? 3.703 -13.303 1.459 1.00 0.00 9 ALA A O 6
ATOM 2305 N N . ALA A 1 10 ? 5.859 -13.097 2.080 1.00 0.00 10 ALA A N 6
ATOM 2306 C CA . ALA A 1 10 ? 5.607 -12.026 3.035 1.00 0.00 10 ALA A CA 6
ATOM 2307 C C . ALA A 1 10 ? 4.927 -10.840 2.356 1.00 0.00 10 ALA A C 6
ATOM 2308 O O . ALA A 1 10 ? 3.860 -10.398 2.783 1.00 0.00 10 ALA A O 6
ATOM 2315 N N . ALA A 1 11 ? 5.533 -10.352 1.279 1.00 0.00 11 ALA A N 6
ATOM 2316 C CA . ALA A 1 11 ? 4.987 -9.224 0.533 1.00 0.00 11 ALA A CA 6
ATOM 2317 C C . ALA A 1 11 ? 3.647 -9.581 -0.103 1.00 0.00 11 ALA A C 6
ATOM 2318 O O . ALA A 1 11 ? 2.736 -8.756 -0.157 1.00 0.00 11 ALA A O 6
ATOM 2325 N N . LYS A 1 12 ? 3.529 -10.829 -0.549 1.00 0.00 12 LYS A N 6
ATOM 2326 C CA . LYS A 1 12 ? 2.312 -11.317 -1.189 1.00 0.00 12 LYS A CA 6
ATOM 2327 C C . LYS A 1 12 ? 1.171 -11.454 -0.182 1.00 0.00 12 LYS A C 6
ATOM 2328 O O . LYS A 1 12 ? 0.031 -11.733 -0.549 1.00 0.00 12 LYS A O 6
ATOM 2347 N N . THR A 1 13 ? 1.483 -11.284 1.088 1.00 0.00 13 THR A N 6
ATOM 2348 C CA . THR A 1 13 ? 0.460 -11.283 2.120 1.00 0.00 13 THR A CA 6
ATOM 2349 C C . THR A 1 13 ? 0.317 -9.903 2.761 1.00 0.00 13 THR A C 6
ATOM 2350 O O . THR A 1 13 ? -0.765 -9.325 2.763 1.00 0.00 13 THR A O 6
ATOM 2361 N N . ALA A 1 14 ? 1.419 -9.367 3.273 1.00 0.00 14 ALA A N 6
ATOM 2362 C CA . ALA A 1 14 ? 1.391 -8.115 4.024 1.00 0.00 14 ALA A CA 6
ATOM 2363 C C . ALA A 1 14 ? 1.080 -6.920 3.128 1.00 0.00 14 ALA A C 6
ATOM 2364 O O . ALA A 1 14 ? 0.020 -6.300 3.257 1.00 0.00 14 ALA A O 6
ATOM 2371 N N . ALA A 1 15 ? 1.993 -6.608 2.214 1.00 0.00 15 ALA A N 6
ATOM 2372 C CA . ALA A 1 15 ? 1.820 -5.474 1.309 1.00 0.00 15 ALA A CA 6
ATOM 2373 C C . ALA A 1 15 ? 0.644 -5.705 0.371 1.00 0.00 15 ALA A C 6
ATOM 2374 O O . ALA A 1 15 ? 0.008 -4.758 -0.099 1.00 0.00 15 ALA A O 6
ATOM 2381 N N . ASP A 1 16 ? 0.357 -6.975 0.111 1.00 0.00 16 ASP A N 6
ATOM 2382 C CA . ASP A 1 16 ? -0.740 -7.358 -0.766 1.00 0.00 16 ASP A CA 6
ATOM 2383 C C . ASP A 1 16 ? -2.082 -7.062 -0.109 1.00 0.00 16 ASP A C 6
ATOM 2384 O O . ASP A 1 16 ? -2.984 -6.501 -0.732 1.00 0.00 16 ASP A O 6
ATOM 2393 N N . ALA A 1 17 ? -2.199 -7.424 1.166 1.00 0.00 17 ALA A N 6
ATOM 2394 C CA . ALA A 1 17 ? -3.415 -7.166 1.925 1.00 0.00 17 ALA A CA 6
ATOM 2395 C C . ALA A 1 17 ? -3.635 -5.671 2.088 1.00 0.00 17 ALA A C 6
ATOM 2396 O O . ALA A 1 17 ? -4.774 -5.204 2.155 1.00 0.00 17 ALA A O 6
ATOM 2403 N N . LEU A 1 18 ? -2.539 -4.923 2.151 1.00 0.00 18 LEU A N 6
ATOM 2404 C CA . LEU A 1 18 ? -2.606 -3.472 2.248 1.00 0.00 18 LEU A CA 6
ATOM 2405 C C . LEU A 1 18 ? -3.233 -2.881 0.992 1.00 0.00 18 LEU A C 6
ATOM 2406 O O . LEU A 1 18 ? -4.026 -1.945 1.066 1.00 0.00 18 LEU A O 6
ATOM 2422 N N . ALA A 1 19 ? -2.875 -3.442 -0.159 1.00 0.00 19 ALA A N 6
ATOM 2423 C CA . ALA A 1 19 ? -3.436 -3.007 -1.430 1.00 0.00 19 ALA A CA 6
ATOM 2424 C C . ALA A 1 19 ? -4.950 -3.183 -1.433 1.00 0.00 19 ALA A C 6
ATOM 2425 O O . ALA A 1 19 ? -5.684 -2.331 -1.930 1.00 0.00 19 ALA A O 6
ATOM 2432 N N . ALA A 1 20 ? -5.408 -4.282 -0.842 1.00 0.00 20 ALA A N 6
ATOM 2433 C CA . ALA A 1 20 ? -6.833 -4.559 -0.740 1.00 0.00 20 ALA A CA 6
ATOM 2434 C C . ALA A 1 20 ? -7.495 -3.604 0.244 1.00 0.00 20 ALA A C 6
ATOM 2435 O O . ALA A 1 20 ? -8.585 -3.089 -0.010 1.00 0.00 20 ALA A O 6
ATOM 2442 N N . ALA A 1 21 ? -6.824 -3.359 1.362 1.00 0.00 21 ALA A N 6
ATOM 2443 C CA . ALA A 1 21 ? -7.328 -2.440 2.376 1.00 0.00 21 ALA A CA 6
ATOM 2444 C C . ALA A 1 21 ? -7.429 -1.019 1.826 1.00 0.00 21 ALA A C 6
ATOM 2445 O O . ALA A 1 21 ? -8.396 -0.302 2.096 1.00 0.00 21 ALA A O 6
ATOM 2452 N N . LYS A 1 22 ? -6.436 -0.621 1.038 1.00 0.00 22 LYS A N 6
ATOM 2453 C CA . LYS A 1 22 ? -6.432 0.701 0.428 1.00 0.00 22 LYS A CA 6
ATOM 2454 C C . LYS A 1 22 ? -7.485 0.783 -0.674 1.00 0.00 22 LYS A C 6
ATOM 2455 O O . LYS A 1 22 ? -8.072 1.840 -0.909 1.00 0.00 22 LYS A O 6
ATOM 2474 N N . LYS A 1 23 ? -7.728 -0.343 -1.339 1.00 0.00 23 LYS A N 6
ATOM 2475 C CA . LYS A 1 23 ? -8.758 -0.420 -2.367 1.00 0.00 23 LYS A CA 6
ATOM 2476 C C . LYS A 1 23 ? -10.117 -0.167 -1.741 1.00 0.00 23 LYS A C 6
ATOM 2477 O O . LYS A 1 23 ? -10.936 0.564 -2.287 1.00 0.00 23 LYS A O 6
ATOM 2496 N N . THR A 1 24 ? -10.331 -0.781 -0.588 1.00 0.00 24 THR A N 6
ATOM 2497 C CA . THR A 1 24 ? -11.520 -0.569 0.195 1.00 0.00 24 THR A CA 6
ATOM 2498 C C . THR A 1 24 ? -11.687 0.907 0.560 1.00 0.00 24 THR A C 6
ATOM 2499 O O . THR A 1 24 ? -12.766 1.479 0.398 1.00 0.00 24 THR A O 6
ATOM 2510 N N . ALA A 1 25 ? -10.612 1.518 1.047 1.00 0.00 25 ALA A N 6
ATOM 2511 C CA . ALA A 1 25 ? -10.627 2.931 1.405 1.00 0.00 25 ALA A CA 6
ATOM 2512 C C . ALA A 1 25 ? -11.000 3.797 0.204 1.00 0.00 25 ALA A C 6
ATOM 2513 O O . ALA A 1 25 ? -11.821 4.708 0.314 1.00 0.00 25 ALA A O 6
ATOM 2520 N N . ALA A 1 26 ? -10.396 3.500 -0.941 1.00 0.00 26 ALA A N 6
ATOM 2521 C CA . ALA A 1 26 ? -10.686 4.223 -2.177 1.00 0.00 26 ALA A CA 6
ATOM 2522 C C . ALA A 1 26 ? -12.120 3.969 -2.627 1.00 0.00 26 ALA A C 6
ATOM 2523 O O . ALA A 1 26 ? -12.813 4.881 -3.088 1.00 0.00 26 ALA A O 6
ATOM 2530 N N . ASP A 1 27 ? -12.547 2.722 -2.488 1.00 0.00 27 ASP A N 6
ATOM 2531 C CA . ASP A 1 27 ? -13.904 2.311 -2.822 1.00 0.00 27 ASP A CA 6
ATOM 2532 C C . ASP A 1 27 ? -14.922 3.111 -2.019 1.00 0.00 27 ASP A C 6
ATOM 2533 O O . ASP A 1 27 ? -15.860 3.689 -2.574 1.00 0.00 27 ASP A O 6
ATOM 2542 N N . ALA A 1 28 ? -14.723 3.142 -0.707 1.00 0.00 28 ALA A N 6
ATOM 2543 C CA . ALA A 1 28 ? -15.596 3.890 0.187 1.00 0.00 28 ALA A CA 6
ATOM 2544 C C . ALA A 1 28 ? -15.506 5.388 -0.084 1.00 0.00 28 ALA A C 6
ATOM 2545 O O . ALA A 1 28 ? -16.501 6.102 0.004 1.00 0.00 28 ALA A O 6
ATOM 2552 N N . ALA A 1 29 ? -14.311 5.860 -0.435 1.00 0.00 29 ALA A N 6
ATOM 2553 C CA . ALA A 1 29 ? -14.098 7.276 -0.722 1.00 0.00 29 ALA A CA 6
ATOM 2554 C C . ALA A 1 29 ? -14.919 7.722 -1.928 1.00 0.00 29 ALA A C 6
ATOM 2555 O O . ALA A 1 29 ? -15.309 8.887 -2.034 1.00 0.00 29 ALA A O 6
ATOM 2562 N N . ALA A 1 30 ? -15.169 6.788 -2.835 1.00 0.00 30 ALA A N 6
ATOM 2563 C CA . ALA A 1 30 ? -15.984 7.061 -4.010 1.00 0.00 30 ALA A CA 6
ATOM 2564 C C . ALA A 1 30 ? -17.456 7.161 -3.635 1.00 0.00 30 ALA A C 6
ATOM 2565 O O . ALA A 1 30 ? -18.187 7.990 -4.175 1.00 0.00 30 ALA A O 6
ATOM 2572 N N . ALA A 1 31 ? -17.882 6.330 -2.693 1.00 0.00 31 ALA A N 6
ATOM 2573 C CA . ALA A 1 31 ? -19.279 6.303 -2.278 1.00 0.00 31 ALA A CA 6
ATOM 2574 C C . ALA A 1 31 ? -19.578 7.390 -1.259 1.00 0.00 31 ALA A C 6
ATOM 2575 O O . ALA A 1 31 ? -20.736 7.693 -0.966 1.00 0.00 31 ALA A O 6
ATOM 2582 N N . ALA A 1 32 ? -18.527 7.999 -0.749 1.00 0.00 32 ALA A N 6
ATOM 2583 C CA . ALA A 1 32 ? -18.649 9.060 0.243 1.00 0.00 32 ALA A CA 6
ATOM 2584 C C . ALA A 1 32 ? -18.827 10.414 -0.436 1.00 0.00 32 ALA A C 6
ATOM 2585 O O . ALA A 1 32 ? -18.204 11.403 -0.052 1.00 0.00 32 ALA A O 6
ATOM 2592 N N . ALA A 1 33 ? -19.669 10.442 -1.456 1.00 0.00 33 ALA A N 6
ATOM 2593 C CA . ALA A 1 33 ? -19.961 11.673 -2.178 1.00 0.00 33 ALA A CA 6
ATOM 2594 C C . ALA A 1 33 ? -21.278 12.269 -1.697 1.00 0.00 33 ALA A C 6
ATOM 2595 O O . ALA A 1 33 ? -21.595 13.422 -1.984 1.00 0.00 33 ALA A O 6
ATOM 2602 N N . ALA A 1 34 ? -22.036 11.464 -0.963 1.00 0.00 34 ALA A N 6
ATOM 2603 C CA . ALA A 1 34 ? -23.319 11.878 -0.419 1.00 0.00 34 ALA A CA 6
ATOM 2604 C C . ALA A 1 34 ? -23.734 10.935 0.699 1.00 0.00 34 ALA A C 6
ATOM 2605 O O . ALA A 1 34 ? -24.288 9.862 0.446 1.00 0.00 34 ALA A O 6
ATOM 2612 N N . ALA A 1 35 ? -23.444 11.319 1.932 1.00 0.00 35 ALA A N 6
ATOM 2613 C CA . ALA A 1 35 ? -23.744 10.483 3.083 1.00 0.00 35 ALA A CA 6
ATOM 2614 C C . ALA A 1 35 ? -24.004 11.339 4.313 1.00 0.00 35 ALA A C 6
ATOM 2615 O O . ALA A 1 35 ? -23.844 12.575 4.221 1.00 0.00 35 ALA A O 6
ATOM 2623 N N . GLY A 1 1 ? 1.439 -1.239 -5.374 1.00 0.00 1 GLY A N 7
ATOM 2624 C CA . GLY A 1 1 ? 0.403 -2.235 -5.724 1.00 0.00 1 GLY A CA 7
ATOM 2625 C C . GLY A 1 1 ? 0.965 -3.368 -6.558 1.00 0.00 1 GLY A C 7
ATOM 2626 O O . GLY A 1 1 ? 2.125 -3.755 -6.393 1.00 0.00 1 GLY A O 7
ATOM 2632 N N . SER A 1 2 ? 0.151 -3.895 -7.460 1.00 0.00 2 SER A N 7
ATOM 2633 C CA . SER A 1 2 ? 0.559 -5.005 -8.307 1.00 0.00 2 SER A CA 7
ATOM 2634 C C . SER A 1 2 ? 1.326 -4.504 -9.531 1.00 0.00 2 SER A C 7
ATOM 2635 O O . SER A 1 2 ? 0.863 -4.618 -10.666 1.00 0.00 2 SER A O 7
ATOM 2643 N N . MET A 1 3 ? 2.495 -3.929 -9.286 1.00 0.00 3 MET A N 7
ATOM 2644 C CA . MET A 1 3 ? 3.333 -3.416 -10.358 1.00 0.00 3 MET A CA 7
ATOM 2645 C C . MET A 1 3 ? 4.281 -4.492 -10.871 1.00 0.00 3 MET A C 7
ATOM 2646 O O . MET A 1 3 ? 4.544 -4.584 -12.071 1.00 0.00 3 MET A O 7
ATOM 2660 N N . ASN A 1 4 ? 4.799 -5.299 -9.955 1.00 0.00 4 ASN A N 7
ATOM 2661 C CA . ASN A 1 4 ? 5.746 -6.343 -10.313 1.00 0.00 4 ASN A CA 7
ATOM 2662 C C . ASN A 1 4 ? 5.585 -7.553 -9.410 1.00 0.00 4 ASN A C 7
ATOM 2663 O O . ASN A 1 4 ? 5.042 -7.448 -8.310 1.00 0.00 4 ASN A O 7
ATOM 2674 N N . ALA A 1 5 ? 6.075 -8.696 -9.873 1.00 0.00 5 ALA A N 7
ATOM 2675 C CA . ALA A 1 5 ? 5.969 -9.938 -9.119 1.00 0.00 5 ALA A CA 7
ATOM 2676 C C . ALA A 1 5 ? 6.880 -9.941 -7.882 1.00 0.00 5 ALA A C 7
ATOM 2677 O O . ALA A 1 5 ? 6.395 -10.138 -6.770 1.00 0.00 5 ALA A O 7
ATOM 2684 N N . PRO A 1 6 ? 8.208 -9.703 -8.036 1.00 0.00 6 PRO A N 7
ATOM 2685 C CA . PRO A 1 6 ? 9.139 -9.731 -6.899 1.00 0.00 6 PRO A CA 7
ATOM 2686 C C . PRO A 1 6 ? 8.863 -8.600 -5.919 1.00 0.00 6 PRO A C 7
ATOM 2687 O O . PRO A 1 6 ? 9.129 -8.714 -4.721 1.00 0.00 6 PRO A O 7
ATOM 2698 N N . ALA A 1 7 ? 8.295 -7.521 -6.438 1.00 0.00 7 ALA A N 7
ATOM 2699 C CA . ALA A 1 7 ? 7.969 -6.355 -5.629 1.00 0.00 7 ALA A CA 7
ATOM 2700 C C . ALA A 1 7 ? 6.856 -6.671 -4.642 1.00 0.00 7 ALA A C 7
ATOM 2701 O O . ALA A 1 7 ? 6.653 -5.956 -3.663 1.00 0.00 7 ALA A O 7
ATOM 2708 N N . ARG A 1 8 ? 6.146 -7.752 -4.895 1.00 0.00 8 ARG A N 7
ATOM 2709 C CA . ARG A 1 8 ? 5.058 -8.164 -4.030 1.00 0.00 8 ARG A CA 7
ATOM 2710 C C . ARG A 1 8 ? 5.300 -9.570 -3.500 1.00 0.00 8 ARG A C 7
ATOM 2711 O O . ARG A 1 8 ? 4.383 -10.216 -3.000 1.00 0.00 8 ARG A O 7
ATOM 2732 N N . ALA A 1 9 ? 6.537 -10.042 -3.606 1.00 0.00 9 ALA A N 7
ATOM 2733 C CA . ALA A 1 9 ? 6.873 -11.382 -3.143 1.00 0.00 9 ALA A CA 7
ATOM 2734 C C . ALA A 1 9 ? 7.451 -11.347 -1.731 1.00 0.00 9 ALA A C 7
ATOM 2735 O O . ALA A 1 9 ? 7.037 -12.115 -0.866 1.00 0.00 9 ALA A O 7
ATOM 2742 N N . ALA A 1 10 ? 8.392 -10.440 -1.495 1.00 0.00 10 ALA A N 7
ATOM 2743 C CA . ALA A 1 10 ? 9.018 -10.311 -0.182 1.00 0.00 10 ALA A CA 7
ATOM 2744 C C . ALA A 1 10 ? 8.041 -9.720 0.832 1.00 0.00 10 ALA A C 7
ATOM 2745 O O . ALA A 1 10 ? 8.109 -10.011 2.026 1.00 0.00 10 ALA A O 7
ATOM 2752 N N . ALA A 1 11 ? 7.132 -8.893 0.342 1.00 0.00 11 ALA A N 7
ATOM 2753 C CA . ALA A 1 11 ? 6.135 -8.254 1.185 1.00 0.00 11 ALA A CA 7
ATOM 2754 C C . ALA A 1 11 ? 4.770 -8.899 0.976 1.00 0.00 11 ALA A C 7
ATOM 2755 O O . ALA A 1 11 ? 3.760 -8.356 1.411 1.00 0.00 11 ALA A O 7
ATOM 2762 N N . LYS A 1 12 ? 4.785 -10.057 0.299 1.00 0.00 12 LYS A N 7
ATOM 2763 C CA . LYS A 1 12 ? 3.583 -10.787 -0.144 1.00 0.00 12 LYS A CA 7
ATOM 2764 C C . LYS A 1 12 ? 2.322 -10.474 0.665 1.00 0.00 12 LYS A C 7
ATOM 2765 O O . LYS A 1 12 ? 1.481 -9.706 0.217 1.00 0.00 12 LYS A O 7
ATOM 2784 N N . THR A 1 13 ? 2.211 -11.051 1.859 1.00 0.00 13 THR A N 7
ATOM 2785 C CA . THR A 1 13 ? 1.004 -10.956 2.673 1.00 0.00 13 THR A CA 7
ATOM 2786 C C . THR A 1 13 ? 0.665 -9.516 3.046 1.00 0.00 13 THR A C 7
ATOM 2787 O O . THR A 1 13 ? -0.504 -9.119 3.029 1.00 0.00 13 THR A O 7
ATOM 2798 N N . ALA A 1 14 ? 1.689 -8.743 3.373 1.00 0.00 14 ALA A N 7
ATOM 2799 C CA . ALA A 1 14 ? 1.500 -7.362 3.791 1.00 0.00 14 ALA A CA 7
ATOM 2800 C C . ALA A 1 14 ? 0.962 -6.531 2.636 1.00 0.00 14 ALA A C 7
ATOM 2801 O O . ALA A 1 14 ? -0.079 -5.888 2.750 1.00 0.00 14 ALA A O 7
ATOM 2808 N N . ALA A 1 15 ? 1.660 -6.586 1.509 1.00 0.00 15 ALA A N 7
ATOM 2809 C CA . ALA A 1 15 ? 1.264 -5.840 0.324 1.00 0.00 15 ALA A CA 7
ATOM 2810 C C . ALA A 1 15 ? -0.039 -6.384 -0.240 1.00 0.00 15 ALA A C 7
ATOM 2811 O O . ALA A 1 15 ? -0.815 -5.651 -0.845 1.00 0.00 15 ALA A O 7
ATOM 2818 N N . ASP A 1 16 ? -0.274 -7.671 -0.023 1.00 0.00 16 ASP A N 7
ATOM 2819 C CA . ASP A 1 16 ? -1.499 -8.326 -0.468 1.00 0.00 16 ASP A CA 7
ATOM 2820 C C . ASP A 1 16 ? -2.701 -7.762 0.273 1.00 0.00 16 ASP A C 7
ATOM 2821 O O . ASP A 1 16 ? -3.706 -7.384 -0.335 1.00 0.00 16 ASP A O 7
ATOM 2830 N N . ALA A 1 17 ? -2.580 -7.700 1.591 1.00 0.00 17 ALA A N 7
ATOM 2831 C CA . ALA A 1 17 ? -3.640 -7.186 2.443 1.00 0.00 17 ALA A CA 7
ATOM 2832 C C . ALA A 1 17 ? -3.829 -5.690 2.237 1.00 0.00 17 ALA A C 7
ATOM 2833 O O . ALA A 1 17 ? -4.951 -5.211 2.064 1.00 0.00 17 ALA A O 7
ATOM 2840 N N . LEU A 1 18 ? -2.723 -4.958 2.234 1.00 0.00 18 LEU A N 7
ATOM 2841 C CA . LEU A 1 18 ? -2.767 -3.507 2.130 1.00 0.00 18 LEU A CA 7
ATOM 2842 C C . LEU A 1 18 ? -3.251 -3.053 0.762 1.00 0.00 18 LEU A C 7
ATOM 2843 O O . LEU A 1 18 ? -3.843 -1.981 0.644 1.00 0.00 18 LEU A O 7
ATOM 2859 N N . ALA A 1 19 ? -2.991 -3.851 -0.271 1.00 0.00 19 ALA A N 7
ATOM 2860 C CA . ALA A 1 19 ? -3.509 -3.555 -1.602 1.00 0.00 19 ALA A CA 7
ATOM 2861 C C . ALA A 1 19 ? -5.028 -3.474 -1.565 1.00 0.00 19 ALA A C 7
ATOM 2862 O O . ALA A 1 19 ? -5.632 -2.551 -2.113 1.00 0.00 19 ALA A O 7
ATOM 2869 N N . ALA A 1 20 ? -5.638 -4.442 -0.892 1.00 0.00 20 ALA A N 7
ATOM 2870 C CA . ALA A 1 20 ? -7.080 -4.466 -0.734 1.00 0.00 20 ALA A CA 7
ATOM 2871 C C . ALA A 1 20 ? -7.533 -3.379 0.233 1.00 0.00 20 ALA A C 7
ATOM 2872 O O . ALA A 1 20 ? -8.534 -2.706 -0.005 1.00 0.00 20 ALA A O 7
ATOM 2879 N N . ALA A 1 21 ? -6.777 -3.204 1.314 1.00 0.00 21 ALA A N 7
ATOM 2880 C CA . ALA A 1 21 ? -7.109 -2.229 2.348 1.00 0.00 21 ALA A CA 7
ATOM 2881 C C . ALA A 1 21 ? -7.125 -0.805 1.800 1.00 0.00 21 ALA A C 7
ATOM 2882 O O . ALA A 1 21 ? -8.069 -0.053 2.042 1.00 0.00 21 ALA A O 7
ATOM 2889 N N . LYS A 1 22 ? -6.088 -0.437 1.059 1.00 0.00 22 LYS A N 7
ATOM 2890 C CA . LYS A 1 22 ? -5.992 0.902 0.506 1.00 0.00 22 LYS A CA 7
ATOM 2891 C C . LYS A 1 22 ? -7.017 1.097 -0.603 1.00 0.00 22 LYS A C 7
ATOM 2892 O O . LYS A 1 22 ? -7.619 2.165 -0.724 1.00 0.00 22 LYS A O 7
ATOM 2911 N N . LYS A 1 23 ? -7.225 0.053 -1.395 1.00 0.00 23 LYS A N 7
ATOM 2912 C CA . LYS A 1 23 ? -8.199 0.093 -2.477 1.00 0.00 23 LYS A CA 7
ATOM 2913 C C . LYS A 1 23 ? -9.599 0.294 -1.922 1.00 0.00 23 LYS A C 7
ATOM 2914 O O . LYS A 1 23 ? -10.332 1.165 -2.373 1.00 0.00 23 LYS A O 7
ATOM 2933 N N . THR A 1 24 ? -9.950 -0.516 -0.937 1.00 0.00 24 THR A N 7
ATOM 2934 C CA . THR A 1 24 ? -11.264 -0.486 -0.339 1.00 0.00 24 THR A CA 7
ATOM 2935 C C . THR A 1 24 ? -11.543 0.865 0.328 1.00 0.00 24 THR A C 7
ATOM 2936 O O . THR A 1 24 ? -12.624 1.425 0.167 1.00 0.00 24 THR A O 7
ATOM 2947 N N . ALA A 1 25 ? -10.560 1.389 1.055 1.00 0.00 25 ALA A N 7
ATOM 2948 C CA . ALA A 1 25 ? -10.699 2.685 1.713 1.00 0.00 25 ALA A CA 7
ATOM 2949 C C . ALA A 1 25 ? -11.020 3.778 0.698 1.00 0.00 25 ALA A C 7
ATOM 2950 O O . ALA A 1 25 ? -11.942 4.575 0.893 1.00 0.00 25 ALA A O 7
ATOM 2957 N N . ALA A 1 26 ? -10.256 3.802 -0.387 1.00 0.00 26 ALA A N 7
ATOM 2958 C CA . ALA A 1 26 ? -10.485 4.756 -1.465 1.00 0.00 26 ALA A CA 7
ATOM 2959 C C . ALA A 1 26 ? -11.811 4.478 -2.165 1.00 0.00 26 ALA A C 7
ATOM 2960 O O . ALA A 1 26 ? -12.569 5.397 -2.471 1.00 0.00 26 ALA A O 7
ATOM 2967 N N . ASP A 1 27 ? -12.081 3.203 -2.397 1.00 0.00 27 ASP A N 7
ATOM 2968 C CA . ASP A 1 27 ? -13.284 2.765 -3.100 1.00 0.00 27 ASP A CA 7
ATOM 2969 C C . ASP A 1 27 ? -14.545 3.129 -2.331 1.00 0.00 27 ASP A C 7
ATOM 2970 O O . ASP A 1 27 ? -15.520 3.602 -2.910 1.00 0.00 27 ASP A O 7
ATOM 2979 N N . ALA A 1 28 ? -14.515 2.908 -1.025 1.00 0.00 28 ALA A N 7
ATOM 2980 C CA . ALA A 1 28 ? -15.649 3.217 -0.163 1.00 0.00 28 ALA A CA 7
ATOM 2981 C C . ALA A 1 28 ? -15.989 4.704 -0.212 1.00 0.00 28 ALA A C 7
ATOM 2982 O O . ALA A 1 28 ? -17.159 5.088 -0.170 1.00 0.00 28 ALA A O 7
ATOM 2989 N N . ALA A 1 29 ? -14.959 5.534 -0.312 1.00 0.00 29 ALA A N 7
ATOM 2990 C CA . ALA A 1 29 ? -15.142 6.977 -0.391 1.00 0.00 29 ALA A CA 7
ATOM 2991 C C . ALA A 1 29 ? -15.510 7.402 -1.811 1.00 0.00 29 ALA A C 7
ATOM 2992 O O . ALA A 1 29 ? -16.140 8.438 -2.019 1.00 0.00 29 ALA A O 7
ATOM 2999 N N . ALA A 1 30 ? -15.117 6.588 -2.783 1.00 0.00 30 ALA A N 7
ATOM 3000 C CA . ALA A 1 30 ? -15.391 6.874 -4.185 1.00 0.00 30 ALA A CA 7
ATOM 3001 C C . ALA A 1 30 ? -16.837 6.539 -4.528 1.00 0.00 30 ALA A C 7
ATOM 3002 O O . ALA A 1 30 ? -17.451 7.183 -5.378 1.00 0.00 30 ALA A O 7
ATOM 3009 N N . ALA A 1 31 ? -17.377 5.523 -3.862 1.00 0.00 31 ALA A N 7
ATOM 3010 C CA . ALA A 1 31 ? -18.762 5.122 -4.073 1.00 0.00 31 ALA A CA 7
ATOM 3011 C C . ALA A 1 31 ? -19.708 6.012 -3.282 1.00 0.00 31 ALA A C 7
ATOM 3012 O O . ALA A 1 31 ? -20.929 5.896 -3.382 1.00 0.00 31 ALA A O 7
ATOM 3019 N N . ALA A 1 32 ? -19.127 6.900 -2.502 1.00 0.00 32 ALA A N 7
ATOM 3020 C CA . ALA A 1 32 ? -19.890 7.843 -1.709 1.00 0.00 32 ALA A CA 7
ATOM 3021 C C . ALA A 1 32 ? -19.916 9.202 -2.394 1.00 0.00 32 ALA A C 7
ATOM 3022 O O . ALA A 1 32 ? -18.923 9.932 -2.397 1.00 0.00 32 ALA A O 7
ATOM 3029 N N . ALA A 1 33 ? -21.046 9.526 -2.996 1.00 0.00 33 ALA A N 7
ATOM 3030 C CA . ALA A 1 33 ? -21.202 10.792 -3.696 1.00 0.00 33 ALA A CA 7
ATOM 3031 C C . ALA A 1 33 ? -21.961 11.793 -2.835 1.00 0.00 33 ALA A C 7
ATOM 3032 O O . ALA A 1 33 ? -21.783 13.007 -2.962 1.00 0.00 33 ALA A O 7
ATOM 3039 N N . ALA A 1 34 ? -22.810 11.274 -1.960 1.00 0.00 34 ALA A N 7
ATOM 3040 C CA . ALA A 1 34 ? -23.606 12.111 -1.078 1.00 0.00 34 ALA A CA 7
ATOM 3041 C C . ALA A 1 34 ? -23.578 11.571 0.344 1.00 0.00 34 ALA A C 7
ATOM 3042 O O . ALA A 1 34 ? -24.476 11.837 1.145 1.00 0.00 34 ALA A O 7
ATOM 3049 N N . ALA A 1 35 ? -22.538 10.816 0.654 1.00 0.00 35 ALA A N 7
ATOM 3050 C CA . ALA A 1 35 ? -22.382 10.239 1.976 1.00 0.00 35 ALA A CA 7
ATOM 3051 C C . ALA A 1 35 ? -21.063 10.683 2.587 1.00 0.00 35 ALA A C 7
ATOM 3052 O O . ALA A 1 35 ? -21.022 10.942 3.808 1.00 0.00 35 ALA A O 7
ATOM 3060 N N . GLY A 1 1 ? 16.887 -21.328 3.207 1.00 0.00 1 GLY A N 8
ATOM 3061 C CA . GLY A 1 1 ? 17.109 -20.137 2.358 1.00 0.00 1 GLY A CA 8
ATOM 3062 C C . GLY A 1 1 ? 16.118 -19.038 2.664 1.00 0.00 1 GLY A C 8
ATOM 3063 O O . GLY A 1 1 ? 14.924 -19.189 2.419 1.00 0.00 1 GLY A O 8
ATOM 3069 N N . SER A 1 2 ? 16.609 -17.934 3.203 1.00 0.00 2 SER A N 8
ATOM 3070 C CA . SER A 1 2 ? 15.759 -16.804 3.557 1.00 0.00 2 SER A CA 8
ATOM 3071 C C . SER A 1 2 ? 15.339 -16.019 2.312 1.00 0.00 2 SER A C 8
ATOM 3072 O O . SER A 1 2 ? 14.476 -15.143 2.371 1.00 0.00 2 SER A O 8
ATOM 3080 N N . MET A 1 3 ? 15.955 -16.345 1.182 1.00 0.00 3 MET A N 8
ATOM 3081 C CA . MET A 1 3 ? 15.606 -15.722 -0.089 1.00 0.00 3 MET A CA 8
ATOM 3082 C C . MET A 1 3 ? 14.590 -16.580 -0.840 1.00 0.00 3 MET A C 8
ATOM 3083 O O . MET A 1 3 ? 14.329 -16.368 -2.026 1.00 0.00 3 MET A O 8
ATOM 3097 N N . ASN A 1 4 ? 14.017 -17.546 -0.134 1.00 0.00 4 ASN A N 8
ATOM 3098 C CA . ASN A 1 4 ? 13.081 -18.493 -0.729 1.00 0.00 4 ASN A CA 8
ATOM 3099 C C . ASN A 1 4 ? 11.741 -17.836 -1.018 1.00 0.00 4 ASN A C 8
ATOM 3100 O O . ASN A 1 4 ? 11.333 -16.900 -0.328 1.00 0.00 4 ASN A O 8
ATOM 3111 N N . ALA A 1 5 ? 11.064 -18.340 -2.039 1.00 0.00 5 ALA A N 8
ATOM 3112 C CA . ALA A 1 5 ? 9.737 -17.859 -2.407 1.00 0.00 5 ALA A CA 8
ATOM 3113 C C . ALA A 1 5 ? 8.714 -18.066 -1.278 1.00 0.00 5 ALA A C 8
ATOM 3114 O O . ALA A 1 5 ? 7.962 -17.141 -0.964 1.00 0.00 5 ALA A O 8
ATOM 3121 N N . PRO A 1 6 ? 8.645 -19.268 -0.654 1.00 0.00 6 PRO A N 8
ATOM 3122 C CA . PRO A 1 6 ? 7.747 -19.509 0.487 1.00 0.00 6 PRO A CA 8
ATOM 3123 C C . PRO A 1 6 ? 7.948 -18.503 1.619 1.00 0.00 6 PRO A C 8
ATOM 3124 O O . PRO A 1 6 ? 6.987 -18.067 2.256 1.00 0.00 6 PRO A O 8
ATOM 3135 N N . ALA A 1 7 ? 9.199 -18.127 1.853 1.00 0.00 7 ALA A N 8
ATOM 3136 C CA . ALA A 1 7 ? 9.531 -17.151 2.887 1.00 0.00 7 ALA A CA 8
ATOM 3137 C C . ALA A 1 7 ? 8.945 -15.790 2.542 1.00 0.00 7 ALA A C 8
ATOM 3138 O O . ALA A 1 7 ? 8.501 -15.040 3.409 1.00 0.00 7 ALA A O 8
ATOM 3145 N N . ARG A 1 8 ? 8.922 -15.506 1.253 1.00 0.00 8 ARG A N 8
ATOM 3146 C CA . ARG A 1 8 ? 8.399 -14.245 0.738 1.00 0.00 8 ARG A CA 8
ATOM 3147 C C . ARG A 1 8 ? 6.881 -14.176 0.895 1.00 0.00 8 ARG A C 8
ATOM 3148 O O . ARG A 1 8 ? 6.288 -13.097 0.839 1.00 0.00 8 ARG A O 8
ATOM 3169 N N . ALA A 1 9 ? 6.258 -15.328 1.106 1.00 0.00 9 ALA A N 8
ATOM 3170 C CA . ALA A 1 9 ? 4.808 -15.404 1.242 1.00 0.00 9 ALA A CA 8
ATOM 3171 C C . ALA A 1 9 ? 4.350 -14.825 2.575 1.00 0.00 9 ALA A C 8
ATOM 3172 O O . ALA A 1 9 ? 3.178 -14.492 2.748 1.00 0.00 9 ALA A O 8
ATOM 3179 N N . ALA A 1 10 ? 5.283 -14.696 3.510 1.00 0.00 10 ALA A N 8
ATOM 3180 C CA . ALA A 1 10 ? 4.984 -14.110 4.810 1.00 0.00 10 ALA A CA 8
ATOM 3181 C C . ALA A 1 10 ? 5.205 -12.600 4.784 1.00 0.00 10 ALA A C 8
ATOM 3182 O O . ALA A 1 10 ? 4.912 -11.899 5.752 1.00 0.00 10 ALA A O 8
ATOM 3189 N N . ALA A 1 11 ? 5.726 -12.108 3.666 1.00 0.00 11 ALA A N 8
ATOM 3190 C CA . ALA A 1 11 ? 5.988 -10.686 3.507 1.00 0.00 11 ALA A CA 8
ATOM 3191 C C . ALA A 1 11 ? 5.056 -10.070 2.470 1.00 0.00 11 ALA A C 8
ATOM 3192 O O . ALA A 1 11 ? 4.504 -8.990 2.679 1.00 0.00 11 ALA A O 8
ATOM 3199 N N . LYS A 1 12 ? 4.875 -10.776 1.358 1.00 0.00 12 LYS A N 8
ATOM 3200 C CA . LYS A 1 12 ? 4.033 -10.301 0.266 1.00 0.00 12 LYS A CA 8
ATOM 3201 C C . LYS A 1 12 ? 2.587 -10.119 0.714 1.00 0.00 12 LYS A C 8
ATOM 3202 O O . LYS A 1 12 ? 1.875 -9.265 0.201 1.00 0.00 12 LYS A O 8
ATOM 3221 N N . THR A 1 13 ? 2.177 -10.912 1.691 1.00 0.00 13 THR A N 8
ATOM 3222 C CA . THR A 1 13 ? 0.817 -10.894 2.201 1.00 0.00 13 THR A CA 8
ATOM 3223 C C . THR A 1 13 ? 0.495 -9.565 2.867 1.00 0.00 13 THR A C 8
ATOM 3224 O O . THR A 1 13 ? -0.655 -9.130 2.885 1.00 0.00 13 THR A O 8
ATOM 3235 N N . ALA A 1 14 ? 1.520 -8.925 3.408 1.00 0.00 14 ALA A N 8
ATOM 3236 C CA . ALA A 1 14 ? 1.357 -7.632 4.056 1.00 0.00 14 ALA A CA 8
ATOM 3237 C C . ALA A 1 14 ? 0.954 -6.583 3.029 1.00 0.00 14 ALA A C 8
ATOM 3238 O O . ALA A 1 14 ? -0.071 -5.918 3.175 1.00 0.00 14 ALA A O 8
ATOM 3245 N N . ALA A 1 15 ? 1.750 -6.469 1.974 1.00 0.00 15 ALA A N 8
ATOM 3246 C CA . ALA A 1 15 ? 1.458 -5.541 0.890 1.00 0.00 15 ALA A CA 8
ATOM 3247 C C . ALA A 1 15 ? 0.216 -5.989 0.128 1.00 0.00 15 ALA A C 8
ATOM 3248 O O . ALA A 1 15 ? -0.525 -5.170 -0.417 1.00 0.00 15 ALA A O 8
ATOM 3255 N N . ASP A 1 16 ? -0.011 -7.297 0.118 1.00 0.00 16 ASP A N 8
ATOM 3256 C CA . ASP A 1 16 ? -1.173 -7.879 -0.536 1.00 0.00 16 ASP A CA 8
ATOM 3257 C C . ASP A 1 16 ? -2.448 -7.405 0.145 1.00 0.00 16 ASP A C 8
ATOM 3258 O O . ASP A 1 16 ? -3.394 -6.957 -0.508 1.00 0.00 16 ASP A O 8
ATOM 3267 N N . ALA A 1 17 ? -2.458 -7.509 1.468 1.00 0.00 17 ALA A N 8
ATOM 3268 C CA . ALA A 1 17 ? -3.597 -7.081 2.264 1.00 0.00 17 ALA A CA 8
ATOM 3269 C C . ALA A 1 17 ? -3.761 -5.568 2.207 1.00 0.00 17 ALA A C 8
ATOM 3270 O O . ALA A 1 17 ? -4.879 -5.059 2.185 1.00 0.00 17 ALA A O 8
ATOM 3277 N N . LEU A 1 18 ? -2.641 -4.861 2.164 1.00 0.00 18 LEU A N 8
ATOM 3278 C CA . LEU A 1 18 ? -2.656 -3.409 2.092 1.00 0.00 18 LEU A CA 8
ATOM 3279 C C . LEU A 1 18 ? -3.248 -2.942 0.771 1.00 0.00 18 LEU A C 8
ATOM 3280 O O . LEU A 1 18 ? -4.035 -1.997 0.735 1.00 0.00 18 LEU A O 8
ATOM 3296 N N . ALA A 1 19 ? -2.872 -3.611 -0.312 1.00 0.00 19 ALA A N 8
ATOM 3297 C CA . ALA A 1 19 ? -3.413 -3.299 -1.628 1.00 0.00 19 ALA A CA 8
ATOM 3298 C C . ALA A 1 19 ? -4.933 -3.412 -1.624 1.00 0.00 19 ALA A C 8
ATOM 3299 O O . ALA A 1 19 ? -5.631 -2.590 -2.220 1.00 0.00 19 ALA A O 8
ATOM 3306 N N . ALA A 1 20 ? -5.436 -4.430 -0.940 1.00 0.00 20 ALA A N 8
ATOM 3307 C CA . ALA A 1 20 ? -6.870 -4.621 -0.800 1.00 0.00 20 ALA A CA 8
ATOM 3308 C C . ALA A 1 20 ? -7.471 -3.571 0.129 1.00 0.00 20 ALA A C 8
ATOM 3309 O O . ALA A 1 20 ? -8.474 -2.940 -0.202 1.00 0.00 20 ALA A O 8
ATOM 3316 N N . ALA A 1 21 ? -6.839 -3.375 1.282 1.00 0.00 21 ALA A N 8
ATOM 3317 C CA . ALA A 1 21 ? -7.325 -2.435 2.289 1.00 0.00 21 ALA A CA 8
ATOM 3318 C C . ALA A 1 21 ? -7.385 -1.012 1.744 1.00 0.00 21 ALA A C 8
ATOM 3319 O O . ALA A 1 21 ? -8.337 -0.279 2.012 1.00 0.00 21 ALA A O 8
ATOM 3326 N N . LYS A 1 22 ? -6.378 -0.631 0.967 1.00 0.00 22 LYS A N 8
ATOM 3327 C CA . LYS A 1 22 ? -6.318 0.707 0.402 1.00 0.00 22 LYS A CA 8
ATOM 3328 C C . LYS A 1 22 ? -7.373 0.886 -0.679 1.00 0.00 22 LYS A C 8
ATOM 3329 O O . LYS A 1 22 ? -7.992 1.942 -0.784 1.00 0.00 22 LYS A O 8
ATOM 3348 N N . LYS A 1 23 ? -7.588 -0.161 -1.467 1.00 0.00 23 LYS A N 8
ATOM 3349 C CA . LYS A 1 23 ? -8.532 -0.103 -2.570 1.00 0.00 23 LYS A CA 8
ATOM 3350 C C . LYS A 1 23 ? -9.953 -0.023 -2.043 1.00 0.00 23 LYS A C 8
ATOM 3351 O O . LYS A 1 23 ? -10.789 0.691 -2.588 1.00 0.00 23 LYS A O 8
ATOM 3370 N N . THR A 1 24 ? -10.215 -0.766 -0.984 1.00 0.00 24 THR A N 8
ATOM 3371 C CA . THR A 1 24 ? -11.489 -0.722 -0.319 1.00 0.00 24 THR A CA 8
ATOM 3372 C C . THR A 1 24 ? -11.742 0.646 0.312 1.00 0.00 24 THR A C 8
ATOM 3373 O O . THR A 1 24 ? -12.826 1.210 0.176 1.00 0.00 24 THR A O 8
ATOM 3384 N N . ALA A 1 25 ? -10.733 1.183 0.995 1.00 0.00 25 ALA A N 8
ATOM 3385 C CA . ALA A 1 25 ? -10.834 2.520 1.567 1.00 0.00 25 ALA A CA 8
ATOM 3386 C C . ALA A 1 25 ? -11.062 3.549 0.466 1.00 0.00 25 ALA A C 8
ATOM 3387 O O . ALA A 1 25 ? -11.813 4.506 0.636 1.00 0.00 25 ALA A O 8
ATOM 3394 N N . ALA A 1 26 ? -10.407 3.332 -0.665 1.00 0.00 26 ALA A N 8
ATOM 3395 C CA . ALA A 1 26 ? -10.559 4.199 -1.827 1.00 0.00 26 ALA A CA 8
ATOM 3396 C C . ALA A 1 26 ? -11.962 4.080 -2.405 1.00 0.00 26 ALA A C 8
ATOM 3397 O O . ALA A 1 26 ? -12.579 5.075 -2.786 1.00 0.00 26 ALA A O 8
ATOM 3404 N N . ASP A 1 27 ? -12.453 2.851 -2.467 1.00 0.00 27 ASP A N 8
ATOM 3405 C CA . ASP A 1 27 ? -13.805 2.574 -2.934 1.00 0.00 27 ASP A CA 8
ATOM 3406 C C . ASP A 1 27 ? -14.826 3.300 -2.070 1.00 0.00 27 ASP A C 8
ATOM 3407 O O . ASP A 1 27 ? -15.715 3.984 -2.578 1.00 0.00 27 ASP A O 8
ATOM 3416 N N . ALA A 1 28 ? -14.683 3.164 -0.757 1.00 0.00 28 ALA A N 8
ATOM 3417 C CA . ALA A 1 28 ? -15.570 3.835 0.183 1.00 0.00 28 ALA A CA 8
ATOM 3418 C C . ALA A 1 28 ? -15.421 5.350 0.098 1.00 0.00 28 ALA A C 8
ATOM 3419 O O . ALA A 1 28 ? -16.378 6.086 0.312 1.00 0.00 28 ALA A O 8
ATOM 3426 N N . ALA A 1 29 ? -14.210 5.806 -0.211 1.00 0.00 29 ALA A N 8
ATOM 3427 C CA . ALA A 1 29 ? -13.940 7.229 -0.376 1.00 0.00 29 ALA A CA 8
ATOM 3428 C C . ALA A 1 29 ? -14.674 7.785 -1.591 1.00 0.00 29 ALA A C 8
ATOM 3429 O O . ALA A 1 29 ? -15.179 8.905 -1.562 1.00 0.00 29 ALA A O 8
ATOM 3436 N N . ALA A 1 30 ? -14.742 6.991 -2.651 1.00 0.00 30 ALA A N 8
ATOM 3437 C CA . ALA A 1 30 ? -15.456 7.385 -3.855 1.00 0.00 30 ALA A CA 8
ATOM 3438 C C . ALA A 1 30 ? -16.951 7.450 -3.575 1.00 0.00 30 ALA A C 8
ATOM 3439 O O . ALA A 1 30 ? -17.653 8.341 -4.059 1.00 0.00 30 ALA A O 8
ATOM 3446 N N . ALA A 1 31 ? -17.422 6.516 -2.761 1.00 0.00 31 ALA A N 8
ATOM 3447 C CA . ALA A 1 31 ? -18.826 6.453 -2.388 1.00 0.00 31 ALA A CA 8
ATOM 3448 C C . ALA A 1 31 ? -19.107 7.295 -1.144 1.00 0.00 31 ALA A C 8
ATOM 3449 O O . ALA A 1 31 ? -20.138 7.126 -0.488 1.00 0.00 31 ALA A O 8
ATOM 3456 N N . ALA A 1 32 ? -18.195 8.205 -0.829 1.00 0.00 32 ALA A N 8
ATOM 3457 C CA . ALA A 1 32 ? -18.332 9.039 0.358 1.00 0.00 32 ALA A CA 8
ATOM 3458 C C . ALA A 1 32 ? -18.894 10.410 0.017 1.00 0.00 32 ALA A C 8
ATOM 3459 O O . ALA A 1 32 ? -18.596 11.403 0.678 1.00 0.00 32 ALA A O 8
ATOM 3466 N N . ALA A 1 33 ? -19.706 10.457 -1.022 1.00 0.00 33 ALA A N 8
ATOM 3467 C CA . ALA A 1 33 ? -20.409 11.677 -1.385 1.00 0.00 33 ALA A CA 8
ATOM 3468 C C . ALA A 1 33 ? -21.821 11.623 -0.827 1.00 0.00 33 ALA A C 8
ATOM 3469 O O . ALA A 1 33 ? -22.351 12.615 -0.327 1.00 0.00 33 ALA A O 8
ATOM 3476 N N . ALA A 1 34 ? -22.417 10.442 -0.908 1.00 0.00 34 ALA A N 8
ATOM 3477 C CA . ALA A 1 34 ? -23.729 10.199 -0.336 1.00 0.00 34 ALA A CA 8
ATOM 3478 C C . ALA A 1 34 ? -23.656 9.045 0.655 1.00 0.00 34 ALA A C 8
ATOM 3479 O O . ALA A 1 34 ? -24.084 7.928 0.359 1.00 0.00 34 ALA A O 8
ATOM 3486 N N . ALA A 1 35 ? -23.093 9.313 1.821 1.00 0.00 35 ALA A N 8
ATOM 3487 C CA . ALA A 1 35 ? -22.914 8.288 2.836 1.00 0.00 35 ALA A CA 8
ATOM 3488 C C . ALA A 1 35 ? -23.457 8.763 4.174 1.00 0.00 35 ALA A C 8
ATOM 3489 O O . ALA A 1 35 ? -24.188 7.991 4.829 1.00 0.00 35 ALA A O 8
ATOM 3497 N N . GLY A 1 1 ? 19.722 -4.714 2.101 1.00 0.00 1 GLY A N 9
ATOM 3498 C CA . GLY A 1 1 ? 18.346 -4.670 2.651 1.00 0.00 1 GLY A CA 9
ATOM 3499 C C . GLY A 1 1 ? 17.406 -5.576 1.889 1.00 0.00 1 GLY A C 9
ATOM 3500 O O . GLY A 1 1 ? 17.852 -6.485 1.188 1.00 0.00 1 GLY A O 9
ATOM 3506 N N . SER A 1 2 ? 16.107 -5.322 2.005 1.00 0.00 2 SER A N 9
ATOM 3507 C CA . SER A 1 2 ? 15.096 -6.149 1.355 1.00 0.00 2 SER A CA 9
ATOM 3508 C C . SER A 1 2 ? 14.963 -5.813 -0.131 1.00 0.00 2 SER A C 9
ATOM 3509 O O . SER A 1 2 ? 13.876 -5.500 -0.619 1.00 0.00 2 SER A O 9
ATOM 3517 N N . MET A 1 3 ? 16.077 -5.883 -0.845 1.00 0.00 3 MET A N 9
ATOM 3518 C CA . MET A 1 3 ? 16.090 -5.654 -2.284 1.00 0.00 3 MET A CA 9
ATOM 3519 C C . MET A 1 3 ? 15.954 -6.982 -3.016 1.00 0.00 3 MET A C 9
ATOM 3520 O O . MET A 1 3 ? 15.664 -7.035 -4.211 1.00 0.00 3 MET A O 9
ATOM 3534 N N . ASN A 1 4 ? 16.153 -8.054 -2.270 1.00 0.00 4 ASN A N 9
ATOM 3535 C CA . ASN A 1 4 ? 16.083 -9.399 -2.802 1.00 0.00 4 ASN A CA 9
ATOM 3536 C C . ASN A 1 4 ? 14.650 -9.910 -2.797 1.00 0.00 4 ASN A C 9
ATOM 3537 O O . ASN A 1 4 ? 13.830 -9.497 -1.970 1.00 0.00 4 ASN A O 9
ATOM 3548 N N . ALA A 1 5 ? 14.360 -10.811 -3.728 1.00 0.00 5 ALA A N 9
ATOM 3549 C CA . ALA A 1 5 ? 13.021 -11.367 -3.889 1.00 0.00 5 ALA A CA 9
ATOM 3550 C C . ALA A 1 5 ? 12.506 -12.067 -2.619 1.00 0.00 5 ALA A C 9
ATOM 3551 O O . ALA A 1 5 ? 11.404 -11.761 -2.171 1.00 0.00 5 ALA A O 9
ATOM 3558 N N . PRO A 1 6 ? 13.274 -13.009 -2.016 1.00 0.00 6 PRO A N 9
ATOM 3559 C CA . PRO A 1 6 ? 12.842 -13.729 -0.806 1.00 0.00 6 PRO A CA 9
ATOM 3560 C C . PRO A 1 6 ? 12.395 -12.805 0.324 1.00 0.00 6 PRO A C 9
ATOM 3561 O O . PRO A 1 6 ? 11.412 -13.080 1.015 1.00 0.00 6 PRO A O 9
ATOM 3572 N N . ALA A 1 7 ? 13.114 -11.706 0.509 1.00 0.00 7 ALA A N 9
ATOM 3573 C CA . ALA A 1 7 ? 12.782 -10.757 1.564 1.00 0.00 7 ALA A CA 9
ATOM 3574 C C . ALA A 1 7 ? 11.510 -9.995 1.230 1.00 0.00 7 ALA A C 9
ATOM 3575 O O . ALA A 1 7 ? 10.733 -9.633 2.113 1.00 0.00 7 ALA A O 9
ATOM 3582 N N . ARG A 1 8 ? 11.300 -9.765 -0.051 1.00 0.00 8 ARG A N 9
ATOM 3583 C CA . ARG A 1 8 ? 10.093 -9.103 -0.527 1.00 0.00 8 ARG A CA 9
ATOM 3584 C C . ARG A 1 8 ? 8.899 -10.046 -0.434 1.00 0.00 8 ARG A C 9
ATOM 3585 O O . ARG A 1 8 ? 7.790 -9.636 -0.089 1.00 0.00 8 ARG A O 9
ATOM 3606 N N . ALA A 1 9 ? 9.143 -11.316 -0.735 1.00 0.00 9 ALA A N 9
ATOM 3607 C CA . ALA A 1 9 ? 8.115 -12.347 -0.659 1.00 0.00 9 ALA A CA 9
ATOM 3608 C C . ALA A 1 9 ? 7.650 -12.545 0.778 1.00 0.00 9 ALA A C 9
ATOM 3609 O O . ALA A 1 9 ? 6.527 -12.984 1.026 1.00 0.00 9 ALA A O 9
ATOM 3616 N N . ALA A 1 10 ? 8.522 -12.206 1.721 1.00 0.00 10 ALA A N 9
ATOM 3617 C CA . ALA A 1 10 ? 8.200 -12.297 3.138 1.00 0.00 10 ALA A CA 9
ATOM 3618 C C . ALA A 1 10 ? 7.117 -11.293 3.523 1.00 0.00 10 ALA A C 9
ATOM 3619 O O . ALA A 1 10 ? 6.404 -11.479 4.506 1.00 0.00 10 ALA A O 9
ATOM 3626 N N . ALA A 1 11 ? 6.994 -10.237 2.731 1.00 0.00 11 ALA A N 9
ATOM 3627 C CA . ALA A 1 11 ? 6.017 -9.187 2.992 1.00 0.00 11 ALA A CA 9
ATOM 3628 C C . ALA A 1 11 ? 4.860 -9.263 2.002 1.00 0.00 11 ALA A C 9
ATOM 3629 O O . ALA A 1 11 ? 4.036 -8.351 1.921 1.00 0.00 11 ALA A O 9
ATOM 3636 N N . LYS A 1 12 ? 4.808 -10.361 1.252 1.00 0.00 12 LYS A N 9
ATOM 3637 C CA . LYS A 1 12 ? 3.794 -10.555 0.216 1.00 0.00 12 LYS A CA 9
ATOM 3638 C C . LYS A 1 12 ? 2.381 -10.382 0.772 1.00 0.00 12 LYS A C 9
ATOM 3639 O O . LYS A 1 12 ? 1.595 -9.610 0.237 1.00 0.00 12 LYS A O 9
ATOM 3658 N N . THR A 1 13 ? 2.079 -11.084 1.857 1.00 0.00 13 THR A N 9
ATOM 3659 C CA . THR A 1 13 ? 0.755 -11.064 2.461 1.00 0.00 13 THR A CA 9
ATOM 3660 C C . THR A 1 13 ? 0.434 -9.699 3.061 1.00 0.00 13 THR A C 9
ATOM 3661 O O . THR A 1 13 ? -0.724 -9.277 3.103 1.00 0.00 13 THR A O 9
ATOM 3672 N N . ALA A 1 14 ? 1.472 -9.010 3.503 1.00 0.00 14 ALA A N 9
ATOM 3673 C CA . ALA A 1 14 ? 1.324 -7.686 4.088 1.00 0.00 14 ALA A CA 9
ATOM 3674 C C . ALA A 1 14 ? 0.938 -6.685 3.010 1.00 0.00 14 ALA A C 9
ATOM 3675 O O . ALA A 1 14 ? -0.021 -5.930 3.163 1.00 0.00 14 ALA A O 9
ATOM 3682 N N . ALA A 1 15 ? 1.675 -6.707 1.907 1.00 0.00 15 ALA A N 9
ATOM 3683 C CA . ALA A 1 15 ? 1.371 -5.852 0.771 1.00 0.00 15 ALA A CA 9
ATOM 3684 C C . ALA A 1 15 ? 0.074 -6.298 0.107 1.00 0.00 15 ALA A C 9
ATOM 3685 O O . ALA A 1 15 ? -0.649 -5.488 -0.473 1.00 0.00 15 ALA A O 9
ATOM 3692 N N . ASP A 1 16 ? -0.214 -7.590 0.208 1.00 0.00 16 ASP A N 9
ATOM 3693 C CA . ASP A 1 16 ? -1.450 -8.151 -0.327 1.00 0.00 16 ASP A CA 9
ATOM 3694 C C . ASP A 1 16 ? -2.647 -7.541 0.384 1.00 0.00 16 ASP A C 9
ATOM 3695 O O . ASP A 1 16 ? -3.642 -7.167 -0.242 1.00 0.00 16 ASP A O 9
ATOM 3704 N N . ALA A 1 17 ? -2.530 -7.434 1.700 1.00 0.00 17 ALA A N 9
ATOM 3705 C CA . ALA A 1 17 ? -3.563 -6.825 2.515 1.00 0.00 17 ALA A CA 9
ATOM 3706 C C . ALA A 1 17 ? -3.654 -5.337 2.219 1.00 0.00 17 ALA A C 9
ATOM 3707 O O . ALA A 1 17 ? -4.743 -4.806 2.029 1.00 0.00 17 ALA A O 9
ATOM 3714 N N . LEU A 1 18 ? -2.498 -4.681 2.149 1.00 0.00 18 LEU A N 9
ATOM 3715 C CA . LEU A 1 18 ? -2.437 -3.242 1.906 1.00 0.00 18 LEU A CA 9
ATOM 3716 C C . LEU A 1 18 ? -3.074 -2.870 0.571 1.00 0.00 18 LEU A C 9
ATOM 3717 O O . LEU A 1 18 ? -3.866 -1.930 0.501 1.00 0.00 18 LEU A O 9
ATOM 3733 N N . ALA A 1 19 ? -2.722 -3.606 -0.482 1.00 0.00 19 ALA A N 9
ATOM 3734 C CA . ALA A 1 19 ? -3.273 -3.364 -1.813 1.00 0.00 19 ALA A CA 9
ATOM 3735 C C . ALA A 1 19 ? -4.796 -3.380 -1.785 1.00 0.00 19 ALA A C 9
ATOM 3736 O O . ALA A 1 19 ? -5.449 -2.512 -2.369 1.00 0.00 19 ALA A O 9
ATOM 3743 N N . ALA A 1 20 ? -5.350 -4.369 -1.097 1.00 0.00 20 ALA A N 9
ATOM 3744 C CA . ALA A 1 20 ? -6.794 -4.504 -0.962 1.00 0.00 20 ALA A CA 9
ATOM 3745 C C . ALA A 1 20 ? -7.369 -3.432 -0.039 1.00 0.00 20 ALA A C 9
ATOM 3746 O O . ALA A 1 20 ? -8.347 -2.768 -0.383 1.00 0.00 20 ALA A O 9
ATOM 3753 N N . ALA A 1 21 ? -6.741 -3.256 1.117 1.00 0.00 21 ALA A N 9
ATOM 3754 C CA . ALA A 1 21 ? -7.219 -2.315 2.127 1.00 0.00 21 ALA A CA 9
ATOM 3755 C C . ALA A 1 21 ? -7.255 -0.888 1.595 1.00 0.00 21 ALA A C 9
ATOM 3756 O O . ALA A 1 21 ? -8.206 -0.149 1.854 1.00 0.00 21 ALA A O 9
ATOM 3763 N N . LYS A 1 22 ? -6.229 -0.503 0.844 1.00 0.00 22 LYS A N 9
ATOM 3764 C CA . LYS A 1 22 ? -6.159 0.841 0.291 1.00 0.00 22 LYS A CA 9
ATOM 3765 C C . LYS A 1 22 ? -7.223 1.024 -0.782 1.00 0.00 22 LYS A C 9
ATOM 3766 O O . LYS A 1 22 ? -7.884 2.062 -0.851 1.00 0.00 22 LYS A O 9
ATOM 3785 N N . LYS A 1 23 ? -7.399 -0.005 -1.602 1.00 0.00 23 LYS A N 9
ATOM 3786 C CA . LYS A 1 23 ? -8.406 0.008 -2.654 1.00 0.00 23 LYS A CA 9
ATOM 3787 C C . LYS A 1 23 ? -9.802 0.103 -2.053 1.00 0.00 23 LYS A C 9
ATOM 3788 O O . LYS A 1 23 ? -10.638 0.870 -2.519 1.00 0.00 23 LYS A O 9
ATOM 3807 N N . THR A 1 24 ? -10.035 -0.676 -1.010 1.00 0.00 24 THR A N 9
ATOM 3808 C CA . THR A 1 24 ? -11.324 -0.705 -0.344 1.00 0.00 24 THR A CA 9
ATOM 3809 C C . THR A 1 24 ? -11.620 0.632 0.349 1.00 0.00 24 THR A C 9
ATOM 3810 O O . THR A 1 24 ? -12.757 1.112 0.333 1.00 0.00 24 THR A O 9
ATOM 3821 N N . ALA A 1 25 ? -10.597 1.233 0.949 1.00 0.00 25 ALA A N 9
ATOM 3822 C CA . ALA A 1 25 ? -10.740 2.549 1.559 1.00 0.00 25 ALA A CA 9
ATOM 3823 C C . ALA A 1 25 ? -11.092 3.594 0.509 1.00 0.00 25 ALA A C 9
ATOM 3824 O O . ALA A 1 25 ? -12.023 4.382 0.691 1.00 0.00 25 ALA A O 9
ATOM 3831 N N . ALA A 1 26 ? -10.341 3.593 -0.588 1.00 0.00 26 ALA A N 9
ATOM 3832 C CA . ALA A 1 26 ? -10.586 4.514 -1.692 1.00 0.00 26 ALA A CA 9
ATOM 3833 C C . ALA A 1 26 ? -11.963 4.281 -2.311 1.00 0.00 26 ALA A C 9
ATOM 3834 O O . ALA A 1 26 ? -12.653 5.228 -2.687 1.00 0.00 26 ALA A O 9
ATOM 3841 N N . ASP A 1 27 ? -12.351 3.014 -2.408 1.00 0.00 27 ASP A N 9
ATOM 3842 C CA . ASP A 1 27 ? -13.652 2.635 -2.957 1.00 0.00 27 ASP A CA 9
ATOM 3843 C C . ASP A 1 27 ? -14.782 3.247 -2.148 1.00 0.00 27 ASP A C 9
ATOM 3844 O O . ASP A 1 27 ? -15.630 3.963 -2.682 1.00 0.00 27 ASP A O 9
ATOM 3853 N N . ALA A 1 28 ? -14.769 2.975 -0.851 1.00 0.00 28 ALA A N 9
ATOM 3854 C CA . ALA A 1 28 ? -15.798 3.476 0.055 1.00 0.00 28 ALA A CA 9
ATOM 3855 C C . ALA A 1 28 ? -15.846 5.003 0.055 1.00 0.00 28 ALA A C 9
ATOM 3856 O O . ALA A 1 28 ? -16.923 5.601 0.099 1.00 0.00 28 ALA A O 9
ATOM 3863 N N . ALA A 1 29 ? -14.673 5.624 -0.011 1.00 0.00 29 ALA A N 9
ATOM 3864 C CA . ALA A 1 29 ? -14.570 7.080 0.019 1.00 0.00 29 ALA A CA 9
ATOM 3865 C C . ALA A 1 29 ? -15.101 7.699 -1.269 1.00 0.00 29 ALA A C 9
ATOM 3866 O O . ALA A 1 29 ? -15.722 8.762 -1.245 1.00 0.00 29 ALA A O 9
ATOM 3873 N N . ALA A 1 30 ? -14.864 7.024 -2.389 1.00 0.00 30 ALA A N 9
ATOM 3874 C CA . ALA A 1 30 ? -15.298 7.522 -3.689 1.00 0.00 30 ALA A CA 9
ATOM 3875 C C . ALA A 1 30 ? -16.818 7.564 -3.781 1.00 0.00 30 ALA A C 9
ATOM 3876 O O . ALA A 1 30 ? -17.390 8.491 -4.356 1.00 0.00 30 ALA A O 9
ATOM 3883 N N . ALA A 1 31 ? -17.469 6.568 -3.193 1.00 0.00 31 ALA A N 9
ATOM 3884 C CA . ALA A 1 31 ? -18.923 6.483 -3.235 1.00 0.00 31 ALA A CA 9
ATOM 3885 C C . ALA A 1 31 ? -19.559 7.275 -2.098 1.00 0.00 31 ALA A C 9
ATOM 3886 O O . ALA A 1 31 ? -20.780 7.321 -1.964 1.00 0.00 31 ALA A O 9
ATOM 3893 N N . ALA A 1 32 ? -18.725 7.907 -1.292 1.00 0.00 32 ALA A N 9
ATOM 3894 C CA . ALA A 1 32 ? -19.200 8.671 -0.144 1.00 0.00 32 ALA A CA 9
ATOM 3895 C C . ALA A 1 32 ? -19.227 10.163 -0.457 1.00 0.00 32 ALA A C 9
ATOM 3896 O O . ALA A 1 32 ? -18.795 10.985 0.350 1.00 0.00 32 ALA A O 9
ATOM 3903 N N . ALA A 1 33 ? -19.737 10.504 -1.634 1.00 0.00 33 ALA A N 9
ATOM 3904 C CA . ALA A 1 33 ? -19.799 11.894 -2.072 1.00 0.00 33 ALA A CA 9
ATOM 3905 C C . ALA A 1 33 ? -20.663 12.732 -1.137 1.00 0.00 33 ALA A C 9
ATOM 3906 O O . ALA A 1 33 ? -20.196 13.705 -0.547 1.00 0.00 33 ALA A O 9
ATOM 3913 N N . ALA A 1 34 ? -21.922 12.343 -1.000 1.00 0.00 34 ALA A N 9
ATOM 3914 C CA . ALA A 1 34 ? -22.856 13.064 -0.152 1.00 0.00 34 ALA A CA 9
ATOM 3915 C C . ALA A 1 34 ? -23.252 12.213 1.048 1.00 0.00 34 ALA A C 9
ATOM 3916 O O . ALA A 1 34 ? -24.432 12.102 1.388 1.00 0.00 34 ALA A O 9
ATOM 3923 N N . ALA A 1 35 ? -22.257 11.614 1.686 1.00 0.00 35 ALA A N 9
ATOM 3924 C CA . ALA A 1 35 ? -22.490 10.729 2.815 1.00 0.00 35 ALA A CA 9
ATOM 3925 C C . ALA A 1 35 ? -21.446 10.969 3.895 1.00 0.00 35 ALA A C 9
ATOM 3926 O O . ALA A 1 35 ? -20.726 11.986 3.801 1.00 0.00 35 ALA A O 9
ATOM 3934 N N . GLY A 1 1 ? 11.946 -1.404 6.079 1.00 0.00 1 GLY A N 10
ATOM 3935 C CA . GLY A 1 1 ? 11.183 -2.648 5.814 1.00 0.00 1 GLY A CA 10
ATOM 3936 C C . GLY A 1 1 ? 11.930 -3.590 4.895 1.00 0.00 1 GLY A C 10
ATOM 3937 O O . GLY A 1 1 ? 12.101 -4.769 5.208 1.00 0.00 1 GLY A O 10
ATOM 3943 N N . SER A 1 2 ? 12.392 -3.071 3.766 1.00 0.00 2 SER A N 10
ATOM 3944 C CA . SER A 1 2 ? 13.102 -3.880 2.786 1.00 0.00 2 SER A CA 10
ATOM 3945 C C . SER A 1 2 ? 14.571 -4.070 3.169 1.00 0.00 2 SER A C 10
ATOM 3946 O O . SER A 1 2 ? 15.473 -3.761 2.389 1.00 0.00 2 SER A O 10
ATOM 3954 N N . MET A 1 3 ? 14.802 -4.590 4.370 1.00 0.00 3 MET A N 10
ATOM 3955 C CA . MET A 1 3 ? 16.157 -4.819 4.869 1.00 0.00 3 MET A CA 10
ATOM 3956 C C . MET A 1 3 ? 16.880 -5.861 4.021 1.00 0.00 3 MET A C 10
ATOM 3957 O O . MET A 1 3 ? 17.920 -5.579 3.427 1.00 0.00 3 MET A O 10
ATOM 3971 N N . ASN A 1 4 ? 16.310 -7.056 3.959 1.00 0.00 4 ASN A N 10
ATOM 3972 C CA . ASN A 1 4 ? 16.915 -8.160 3.226 1.00 0.00 4 ASN A CA 10
ATOM 3973 C C . ASN A 1 4 ? 16.196 -8.382 1.904 1.00 0.00 4 ASN A C 10
ATOM 3974 O O . ASN A 1 4 ? 15.031 -8.008 1.752 1.00 0.00 4 ASN A O 10
ATOM 3985 N N . ALA A 1 5 ? 16.892 -8.998 0.956 1.00 0.00 5 ALA A N 10
ATOM 3986 C CA . ALA A 1 5 ? 16.330 -9.275 -0.365 1.00 0.00 5 ALA A CA 10
ATOM 3987 C C . ALA A 1 5 ? 15.091 -10.181 -0.289 1.00 0.00 5 ALA A C 10
ATOM 3988 O O . ALA A 1 5 ? 14.033 -9.812 -0.797 1.00 0.00 5 ALA A O 10
ATOM 3995 N N . PRO A 1 6 ? 15.178 -11.374 0.350 1.00 0.00 6 PRO A N 10
ATOM 3996 C CA . PRO A 1 6 ? 14.027 -12.275 0.466 1.00 0.00 6 PRO A CA 10
ATOM 3997 C C . PRO A 1 6 ? 12.954 -11.714 1.390 1.00 0.00 6 PRO A C 10
ATOM 3998 O O . PRO A 1 6 ? 11.799 -12.136 1.357 1.00 0.00 6 PRO A O 10
ATOM 4009 N N . ALA A 1 7 ? 13.338 -10.722 2.185 1.00 0.00 7 ALA A N 10
ATOM 4010 C CA . ALA A 1 7 ? 12.414 -10.075 3.111 1.00 0.00 7 ALA A CA 10
ATOM 4011 C C . ALA A 1 7 ? 11.403 -9.221 2.358 1.00 0.00 7 ALA A C 10
ATOM 4012 O O . ALA A 1 7 ? 10.388 -8.803 2.911 1.00 0.00 7 ALA A O 10
ATOM 4019 N N . ARG A 1 8 ? 11.688 -8.969 1.091 1.00 0.00 8 ARG A N 10
ATOM 4020 C CA . ARG A 1 8 ? 10.768 -8.230 0.235 1.00 0.00 8 ARG A CA 10
ATOM 4021 C C . ARG A 1 8 ? 9.695 -9.166 -0.310 1.00 0.00 8 ARG A C 10
ATOM 4022 O O . ARG A 1 8 ? 8.559 -8.758 -0.556 1.00 0.00 8 ARG A O 10
ATOM 4043 N N . ALA A 1 9 ? 10.066 -10.426 -0.480 1.00 0.00 9 ALA A N 10
ATOM 4044 C CA . ALA A 1 9 ? 9.145 -11.441 -0.969 1.00 0.00 9 ALA A CA 10
ATOM 4045 C C . ALA A 1 9 ? 8.304 -11.984 0.178 1.00 0.00 9 ALA A C 10
ATOM 4046 O O . ALA A 1 9 ? 7.150 -12.367 -0.006 1.00 0.00 9 ALA A O 10
ATOM 4053 N N . ALA A 1 10 ? 8.896 -11.989 1.368 1.00 0.00 10 ALA A N 10
ATOM 4054 C CA . ALA A 1 10 ? 8.219 -12.454 2.576 1.00 0.00 10 ALA A CA 10
ATOM 4055 C C . ALA A 1 10 ? 7.113 -11.488 2.999 1.00 0.00 10 ALA A C 10
ATOM 4056 O O . ALA A 1 10 ? 6.314 -11.787 3.889 1.00 0.00 10 ALA A O 10
ATOM 4063 N N . ALA A 1 11 ? 7.070 -10.334 2.348 1.00 0.00 11 ALA A N 10
ATOM 4064 C CA . ALA A 1 11 ? 6.089 -9.306 2.653 1.00 0.00 11 ALA A CA 10
ATOM 4065 C C . ALA A 1 11 ? 4.888 -9.397 1.716 1.00 0.00 11 ALA A C 10
ATOM 4066 O O . ALA A 1 11 ? 4.061 -8.486 1.674 1.00 0.00 11 ALA A O 10
ATOM 4073 N N . LYS A 1 12 ? 4.814 -10.497 0.962 1.00 0.00 12 LYS A N 10
ATOM 4074 C CA . LYS A 1 12 ? 3.764 -10.701 -0.040 1.00 0.00 12 LYS A CA 10
ATOM 4075 C C . LYS A 1 12 ? 2.372 -10.403 0.515 1.00 0.00 12 LYS A C 10
ATOM 4076 O O . LYS A 1 12 ? 1.782 -9.374 0.190 1.00 0.00 12 LYS A O 10
ATOM 4095 N N . THR A 1 13 ? 1.859 -11.295 1.353 1.00 0.00 13 THR A N 10
ATOM 4096 C CA . THR A 1 13 ? 0.532 -11.148 1.939 1.00 0.00 13 THR A CA 10
ATOM 4097 C C . THR A 1 13 ? 0.381 -9.841 2.715 1.00 0.00 13 THR A C 10
ATOM 4098 O O . THR A 1 13 ? -0.705 -9.262 2.770 1.00 0.00 13 THR A O 10
ATOM 4109 N N . ALA A 1 14 ? 1.475 -9.377 3.303 1.00 0.00 14 ALA A N 10
ATOM 4110 C CA . ALA A 1 14 ? 1.468 -8.138 4.069 1.00 0.00 14 ALA A CA 10
ATOM 4111 C C . ALA A 1 14 ? 1.114 -6.955 3.175 1.00 0.00 14 ALA A C 10
ATOM 4112 O O . ALA A 1 14 ? 0.231 -6.161 3.497 1.00 0.00 14 ALA A O 10
ATOM 4119 N N . ALA A 1 15 ? 1.800 -6.855 2.044 1.00 0.00 15 ALA A N 10
ATOM 4120 C CA . ALA A 1 15 ? 1.544 -5.788 1.086 1.00 0.00 15 ALA A CA 10
ATOM 4121 C C . ALA A 1 15 ? 0.288 -6.079 0.274 1.00 0.00 15 ALA A C 10
ATOM 4122 O O . ALA A 1 15 ? -0.386 -5.162 -0.193 1.00 0.00 15 ALA A O 10
ATOM 4129 N N . ASP A 1 16 ? -0.036 -7.362 0.137 1.00 0.00 16 ASP A N 10
ATOM 4130 C CA . ASP A 1 16 ? -1.220 -7.785 -0.606 1.00 0.00 16 ASP A CA 10
ATOM 4131 C C . ASP A 1 16 ? -2.480 -7.296 0.087 1.00 0.00 16 ASP A C 10
ATOM 4132 O O . ASP A 1 16 ? -3.393 -6.765 -0.551 1.00 0.00 16 ASP A O 10
ATOM 4141 N N . ALA A 1 17 ? -2.513 -7.470 1.401 1.00 0.00 17 ALA A N 10
ATOM 4142 C CA . ALA A 1 17 ? -3.638 -7.025 2.210 1.00 0.00 17 ALA A CA 10
ATOM 4143 C C . ALA A 1 17 ? -3.727 -5.506 2.214 1.00 0.00 17 ALA A C 10
ATOM 4144 O O . ALA A 1 17 ? -4.814 -4.938 2.243 1.00 0.00 17 ALA A O 10
ATOM 4151 N N . LEU A 1 18 ? -2.572 -4.854 2.167 1.00 0.00 18 LEU A N 10
ATOM 4152 C CA . LEU A 1 18 ? -2.518 -3.400 2.147 1.00 0.00 18 LEU A CA 10
ATOM 4153 C C . LEU A 1 18 ? -3.100 -2.858 0.849 1.00 0.00 18 LEU A C 10
ATOM 4154 O O . LEU A 1 18 ? -3.855 -1.887 0.860 1.00 0.00 18 LEU A O 10
ATOM 4170 N N . ALA A 1 19 ? -2.738 -3.486 -0.264 1.00 0.00 19 ALA A N 10
ATOM 4171 C CA . ALA A 1 19 ? -3.277 -3.112 -1.566 1.00 0.00 19 ALA A CA 10
ATOM 4172 C C . ALA A 1 19 ? -4.798 -3.219 -1.566 1.00 0.00 19 ALA A C 10
ATOM 4173 O O . ALA A 1 19 ? -5.494 -2.364 -2.114 1.00 0.00 19 ALA A O 10
ATOM 4180 N N . ALA A 1 20 ? -5.303 -4.266 -0.927 1.00 0.00 20 ALA A N 10
ATOM 4181 C CA . ALA A 1 20 ? -6.738 -4.464 -0.798 1.00 0.00 20 ALA A CA 10
ATOM 4182 C C . ALA A 1 20 ? -7.341 -3.422 0.136 1.00 0.00 20 ALA A C 10
ATOM 4183 O O . ALA A 1 20 ? -8.347 -2.793 -0.189 1.00 0.00 20 ALA A O 10
ATOM 4190 N N . ALA A 1 21 ? -6.708 -3.235 1.288 1.00 0.00 21 ALA A N 10
ATOM 4191 C CA . ALA A 1 21 ? -7.172 -2.279 2.288 1.00 0.00 21 ALA A CA 10
ATOM 4192 C C . ALA A 1 21 ? -7.240 -0.868 1.715 1.00 0.00 21 ALA A C 10
ATOM 4193 O O . ALA A 1 21 ? -8.234 -0.164 1.900 1.00 0.00 21 ALA A O 10
ATOM 4200 N N . LYS A 1 22 ? -6.199 -0.468 0.992 1.00 0.00 22 LYS A N 10
ATOM 4201 C CA . LYS A 1 22 ? -6.151 0.861 0.400 1.00 0.00 22 LYS A CA 10
ATOM 4202 C C . LYS A 1 22 ? -7.205 0.993 -0.694 1.00 0.00 22 LYS A C 10
ATOM 4203 O O . LYS A 1 22 ? -7.787 2.062 -0.887 1.00 0.00 22 LYS A O 10
ATOM 4222 N N . LYS A 1 23 ? -7.453 -0.110 -1.400 1.00 0.00 23 LYS A N 10
ATOM 4223 C CA . LYS A 1 23 ? -8.467 -0.142 -2.442 1.00 0.00 23 LYS A CA 10
ATOM 4224 C C . LYS A 1 23 ? -9.837 0.056 -1.825 1.00 0.00 23 LYS A C 10
ATOM 4225 O O . LYS A 1 23 ? -10.663 0.798 -2.345 1.00 0.00 23 LYS A O 10
ATOM 4244 N N . THR A 1 24 ? -10.057 -0.612 -0.707 1.00 0.00 24 THR A N 10
ATOM 4245 C CA . THR A 1 24 ? -11.283 -0.488 0.039 1.00 0.00 24 THR A CA 10
ATOM 4246 C C . THR A 1 24 ? -11.493 0.944 0.536 1.00 0.00 24 THR A C 10
ATOM 4247 O O . THR A 1 24 ? -12.576 1.509 0.384 1.00 0.00 24 THR A O 10
ATOM 4258 N N . ALA A 1 25 ? -10.449 1.512 1.138 1.00 0.00 25 ALA A N 10
ATOM 4259 C CA . ALA A 1 25 ? -10.485 2.892 1.618 1.00 0.00 25 ALA A CA 10
ATOM 4260 C C . ALA A 1 25 ? -10.904 3.848 0.504 1.00 0.00 25 ALA A C 10
ATOM 4261 O O . ALA A 1 25 ? -11.680 4.780 0.725 1.00 0.00 25 ALA A O 10
ATOM 4268 N N . ALA A 1 26 ? -10.398 3.597 -0.695 1.00 0.00 26 ALA A N 10
ATOM 4269 C CA . ALA A 1 26 ? -10.719 4.427 -1.850 1.00 0.00 26 ALA A CA 10
ATOM 4270 C C . ALA A 1 26 ? -12.117 4.113 -2.372 1.00 0.00 26 ALA A C 10
ATOM 4271 O O . ALA A 1 26 ? -12.863 5.007 -2.772 1.00 0.00 26 ALA A O 10
ATOM 4278 N N . ASP A 1 27 ? -12.461 2.833 -2.356 1.00 0.00 27 ASP A N 10
ATOM 4279 C CA . ASP A 1 27 ? -13.761 2.362 -2.823 1.00 0.00 27 ASP A CA 10
ATOM 4280 C C . ASP A 1 27 ? -14.894 2.969 -2.008 1.00 0.00 27 ASP A C 10
ATOM 4281 O O . ASP A 1 27 ? -15.922 3.365 -2.555 1.00 0.00 27 ASP A O 10
ATOM 4290 N N . ALA A 1 28 ? -14.694 3.049 -0.698 1.00 0.00 28 ALA A N 10
ATOM 4291 C CA . ALA A 1 28 ? -15.684 3.640 0.193 1.00 0.00 28 ALA A CA 10
ATOM 4292 C C . ALA A 1 28 ? -15.901 5.111 -0.146 1.00 0.00 28 ALA A C 10
ATOM 4293 O O . ALA A 1 28 ? -17.029 5.607 -0.119 1.00 0.00 28 ALA A O 10
ATOM 4300 N N . ALA A 1 29 ? -14.815 5.796 -0.486 1.00 0.00 29 ALA A N 10
ATOM 4301 C CA . ALA A 1 29 ? -14.883 7.202 -0.862 1.00 0.00 29 ALA A CA 10
ATOM 4302 C C . ALA A 1 29 ? -15.556 7.364 -2.221 1.00 0.00 29 ALA A C 10
ATOM 4303 O O . ALA A 1 29 ? -16.192 8.381 -2.497 1.00 0.00 29 ALA A O 10
ATOM 4310 N N . ALA A 1 30 ? -15.426 6.345 -3.064 1.00 0.00 30 ALA A N 10
ATOM 4311 C CA . ALA A 1 30 ? -16.050 6.352 -4.382 1.00 0.00 30 ALA A CA 10
ATOM 4312 C C . ALA A 1 30 ? -17.567 6.241 -4.266 1.00 0.00 30 ALA A C 10
ATOM 4313 O O . ALA A 1 30 ? -18.303 6.616 -5.180 1.00 0.00 30 ALA A O 10
ATOM 4320 N N . ALA A 1 31 ? -18.031 5.737 -3.129 1.00 0.00 31 ALA A N 10
ATOM 4321 C CA . ALA A 1 31 ? -19.460 5.620 -2.874 1.00 0.00 31 ALA A CA 10
ATOM 4322 C C . ALA A 1 31 ? -20.033 6.952 -2.413 1.00 0.00 31 ALA A C 10
ATOM 4323 O O . ALA A 1 31 ? -21.248 7.118 -2.280 1.00 0.00 31 ALA A O 10
ATOM 4330 N N . ALA A 1 32 ? -19.142 7.895 -2.176 1.00 0.00 32 ALA A N 10
ATOM 4331 C CA . ALA A 1 32 ? -19.519 9.241 -1.786 1.00 0.00 32 ALA A CA 10
ATOM 4332 C C . ALA A 1 32 ? -19.433 10.178 -2.984 1.00 0.00 32 ALA A C 10
ATOM 4333 O O . ALA A 1 32 ? -18.497 10.968 -3.110 1.00 0.00 32 ALA A O 10
ATOM 4340 N N . ALA A 1 33 ? -20.406 10.069 -3.871 1.00 0.00 33 ALA A N 10
ATOM 4341 C CA . ALA A 1 33 ? -20.444 10.891 -5.071 1.00 0.00 33 ALA A CA 10
ATOM 4342 C C . ALA A 1 33 ? -21.190 12.192 -4.804 1.00 0.00 33 ALA A C 10
ATOM 4343 O O . ALA A 1 33 ? -20.798 13.256 -5.280 1.00 0.00 33 ALA A O 10
ATOM 4350 N N . ALA A 1 34 ? -22.259 12.099 -4.029 1.00 0.00 34 ALA A N 10
ATOM 4351 C CA . ALA A 1 34 ? -23.067 13.262 -3.695 1.00 0.00 34 ALA A CA 10
ATOM 4352 C C . ALA A 1 34 ? -22.983 13.558 -2.206 1.00 0.00 34 ALA A C 10
ATOM 4353 O O . ALA A 1 34 ? -23.911 14.112 -1.616 1.00 0.00 34 ALA A O 10
ATOM 4360 N N . ALA A 1 35 ? -21.860 13.186 -1.608 1.00 0.00 35 ALA A N 10
ATOM 4361 C CA . ALA A 1 35 ? -21.640 13.384 -0.184 1.00 0.00 35 ALA A CA 10
ATOM 4362 C C . ALA A 1 35 ? -20.199 13.806 0.064 1.00 0.00 35 ALA A C 10
ATOM 4363 O O . ALA A 1 35 ? -19.414 13.804 -0.905 1.00 0.00 35 ALA A O 10
ATOM 4371 N N . GLY A 1 1 ? 12.132 -23.218 -12.977 1.00 0.00 1 GLY A N 11
ATOM 4372 C CA . GLY A 1 1 ? 13.295 -22.880 -12.124 1.00 0.00 1 GLY A CA 11
ATOM 4373 C C . GLY A 1 1 ? 12.879 -22.133 -10.877 1.00 0.00 1 GLY A C 11
ATOM 4374 O O . GLY A 1 1 ? 11.828 -22.417 -10.302 1.00 0.00 1 GLY A O 11
ATOM 4380 N N . SER A 1 2 ? 13.686 -21.165 -10.474 1.00 0.00 2 SER A N 11
ATOM 4381 C CA . SER A 1 2 ? 13.412 -20.378 -9.282 1.00 0.00 2 SER A CA 11
ATOM 4382 C C . SER A 1 2 ? 12.374 -19.292 -9.577 1.00 0.00 2 SER A C 11
ATOM 4383 O O . SER A 1 2 ? 12.704 -18.109 -9.695 1.00 0.00 2 SER A O 11
ATOM 4391 N N . MET A 1 3 ? 11.123 -19.712 -9.720 1.00 0.00 3 MET A N 11
ATOM 4392 C CA . MET A 1 3 ? 10.024 -18.799 -10.008 1.00 0.00 3 MET A CA 11
ATOM 4393 C C . MET A 1 3 ? 8.723 -19.347 -9.440 1.00 0.00 3 MET A C 11
ATOM 4394 O O . MET A 1 3 ? 7.663 -19.242 -10.054 1.00 0.00 3 MET A O 11
ATOM 4408 N N . ASN A 1 4 ? 8.826 -19.930 -8.262 1.00 0.00 4 ASN A N 11
ATOM 4409 C CA . ASN A 1 4 ? 7.698 -20.572 -7.608 1.00 0.00 4 ASN A CA 11
ATOM 4410 C C . ASN A 1 4 ? 6.650 -19.548 -7.196 1.00 0.00 4 ASN A C 11
ATOM 4411 O O . ASN A 1 4 ? 6.951 -18.583 -6.491 1.00 0.00 4 ASN A O 11
ATOM 4422 N N . ALA A 1 5 ? 5.420 -19.773 -7.635 1.00 0.00 5 ALA A N 11
ATOM 4423 C CA . ALA A 1 5 ? 4.313 -18.872 -7.339 1.00 0.00 5 ALA A CA 11
ATOM 4424 C C . ALA A 1 5 ? 4.000 -18.807 -5.834 1.00 0.00 5 ALA A C 11
ATOM 4425 O O . ALA A 1 5 ? 3.937 -17.715 -5.272 1.00 0.00 5 ALA A O 11
ATOM 4432 N N . PRO A 1 6 ? 3.811 -19.958 -5.142 1.00 0.00 6 PRO A N 11
ATOM 4433 C CA . PRO A 1 6 ? 3.489 -19.956 -3.711 1.00 0.00 6 PRO A CA 11
ATOM 4434 C C . PRO A 1 6 ? 4.646 -19.436 -2.866 1.00 0.00 6 PRO A C 11
ATOM 4435 O O . PRO A 1 6 ? 4.455 -18.988 -1.734 1.00 0.00 6 PRO A O 11
ATOM 4446 N N . ALA A 1 7 ? 5.846 -19.490 -3.430 1.00 0.00 7 ALA A N 11
ATOM 4447 C CA . ALA A 1 7 ? 7.027 -18.969 -2.755 1.00 0.00 7 ALA A CA 11
ATOM 4448 C C . ALA A 1 7 ? 7.088 -17.458 -2.889 1.00 0.00 7 ALA A C 11
ATOM 4449 O O . ALA A 1 7 ? 7.504 -16.749 -1.973 1.00 0.00 7 ALA A O 11
ATOM 4456 N N . ARG A 1 8 ? 6.657 -16.975 -4.038 1.00 0.00 8 ARG A N 11
ATOM 4457 C CA . ARG A 1 8 ? 6.601 -15.545 -4.302 1.00 0.00 8 ARG A CA 11
ATOM 4458 C C . ARG A 1 8 ? 5.447 -14.906 -3.538 1.00 0.00 8 ARG A C 11
ATOM 4459 O O . ARG A 1 8 ? 5.518 -13.741 -3.144 1.00 0.00 8 ARG A O 11
ATOM 4480 N N . ALA A 1 9 ? 4.395 -15.688 -3.310 1.00 0.00 9 ALA A N 11
ATOM 4481 C CA . ALA A 1 9 ? 3.231 -15.226 -2.559 1.00 0.00 9 ALA A CA 11
ATOM 4482 C C . ALA A 1 9 ? 3.607 -14.882 -1.120 1.00 0.00 9 ALA A C 11
ATOM 4483 O O . ALA A 1 9 ? 2.924 -14.097 -0.458 1.00 0.00 9 ALA A O 11
ATOM 4490 N N . ALA A 1 10 ? 4.714 -15.451 -0.654 1.00 0.00 10 ALA A N 11
ATOM 4491 C CA . ALA A 1 10 ? 5.190 -15.208 0.702 1.00 0.00 10 ALA A CA 11
ATOM 4492 C C . ALA A 1 10 ? 5.614 -13.751 0.886 1.00 0.00 10 ALA A C 11
ATOM 4493 O O . ALA A 1 10 ? 5.643 -13.242 2.005 1.00 0.00 10 ALA A O 11
ATOM 4500 N N . ALA A 1 11 ? 5.938 -13.086 -0.216 1.00 0.00 11 ALA A N 11
ATOM 4501 C CA . ALA A 1 11 ? 6.344 -11.687 -0.171 1.00 0.00 11 ALA A CA 11
ATOM 4502 C C . ALA A 1 11 ? 5.210 -10.778 -0.641 1.00 0.00 11 ALA A C 11
ATOM 4503 O O . ALA A 1 11 ? 5.384 -9.569 -0.793 1.00 0.00 11 ALA A O 11
ATOM 4510 N N . LYS A 1 12 ? 4.051 -11.376 -0.861 1.00 0.00 12 LYS A N 11
ATOM 4511 C CA . LYS A 1 12 ? 2.881 -10.645 -1.327 1.00 0.00 12 LYS A CA 11
ATOM 4512 C C . LYS A 1 12 ? 1.938 -10.339 -0.168 1.00 0.00 12 LYS A C 11
ATOM 4513 O O . LYS A 1 12 ? 1.451 -9.221 -0.042 1.00 0.00 12 LYS A O 11
ATOM 4532 N N . THR A 1 13 ? 1.715 -11.347 0.672 1.00 0.00 13 THR A N 11
ATOM 4533 C CA . THR A 1 13 ? 0.754 -11.300 1.783 1.00 0.00 13 THR A CA 11
ATOM 4534 C C . THR A 1 13 ? 0.639 -9.935 2.478 1.00 0.00 13 THR A C 11
ATOM 4535 O O . THR A 1 13 ? -0.442 -9.340 2.508 1.00 0.00 13 THR A O 11
ATOM 4546 N N . ALA A 1 14 ? 1.743 -9.430 3.018 1.00 0.00 14 ALA A N 11
ATOM 4547 C CA . ALA A 1 14 ? 1.708 -8.207 3.820 1.00 0.00 14 ALA A CA 11
ATOM 4548 C C . ALA A 1 14 ? 1.318 -6.997 2.976 1.00 0.00 14 ALA A C 11
ATOM 4549 O O . ALA A 1 14 ? 0.470 -6.194 3.372 1.00 0.00 14 ALA A O 11
ATOM 4556 N N . ALA A 1 15 ? 1.927 -6.883 1.806 1.00 0.00 15 ALA A N 11
ATOM 4557 C CA . ALA A 1 15 ? 1.642 -5.778 0.903 1.00 0.00 15 ALA A CA 11
ATOM 4558 C C . ALA A 1 15 ? 0.253 -5.924 0.291 1.00 0.00 15 ALA A C 11
ATOM 4559 O O . ALA A 1 15 ? -0.376 -4.937 -0.101 1.00 0.00 15 ALA A O 11
ATOM 4566 N N . ASP A 1 16 ? -0.232 -7.158 0.248 1.00 0.00 16 ASP A N 11
ATOM 4567 C CA . ASP A 1 16 ? -1.521 -7.466 -0.354 1.00 0.00 16 ASP A CA 11
ATOM 4568 C C . ASP A 1 16 ? -2.649 -7.015 0.556 1.00 0.00 16 ASP A C 11
ATOM 4569 O O . ASP A 1 16 ? -3.672 -6.514 0.092 1.00 0.00 16 ASP A O 11
ATOM 4578 N N . ALA A 1 17 ? -2.453 -7.202 1.857 1.00 0.00 17 ALA A N 11
ATOM 4579 C CA . ALA A 1 17 ? -3.415 -6.734 2.845 1.00 0.00 17 ALA A CA 11
ATOM 4580 C C . ALA A 1 17 ? -3.619 -5.233 2.704 1.00 0.00 17 ALA A C 11
ATOM 4581 O O . ALA A 1 17 ? -4.745 -4.739 2.711 1.00 0.00 17 ALA A O 11
ATOM 4588 N N . LEU A 1 18 ? -2.515 -4.516 2.543 1.00 0.00 18 LEU A N 11
ATOM 4589 C CA . LEU A 1 18 ? -2.558 -3.073 2.365 1.00 0.00 18 LEU A CA 11
ATOM 4590 C C . LEU A 1 18 ? -3.196 -2.714 1.030 1.00 0.00 18 LEU A C 11
ATOM 4591 O O . LEU A 1 18 ? -3.983 -1.775 0.947 1.00 0.00 18 LEU A O 11
ATOM 4607 N N . ALA A 1 19 ? -2.857 -3.473 -0.007 1.00 0.00 19 ALA A N 11
ATOM 4608 C CA . ALA A 1 19 ? -3.392 -3.242 -1.344 1.00 0.00 19 ALA A CA 11
ATOM 4609 C C . ALA A 1 19 ? -4.912 -3.355 -1.359 1.00 0.00 19 ALA A C 11
ATOM 4610 O O . ALA A 1 19 ? -5.602 -2.493 -1.909 1.00 0.00 19 ALA A O 11
ATOM 4617 N N . ALA A 1 20 ? -5.429 -4.413 -0.746 1.00 0.00 20 ALA A N 11
ATOM 4618 C CA . ALA A 1 20 ? -6.868 -4.636 -0.687 1.00 0.00 20 ALA A CA 11
ATOM 4619 C C . ALA A 1 20 ? -7.543 -3.595 0.201 1.00 0.00 20 ALA A C 11
ATOM 4620 O O . ALA A 1 20 ? -8.604 -3.064 -0.139 1.00 0.00 20 ALA A O 11
ATOM 4627 N N . ALA A 1 21 ? -6.919 -3.313 1.339 1.00 0.00 21 ALA A N 11
ATOM 4628 C CA . ALA A 1 21 ? -7.412 -2.295 2.257 1.00 0.00 21 ALA A CA 11
ATOM 4629 C C . ALA A 1 21 ? -7.499 -0.937 1.567 1.00 0.00 21 ALA A C 11
ATOM 4630 O O . ALA A 1 21 ? -8.566 -0.334 1.518 1.00 0.00 21 ALA A O 11
ATOM 4637 N N . LYS A 1 22 ? -6.371 -0.460 1.047 1.00 0.00 22 LYS A N 11
ATOM 4638 C CA . LYS A 1 22 ? -6.329 0.806 0.311 1.00 0.00 22 LYS A CA 11
ATOM 4639 C C . LYS A 1 22 ? -7.366 0.852 -0.811 1.00 0.00 22 LYS A C 11
ATOM 4640 O O . LYS A 1 22 ? -7.999 1.884 -1.034 1.00 0.00 22 LYS A O 11
ATOM 4659 N N . LYS A 1 23 ? -7.543 -0.267 -1.506 1.00 0.00 23 LYS A N 11
ATOM 4660 C CA . LYS A 1 23 ? -8.515 -0.348 -2.589 1.00 0.00 23 LYS A CA 11
ATOM 4661 C C . LYS A 1 23 ? -9.918 -0.122 -2.047 1.00 0.00 23 LYS A C 11
ATOM 4662 O O . LYS A 1 23 ? -10.694 0.661 -2.591 1.00 0.00 23 LYS A O 11
ATOM 4681 N N . THR A 1 24 ? -10.217 -0.802 -0.951 1.00 0.00 24 THR A N 11
ATOM 4682 C CA . THR A 1 24 ? -11.484 -0.681 -0.279 1.00 0.00 24 THR A CA 11
ATOM 4683 C C . THR A 1 24 ? -11.679 0.735 0.270 1.00 0.00 24 THR A C 11
ATOM 4684 O O . THR A 1 24 ? -12.752 1.322 0.142 1.00 0.00 24 THR A O 11
ATOM 4695 N N . ALA A 1 25 ? -10.625 1.274 0.874 1.00 0.00 25 ALA A N 11
ATOM 4696 C CA . ALA A 1 25 ? -10.649 2.629 1.418 1.00 0.00 25 ALA A CA 11
ATOM 4697 C C . ALA A 1 25 ? -10.975 3.651 0.331 1.00 0.00 25 ALA A C 11
ATOM 4698 O O . ALA A 1 25 ? -11.851 4.501 0.505 1.00 0.00 25 ALA A O 11
ATOM 4705 N N . ALA A 1 26 ? -10.278 3.549 -0.795 1.00 0.00 26 ALA A N 11
ATOM 4706 C CA . ALA A 1 26 ? -10.509 4.447 -1.921 1.00 0.00 26 ALA A CA 11
ATOM 4707 C C . ALA A 1 26 ? -11.895 4.218 -2.513 1.00 0.00 26 ALA A C 11
ATOM 4708 O O . ALA A 1 26 ? -12.566 5.159 -2.938 1.00 0.00 26 ALA A O 11
ATOM 4715 N N . ASP A 1 27 ? -12.309 2.959 -2.529 1.00 0.00 27 ASP A N 11
ATOM 4716 C CA . ASP A 1 27 ? -13.624 2.573 -3.032 1.00 0.00 27 ASP A CA 11
ATOM 4717 C C . ASP A 1 27 ? -14.733 3.213 -2.207 1.00 0.00 27 ASP A C 11
ATOM 4718 O O . ASP A 1 27 ? -15.635 3.848 -2.749 1.00 0.00 27 ASP A O 11
ATOM 4727 N N . ALA A 1 28 ? -14.652 3.049 -0.892 1.00 0.00 28 ALA A N 11
ATOM 4728 C CA . ALA A 1 28 ? -15.654 3.588 0.020 1.00 0.00 28 ALA A CA 11
ATOM 4729 C C . ALA A 1 28 ? -15.723 5.107 -0.085 1.00 0.00 28 ALA A C 11
ATOM 4730 O O . ALA A 1 28 ? -16.805 5.694 -0.066 1.00 0.00 28 ALA A O 11
ATOM 4737 N N . ALA A 1 29 ? -14.559 5.739 -0.199 1.00 0.00 29 ALA A N 11
ATOM 4738 C CA . ALA A 1 29 ? -14.483 7.183 -0.339 1.00 0.00 29 ALA A CA 11
ATOM 4739 C C . ALA A 1 29 ? -15.140 7.643 -1.638 1.00 0.00 29 ALA A C 11
ATOM 4740 O O . ALA A 1 29 ? -15.783 8.692 -1.682 1.00 0.00 29 ALA A O 11
ATOM 4747 N N . ALA A 1 30 ? -14.985 6.844 -2.688 1.00 0.00 30 ALA A N 11
ATOM 4748 C CA . ALA A 1 30 ? -15.529 7.177 -3.999 1.00 0.00 30 ALA A CA 11
ATOM 4749 C C . ALA A 1 30 ? -17.030 6.916 -4.061 1.00 0.00 30 ALA A C 11
ATOM 4750 O O . ALA A 1 30 ? -17.772 7.666 -4.693 1.00 0.00 30 ALA A O 11
ATOM 4757 N N . ALA A 1 31 ? -17.475 5.864 -3.384 1.00 0.00 31 ALA A N 11
ATOM 4758 C CA . ALA A 1 31 ? -18.882 5.475 -3.410 1.00 0.00 31 ALA A CA 11
ATOM 4759 C C . ALA A 1 31 ? -19.737 6.409 -2.565 1.00 0.00 31 ALA A C 11
ATOM 4760 O O . ALA A 1 31 ? -20.964 6.320 -2.559 1.00 0.00 31 ALA A O 11
ATOM 4767 N N . ALA A 1 32 ? -19.078 7.317 -1.870 1.00 0.00 32 ALA A N 11
ATOM 4768 C CA . ALA A 1 32 ? -19.761 8.284 -1.021 1.00 0.00 32 ALA A CA 11
ATOM 4769 C C . ALA A 1 32 ? -20.209 9.491 -1.838 1.00 0.00 32 ALA A C 11
ATOM 4770 O O . ALA A 1 32 ? -19.751 10.616 -1.618 1.00 0.00 32 ALA A O 11
ATOM 4777 N N . ALA A 1 33 ? -21.101 9.243 -2.789 1.00 0.00 33 ALA A N 11
ATOM 4778 C CA . ALA A 1 33 ? -21.608 10.289 -3.664 1.00 0.00 33 ALA A CA 11
ATOM 4779 C C . ALA A 1 33 ? -22.906 10.866 -3.113 1.00 0.00 33 ALA A C 11
ATOM 4780 O O . ALA A 1 33 ? -23.801 10.120 -2.710 1.00 0.00 33 ALA A O 11
ATOM 4787 N N . ALA A 1 34 ? -22.994 12.194 -3.104 1.00 0.00 34 ALA A N 11
ATOM 4788 C CA . ALA A 1 34 ? -24.142 12.906 -2.544 1.00 0.00 34 ALA A CA 11
ATOM 4789 C C . ALA A 1 34 ? -24.355 12.525 -1.080 1.00 0.00 34 ALA A C 11
ATOM 4790 O O . ALA A 1 34 ? -25.484 12.424 -0.598 1.00 0.00 34 ALA A O 11
ATOM 4797 N N . ALA A 1 35 ? -23.254 12.318 -0.375 1.00 0.00 35 ALA A N 11
ATOM 4798 C CA . ALA A 1 35 ? -23.299 11.938 1.021 1.00 0.00 35 ALA A CA 11
ATOM 4799 C C . ALA A 1 35 ? -22.328 12.796 1.817 1.00 0.00 35 ALA A C 11
ATOM 4800 O O . ALA A 1 35 ? -22.407 12.794 3.062 1.00 0.00 35 ALA A O 11
ATOM 4808 N N . GLY A 1 1 ? 10.169 -25.630 3.626 1.00 0.00 1 GLY A N 12
ATOM 4809 C CA . GLY A 1 1 ? 10.448 -25.529 2.178 1.00 0.00 1 GLY A CA 12
ATOM 4810 C C . GLY A 1 1 ? 11.247 -24.290 1.845 1.00 0.00 1 GLY A C 12
ATOM 4811 O O . GLY A 1 1 ? 10.716 -23.333 1.282 1.00 0.00 1 GLY A O 12
ATOM 4817 N N . SER A 1 2 ? 12.530 -24.311 2.181 1.00 0.00 2 SER A N 12
ATOM 4818 C CA . SER A 1 2 ? 13.413 -23.175 1.949 1.00 0.00 2 SER A CA 12
ATOM 4819 C C . SER A 1 2 ? 13.641 -22.952 0.457 1.00 0.00 2 SER A C 12
ATOM 4820 O O . SER A 1 2 ? 13.981 -21.851 0.025 1.00 0.00 2 SER A O 12
ATOM 4828 N N . MET A 1 3 ? 13.447 -24.007 -0.322 1.00 0.00 3 MET A N 12
ATOM 4829 C CA . MET A 1 3 ? 13.635 -23.945 -1.766 1.00 0.00 3 MET A CA 12
ATOM 4830 C C . MET A 1 3 ? 12.318 -23.646 -2.474 1.00 0.00 3 MET A C 12
ATOM 4831 O O . MET A 1 3 ? 12.287 -23.435 -3.688 1.00 0.00 3 MET A O 12
ATOM 4845 N N . ASN A 1 4 ? 11.234 -23.606 -1.711 1.00 0.00 4 ASN A N 12
ATOM 4846 C CA . ASN A 1 4 ? 9.903 -23.469 -2.286 1.00 0.00 4 ASN A CA 12
ATOM 4847 C C . ASN A 1 4 ? 9.610 -22.030 -2.683 1.00 0.00 4 ASN A C 12
ATOM 4848 O O . ASN A 1 4 ? 10.048 -21.082 -2.028 1.00 0.00 4 ASN A O 12
ATOM 4859 N N . ALA A 1 5 ? 8.860 -21.880 -3.760 1.00 0.00 5 ALA A N 12
ATOM 4860 C CA . ALA A 1 5 ? 8.449 -20.572 -4.246 1.00 0.00 5 ALA A CA 12
ATOM 4861 C C . ALA A 1 5 ? 7.338 -19.965 -3.376 1.00 0.00 5 ALA A C 12
ATOM 4862 O O . ALA A 1 5 ? 7.491 -18.848 -2.873 1.00 0.00 5 ALA A O 12
ATOM 4869 N N . PRO A 1 6 ? 6.218 -20.694 -3.150 1.00 0.00 6 PRO A N 12
ATOM 4870 C CA . PRO A 1 6 ? 5.064 -20.157 -2.417 1.00 0.00 6 PRO A CA 12
ATOM 4871 C C . PRO A 1 6 ? 5.358 -19.914 -0.939 1.00 0.00 6 PRO A C 12
ATOM 4872 O O . PRO A 1 6 ? 4.585 -19.253 -0.248 1.00 0.00 6 PRO A O 12
ATOM 4883 N N . ALA A 1 7 ? 6.485 -20.430 -0.460 1.00 0.00 7 ALA A N 12
ATOM 4884 C CA . ALA A 1 7 ? 6.885 -20.228 0.928 1.00 0.00 7 ALA A CA 12
ATOM 4885 C C . ALA A 1 7 ? 7.211 -18.764 1.178 1.00 0.00 7 ALA A C 12
ATOM 4886 O O . ALA A 1 7 ? 7.028 -18.245 2.279 1.00 0.00 7 ALA A O 12
ATOM 4893 N N . ARG A 1 8 ? 7.663 -18.098 0.131 1.00 0.00 8 ARG A N 12
ATOM 4894 C CA . ARG A 1 8 ? 8.017 -16.688 0.205 1.00 0.00 8 ARG A CA 12
ATOM 4895 C C . ARG A 1 8 ? 6.824 -15.820 -0.178 1.00 0.00 8 ARG A C 12
ATOM 4896 O O . ARG A 1 8 ? 6.819 -14.609 0.040 1.00 0.00 8 ARG A O 12
ATOM 4917 N N . ALA A 1 9 ? 5.799 -16.463 -0.723 1.00 0.00 9 ALA A N 12
ATOM 4918 C CA . ALA A 1 9 ? 4.604 -15.763 -1.179 1.00 0.00 9 ALA A CA 12
ATOM 4919 C C . ALA A 1 9 ? 3.752 -15.313 0.002 1.00 0.00 9 ALA A C 12
ATOM 4920 O O . ALA A 1 9 ? 2.853 -14.486 -0.146 1.00 0.00 9 ALA A O 12
ATOM 4927 N N . ALA A 1 10 ? 4.047 -15.860 1.178 1.00 0.00 10 ALA A N 12
ATOM 4928 C CA . ALA A 1 10 ? 3.334 -15.489 2.394 1.00 0.00 10 ALA A CA 12
ATOM 4929 C C . ALA A 1 10 ? 3.655 -14.054 2.798 1.00 0.00 10 ALA A C 12
ATOM 4930 O O . ALA A 1 10 ? 2.871 -13.396 3.484 1.00 0.00 10 ALA A O 12
ATOM 4937 N N . ALA A 1 11 ? 4.814 -13.573 2.363 1.00 0.00 11 ALA A N 12
ATOM 4938 C CA . ALA A 1 11 ? 5.227 -12.206 2.646 1.00 0.00 11 ALA A CA 12
ATOM 4939 C C . ALA A 1 11 ? 4.511 -11.229 1.720 1.00 0.00 11 ALA A C 12
ATOM 4940 O O . ALA A 1 11 ? 4.373 -10.046 2.030 1.00 0.00 11 ALA A O 12
ATOM 4947 N N . LYS A 1 12 ? 4.046 -11.742 0.587 1.00 0.00 12 LYS A N 12
ATOM 4948 C CA . LYS A 1 12 ? 3.334 -10.931 -0.392 1.00 0.00 12 LYS A CA 12
ATOM 4949 C C . LYS A 1 12 ? 1.977 -10.517 0.158 1.00 0.00 12 LYS A C 12
ATOM 4950 O O . LYS A 1 12 ? 1.563 -9.370 0.011 1.00 0.00 12 LYS A O 12
ATOM 4969 N N . THR A 1 13 ? 1.311 -11.457 0.814 1.00 0.00 13 THR A N 12
ATOM 4970 C CA . THR A 1 13 ? -0.014 -11.240 1.379 1.00 0.00 13 THR A CA 12
ATOM 4971 C C . THR A 1 13 ? -0.042 -10.067 2.358 1.00 0.00 13 THR A C 12
ATOM 4972 O O . THR A 1 13 ? -1.062 -9.400 2.505 1.00 0.00 13 THR A O 12
ATOM 4983 N N . ALA A 1 14 ? 1.080 -9.822 3.021 1.00 0.00 14 ALA A N 12
ATOM 4984 C CA . ALA A 1 14 ? 1.185 -8.705 3.951 1.00 0.00 14 ALA A CA 12
ATOM 4985 C C . ALA A 1 14 ? 0.986 -7.383 3.215 1.00 0.00 14 ALA A C 12
ATOM 4986 O O . ALA A 1 14 ? 0.074 -6.612 3.526 1.00 0.00 14 ALA A O 12
ATOM 4993 N N . ALA A 1 15 ? 1.838 -7.136 2.227 1.00 0.00 15 ALA A N 12
ATOM 4994 C CA . ALA A 1 15 ? 1.726 -5.941 1.396 1.00 0.00 15 ALA A CA 12
ATOM 4995 C C . ALA A 1 15 ? 0.439 -5.964 0.571 1.00 0.00 15 ALA A C 12
ATOM 4996 O O . ALA A 1 15 ? -0.143 -4.917 0.281 1.00 0.00 15 ALA A O 12
ATOM 5003 N N . ASP A 1 16 ? -0.006 -7.163 0.214 1.00 0.00 16 ASP A N 12
ATOM 5004 C CA . ASP A 1 16 ? -1.223 -7.338 -0.573 1.00 0.00 16 ASP A CA 12
ATOM 5005 C C . ASP A 1 16 ? -2.443 -6.918 0.231 1.00 0.00 16 ASP A C 12
ATOM 5006 O O . ASP A 1 16 ? -3.408 -6.381 -0.316 1.00 0.00 16 ASP A O 12
ATOM 5015 N N . ALA A 1 17 ? -2.396 -7.166 1.535 1.00 0.00 17 ALA A N 12
ATOM 5016 C CA . ALA 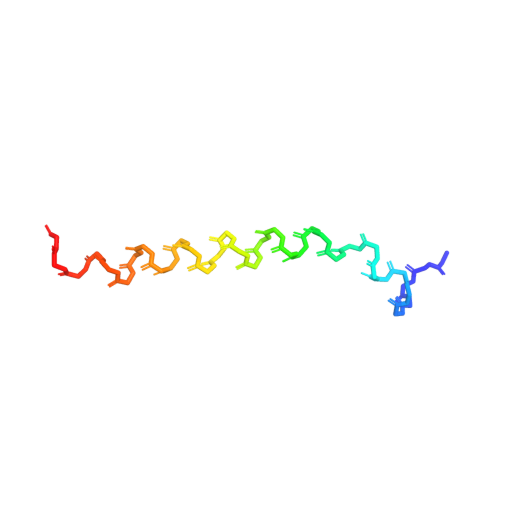A 1 17 ? -3.464 -6.751 2.433 1.00 0.00 17 ALA A CA 12
ATOM 5017 C C . ALA A 1 17 ? -3.565 -5.233 2.463 1.00 0.00 17 ALA A C 12
ATOM 5018 O O . ALA A 1 17 ? -4.654 -4.675 2.567 1.00 0.00 17 ALA A O 12
ATOM 5025 N N . LEU A 1 18 ? -2.420 -4.571 2.351 1.00 0.00 18 LEU A N 12
ATOM 5026 C CA . LEU A 1 18 ? -2.383 -3.117 2.315 1.00 0.00 18 LEU A CA 12
ATOM 5027 C C . LEU A 1 18 ? -2.978 -2.615 1.010 1.00 0.00 18 LEU A C 12
ATOM 5028 O O . LEU A 1 18 ? -3.781 -1.684 1.005 1.00 0.00 18 LEU A O 12
ATOM 5044 N N . ALA A 1 19 ? -2.578 -3.238 -0.092 1.00 0.00 19 ALA A N 12
ATOM 5045 C CA . ALA A 1 19 ? -3.136 -2.919 -1.402 1.00 0.00 19 ALA A CA 12
ATOM 5046 C C . ALA A 1 19 ? -4.655 -3.054 -1.382 1.00 0.00 19 ALA A C 12
ATOM 5047 O O . ALA A 1 19 ? -5.372 -2.198 -1.901 1.00 0.00 19 ALA A O 12
ATOM 5054 N N . ALA A 1 20 ? -5.132 -4.127 -0.761 1.00 0.00 20 ALA A N 12
ATOM 5055 C CA . ALA A 1 20 ? -6.561 -4.360 -0.613 1.00 0.00 20 ALA A CA 12
ATOM 5056 C C . ALA A 1 20 ? -7.200 -3.283 0.258 1.00 0.00 20 ALA A C 12
ATOM 5057 O O . ALA A 1 20 ? -8.241 -2.729 -0.092 1.00 0.00 20 ALA A O 12
ATOM 5064 N N . ALA A 1 21 ? -6.560 -2.984 1.385 1.00 0.00 21 ALA A N 12
ATOM 5065 C CA . ALA A 1 21 ? -7.064 -1.984 2.324 1.00 0.00 21 ALA A CA 12
ATOM 5066 C C . ALA A 1 21 ? -7.147 -0.603 1.678 1.00 0.00 21 ALA A C 12
ATOM 5067 O O . ALA A 1 21 ? -8.126 0.122 1.862 1.00 0.00 21 ALA A O 12
ATOM 5074 N N . LYS A 1 22 ? -6.129 -0.252 0.899 1.00 0.00 22 LYS A N 12
ATOM 5075 C CA . LYS A 1 22 ? -6.090 1.041 0.232 1.00 0.00 22 LYS A CA 12
ATOM 5076 C C . LYS A 1 22 ? -7.163 1.110 -0.848 1.00 0.00 22 LYS A C 12
ATOM 5077 O O . LYS A 1 22 ? -7.775 2.158 -1.071 1.00 0.00 22 LYS A O 12
ATOM 5096 N N . LYS A 1 23 ? -7.389 -0.019 -1.508 1.00 0.00 23 LYS A N 12
ATOM 5097 C CA . LYS A 1 23 ? -8.430 -0.120 -2.518 1.00 0.00 23 LYS A CA 12
ATOM 5098 C C . LYS A 1 23 ? -9.803 -0.005 -1.873 1.00 0.00 23 LYS A C 12
ATOM 5099 O O . LYS A 1 23 ? -10.683 0.683 -2.381 1.00 0.00 23 LYS A O 12
ATOM 5118 N N . THR A 1 24 ? -9.964 -0.681 -0.744 1.00 0.00 24 THR A N 12
ATOM 5119 C CA . THR A 1 24 ? -11.189 -0.658 0.014 1.00 0.00 24 THR A CA 12
ATOM 5120 C C . THR A 1 24 ? -11.514 0.757 0.490 1.00 0.00 24 THR A C 12
ATOM 5121 O O . THR A 1 24 ? -12.669 1.190 0.439 1.00 0.00 24 THR A O 12
ATOM 5132 N N . ALA A 1 25 ? -10.494 1.474 0.938 1.00 0.00 25 ALA A N 12
ATOM 5133 C CA . ALA A 1 25 ? -10.656 2.869 1.335 1.00 0.00 25 ALA A CA 12
ATOM 5134 C C . ALA A 1 25 ? -11.129 3.717 0.158 1.00 0.00 25 ALA A C 12
ATOM 5135 O O . ALA A 1 25 ? -12.028 4.545 0.296 1.00 0.00 25 ALA A O 12
ATOM 5142 N N . ALA A 1 26 ? -10.521 3.497 -1.001 1.00 0.00 26 ALA A N 12
ATOM 5143 C CA . ALA A 1 26 ? -10.919 4.192 -2.222 1.00 0.00 26 ALA A CA 12
ATOM 5144 C C . ALA A 1 26 ? -12.345 3.818 -2.611 1.00 0.00 26 ALA A C 12
ATOM 5145 O O . ALA A 1 26 ? -13.129 4.669 -3.030 1.00 0.00 26 ALA A O 12
ATOM 5152 N N . ASP A 1 27 ? -12.669 2.542 -2.455 1.00 0.00 27 ASP A N 12
ATOM 5153 C CA . ASP A 1 27 ? -14.012 2.037 -2.721 1.00 0.00 27 ASP A CA 12
ATOM 5154 C C . ASP A 1 27 ? -15.036 2.779 -1.873 1.00 0.00 27 ASP A C 12
ATOM 5155 O O . ASP A 1 27 ? -16.036 3.284 -2.385 1.00 0.00 27 ASP A O 12
ATOM 5164 N N . ALA A 1 28 ? -14.764 2.864 -0.576 1.00 0.00 28 ALA A N 12
ATOM 5165 C CA . ALA A 1 28 ? -15.649 3.552 0.355 1.00 0.00 28 ALA A CA 12
ATOM 5166 C C . ALA A 1 28 ? -15.720 5.046 0.048 1.00 0.00 28 ALA A C 12
ATOM 5167 O O . ALA A 1 28 ? -16.769 5.675 0.209 1.00 0.00 28 ALA A O 12
ATOM 5174 N N . ALA A 1 29 ? -14.602 5.607 -0.399 1.00 0.00 29 ALA A N 12
ATOM 5175 C CA . ALA A 1 29 ? -14.538 7.021 -0.748 1.00 0.00 29 ALA A CA 12
ATOM 5176 C C . ALA A 1 29 ? -15.396 7.316 -1.973 1.00 0.00 29 ALA A C 12
ATOM 5177 O O . ALA A 1 29 ? -16.073 8.341 -2.034 1.00 0.00 29 ALA A O 12
ATOM 5184 N N . ALA A 1 30 ? -15.373 6.406 -2.939 1.00 0.00 30 ALA A N 12
ATOM 5185 C CA . ALA A 1 30 ? -16.159 6.563 -4.157 1.00 0.00 30 ALA A CA 12
ATOM 5186 C C . ALA A 1 30 ? -17.633 6.262 -3.903 1.00 0.00 30 ALA A C 12
ATOM 5187 O O . ALA A 1 30 ? -18.505 6.664 -4.676 1.00 0.00 30 ALA A O 12
ATOM 5194 N N . ALA A 1 31 ? -17.903 5.550 -2.813 1.00 0.00 31 ALA A N 12
ATOM 5195 C CA . ALA A 1 31 ? -19.273 5.243 -2.412 1.00 0.00 31 ALA A CA 12
ATOM 5196 C C . ALA A 1 31 ? -19.955 6.475 -1.846 1.00 0.00 31 ALA A C 12
ATOM 5197 O O . ALA A 1 31 ? -21.180 6.542 -1.745 1.00 0.00 31 ALA A O 12
ATOM 5204 N N . ALA A 1 32 ? -19.143 7.448 -1.497 1.00 0.00 32 ALA A N 12
ATOM 5205 C CA . ALA A 1 32 ? -19.625 8.706 -0.954 1.00 0.00 32 ALA A CA 12
ATOM 5206 C C . ALA A 1 32 ? -19.627 9.783 -2.034 1.00 0.00 32 ALA A C 12
ATOM 5207 O O . ALA A 1 32 ? -19.229 10.924 -1.793 1.00 0.00 32 ALA A O 12
ATOM 5214 N N . ALA A 1 33 ? -20.063 9.404 -3.230 1.00 0.00 33 ALA A N 12
ATOM 5215 C CA . ALA A 1 33 ? -20.127 10.329 -4.353 1.00 0.00 33 ALA A CA 12
ATOM 5216 C C . ALA A 1 33 ? -21.171 11.403 -4.091 1.00 0.00 33 ALA A C 12
ATOM 5217 O O . ALA A 1 33 ? -20.908 12.594 -4.246 1.00 0.00 33 ALA A O 12
ATOM 5224 N N . ALA A 1 34 ? -22.351 10.970 -3.682 1.00 0.00 34 ALA A N 12
ATOM 5225 C CA . ALA A 1 34 ? -23.422 11.887 -3.335 1.00 0.00 34 ALA A CA 12
ATOM 5226 C C . ALA A 1 34 ? -23.681 11.843 -1.835 1.00 0.00 34 ALA A C 12
ATOM 5227 O O . ALA A 1 34 ? -24.750 11.428 -1.384 1.00 0.00 34 ALA A O 12
ATOM 5234 N N . ALA A 1 35 ? -22.681 12.253 -1.068 1.00 0.00 35 ALA A N 12
ATOM 5235 C CA . ALA A 1 35 ? -22.785 12.269 0.381 1.00 0.00 35 ALA A CA 12
ATOM 5236 C C . ALA A 1 35 ? -23.157 13.663 0.866 1.00 0.00 35 ALA A C 12
ATOM 5237 O O . ALA A 1 35 ? -23.037 13.933 2.078 1.00 0.00 35 ALA A O 12
ATOM 5245 N N . GLY A 1 1 ? 10.219 -26.185 -3.169 1.00 0.00 1 GLY A N 13
ATOM 5246 C CA . GLY A 1 1 ? 11.004 -24.950 -2.948 1.00 0.00 1 GLY A CA 13
ATOM 5247 C C . GLY A 1 1 ? 10.177 -23.708 -3.187 1.00 0.00 1 GLY A C 13
ATOM 5248 O O . GLY A 1 1 ? 8.945 -23.759 -3.141 1.00 0.00 1 GLY A O 13
ATOM 5254 N N . SER A 1 2 ? 10.847 -22.597 -3.461 1.00 0.00 2 SER A N 13
ATOM 5255 C CA . SER A 1 2 ? 10.176 -21.325 -3.682 1.00 0.00 2 SER A CA 13
ATOM 5256 C C . SER A 1 2 ? 9.507 -21.277 -5.059 1.00 0.00 2 SER A C 13
ATOM 5257 O O . SER A 1 2 ? 9.993 -20.619 -5.981 1.00 0.00 2 SER A O 13
ATOM 5265 N N . MET A 1 3 ? 8.398 -21.993 -5.191 1.00 0.00 3 MET A N 13
ATOM 5266 C CA . MET A 1 3 ? 7.647 -22.025 -6.438 1.00 0.00 3 MET A CA 13
ATOM 5267 C C . MET A 1 3 ? 6.183 -21.677 -6.193 1.00 0.00 3 MET A C 13
ATOM 5268 O O . MET A 1 3 ? 5.609 -20.847 -6.893 1.00 0.00 3 MET A O 13
ATOM 5282 N N . ASN A 1 4 ? 5.586 -22.308 -5.190 1.00 0.00 4 ASN A N 13
ATOM 5283 C CA . ASN A 1 4 ? 4.177 -22.081 -4.876 1.00 0.00 4 ASN A CA 13
ATOM 5284 C C . ASN A 1 4 ? 3.985 -20.747 -4.161 1.00 0.00 4 ASN A C 13
ATOM 5285 O O . ASN A 1 4 ? 4.958 -20.099 -3.776 1.00 0.00 4 ASN A O 13
ATOM 5296 N N . ALA A 1 5 ? 2.727 -20.346 -3.988 1.00 0.00 5 ALA A N 13
ATOM 5297 C CA . ALA A 1 5 ? 2.396 -19.065 -3.362 1.00 0.00 5 ALA A CA 13
ATOM 5298 C C . ALA A 1 5 ? 2.896 -18.977 -1.915 1.00 0.00 5 ALA A C 13
ATOM 5299 O O . ALA A 1 5 ? 3.580 -18.016 -1.575 1.00 0.00 5 ALA A O 13
ATOM 5306 N N . PRO A 1 6 ? 2.572 -19.963 -1.036 1.00 0.00 6 PRO A N 13
ATOM 5307 C CA . PRO A 1 6 ? 3.067 -19.980 0.350 1.00 0.00 6 PRO A CA 13
ATOM 5308 C C . PRO A 1 6 ? 4.580 -19.808 0.436 1.00 0.00 6 PRO A C 13
ATOM 5309 O O . PRO A 1 6 ? 5.096 -19.195 1.372 1.00 0.00 6 PRO A O 13
ATOM 5320 N N . ALA A 1 7 ? 5.280 -20.341 -0.555 1.00 0.00 7 ALA A N 13
ATOM 5321 C CA . ALA A 1 7 ? 6.739 -20.254 -0.606 1.00 0.00 7 ALA A CA 13
ATOM 5322 C C . ALA A 1 7 ? 7.222 -18.815 -0.791 1.00 0.00 7 ALA A C 13
ATOM 5323 O O . ALA A 1 7 ? 8.398 -18.516 -0.585 1.00 0.00 7 ALA A O 13
ATOM 5330 N N . ARG A 1 8 ? 6.318 -17.937 -1.192 1.00 0.00 8 ARG A N 13
ATOM 5331 C CA . ARG A 1 8 ? 6.630 -16.519 -1.355 1.00 0.00 8 ARG A CA 13
ATOM 5332 C C . ARG A 1 8 ? 5.650 -15.664 -0.559 1.00 0.00 8 ARG A C 13
ATOM 5333 O O . ARG A 1 8 ? 5.508 -14.467 -0.807 1.00 0.00 8 ARG A O 13
ATOM 5354 N N . ALA A 1 9 ? 4.985 -16.283 0.407 1.00 0.00 9 ALA A N 13
ATOM 5355 C CA . ALA A 1 9 ? 3.932 -15.617 1.168 1.00 0.00 9 ALA A CA 13
ATOM 5356 C C . ALA A 1 9 ? 4.491 -14.896 2.388 1.00 0.00 9 ALA A C 13
ATOM 5357 O O . ALA A 1 9 ? 3.753 -14.584 3.327 1.00 0.00 9 ALA A O 13
ATOM 5364 N N . ALA A 1 10 ? 5.792 -14.640 2.379 1.00 0.00 10 ALA A N 13
ATOM 5365 C CA . ALA A 1 10 ? 6.443 -13.958 3.487 1.00 0.00 10 ALA A CA 13
ATOM 5366 C C . ALA A 1 10 ? 5.926 -12.529 3.632 1.00 0.00 10 ALA A C 13
ATOM 5367 O O . ALA A 1 10 ? 5.230 -12.206 4.592 1.00 0.00 10 ALA A O 13
ATOM 5374 N N . ALA A 1 11 ? 6.250 -11.682 2.666 1.00 0.00 11 ALA A N 13
ATOM 5375 C CA . ALA A 1 11 ? 5.868 -10.278 2.723 1.00 0.00 11 ALA A CA 13
ATOM 5376 C C . ALA A 1 11 ? 4.799 -9.945 1.684 1.00 0.00 11 ALA A C 13
ATOM 5377 O O . ALA A 1 11 ? 4.127 -8.915 1.784 1.00 0.00 11 ALA A O 13
ATOM 5384 N N . LYS A 1 12 ? 4.650 -10.821 0.694 1.00 0.00 12 LYS A N 13
ATOM 5385 C CA . LYS A 1 12 ? 3.691 -10.615 -0.391 1.00 0.00 12 LYS A CA 13
ATOM 5386 C C . LYS A 1 12 ? 2.277 -10.421 0.148 1.00 0.00 12 LYS A C 13
ATOM 5387 O O . LYS A 1 12 ? 1.660 -9.387 -0.082 1.00 0.00 12 LYS A O 13
ATOM 5406 N N . THR A 1 13 ? 1.782 -11.420 0.868 1.00 0.00 13 THR A N 13
ATOM 5407 C CA . THR A 1 13 ? 0.447 -11.384 1.452 1.00 0.00 13 THR A CA 13
ATOM 5408 C C . THR A 1 13 ? 0.255 -10.179 2.367 1.00 0.00 13 THR A C 13
ATOM 5409 O O . THR A 1 13 ? -0.837 -9.614 2.449 1.00 0.00 13 THR A O 13
ATOM 5420 N N . ALA A 1 14 ? 1.325 -9.792 3.044 1.00 0.00 14 ALA A N 13
ATOM 5421 C CA . ALA A 1 14 ? 1.289 -8.658 3.956 1.00 0.00 14 ALA A CA 13
ATOM 5422 C C . ALA A 1 14 ? 1.058 -7.362 3.188 1.00 0.00 14 ALA A C 13
ATOM 5423 O O . ALA A 1 14 ? 0.164 -6.584 3.515 1.00 0.00 14 ALA A O 13
ATOM 5430 N N . ALA A 1 15 ? 1.865 -7.140 2.159 1.00 0.00 15 ALA A N 13
ATOM 5431 C CA . ALA A 1 15 ? 1.716 -5.965 1.310 1.00 0.00 15 ALA A CA 13
ATOM 5432 C C . ALA A 1 15 ? 0.423 -6.039 0.501 1.00 0.00 15 ALA A C 13
ATOM 5433 O O . ALA A 1 15 ? -0.196 -5.018 0.192 1.00 0.00 15 ALA A O 13
ATOM 5440 N N . ASP A 1 16 ? 0.009 -7.258 0.181 1.00 0.00 16 ASP A N 13
ATOM 5441 C CA . ASP A 1 16 ? -1.201 -7.488 -0.587 1.00 0.00 16 ASP A CA 13
ATOM 5442 C C . ASP A 1 16 ? -2.430 -7.137 0.241 1.00 0.00 16 ASP A C 13
ATOM 5443 O O . ASP A 1 16 ? -3.496 -6.828 -0.297 1.00 0.00 16 ASP A O 13
ATOM 5452 N N . ALA A 1 17 ? -2.267 -7.187 1.560 1.00 0.00 17 ALA A N 13
ATOM 5453 C CA . ALA A 1 17 ? -3.336 -6.832 2.482 1.00 0.00 17 ALA A CA 13
ATOM 5454 C C . ALA A 1 17 ? -3.585 -5.330 2.463 1.00 0.00 17 ALA A C 13
ATOM 5455 O O . ALA A 1 17 ? -4.729 -4.880 2.458 1.00 0.00 17 ALA A O 13
ATOM 5462 N N . LEU A 1 18 ? -2.505 -4.556 2.430 1.00 0.00 18 LEU A N 13
ATOM 5463 C CA . LEU A 1 18 ? -2.620 -3.104 2.381 1.00 0.00 18 LEU A CA 13
ATOM 5464 C C . LEU A 1 18 ? -3.162 -2.675 1.030 1.00 0.00 18 LEU A C 13
ATOM 5465 O O . LEU A 1 18 ? -3.896 -1.696 0.934 1.00 0.00 18 LEU A O 13
ATOM 5481 N N . ALA A 1 19 ? -2.776 -3.403 -0.014 1.00 0.00 19 ALA A N 13
ATOM 5482 C CA . ALA A 1 19 ? -3.323 -3.181 -1.348 1.00 0.00 19 ALA A CA 13
ATOM 5483 C C . ALA A 1 19 ? -4.846 -3.245 -1.315 1.00 0.00 19 ALA A C 13
ATOM 5484 O O . ALA A 1 19 ? -5.526 -2.373 -1.856 1.00 0.00 19 ALA A O 13
ATOM 5491 N N . ALA A 1 20 ? -5.376 -4.269 -0.651 1.00 0.00 20 ALA A N 13
ATOM 5492 C CA . ALA A 1 20 ? -6.815 -4.419 -0.489 1.00 0.00 20 ALA A CA 13
ATOM 5493 C C . ALA A 1 20 ? -7.382 -3.315 0.399 1.00 0.00 20 ALA A C 13
ATOM 5494 O O . ALA A 1 20 ? -8.435 -2.752 0.104 1.00 0.00 20 ALA A O 13
ATOM 5501 N N . ALA A 1 21 ? -6.675 -3.010 1.483 1.00 0.00 21 ALA A N 13
ATOM 5502 C CA . ALA A 1 21 ? -7.092 -1.959 2.410 1.00 0.00 21 ALA A CA 13
ATOM 5503 C C . ALA A 1 21 ? -7.160 -0.601 1.716 1.00 0.00 21 ALA A C 13
ATOM 5504 O O . ALA A 1 21 ? -8.096 0.168 1.925 1.00 0.00 21 ALA A O 13
ATOM 5511 N N . LYS A 1 22 ? -6.176 -0.323 0.869 1.00 0.00 22 LYS A N 13
ATOM 5512 C CA . LYS A 1 22 ? -6.130 0.938 0.144 1.00 0.00 22 LYS A CA 13
ATOM 5513 C C . LYS A 1 22 ? -7.215 0.969 -0.926 1.00 0.00 22 LYS A C 13
ATOM 5514 O O . LYS A 1 22 ? -7.870 1.993 -1.139 1.00 0.00 22 LYS A O 13
ATOM 5533 N N . LYS A 1 23 ? -7.408 -0.173 -1.577 1.00 0.00 23 LYS A N 13
ATOM 5534 C CA . LYS A 1 23 ? -8.440 -0.322 -2.598 1.00 0.00 23 LYS A CA 13
ATOM 5535 C C . LYS A 1 23 ? -9.806 -0.059 -1.986 1.00 0.00 23 LYS A C 13
ATOM 5536 O O . LYS A 1 23 ? -10.645 0.627 -2.567 1.00 0.00 23 LYS A O 13
ATOM 5555 N N . THR A 1 24 ? -9.999 -0.601 -0.795 1.00 0.00 24 THR A N 13
ATOM 5556 C CA . THR A 1 24 ? -11.211 -0.430 -0.047 1.00 0.00 24 THR A CA 13
ATOM 5557 C C . THR A 1 24 ? -11.421 1.029 0.361 1.00 0.00 24 THR A C 13
ATOM 5558 O O . THR A 1 24 ? -12.515 1.570 0.210 1.00 0.00 24 THR A O 13
ATOM 5569 N N . ALA A 1 25 ? -10.367 1.653 0.879 1.00 0.00 25 ALA A N 13
ATOM 5570 C CA . ALA A 1 25 ? -10.427 3.049 1.304 1.00 0.00 25 ALA A CA 13
ATOM 5571 C C . ALA A 1 25 ? -10.930 3.937 0.173 1.00 0.00 25 ALA A C 13
ATOM 5572 O O . ALA A 1 25 ? -11.830 4.764 0.362 1.00 0.00 25 ALA A O 13
ATOM 5579 N N . ALA A 1 26 ? -10.349 3.745 -1.003 1.00 0.00 26 ALA A N 13
ATOM 5580 C CA . ALA A 1 26 ? -10.746 4.496 -2.188 1.00 0.00 26 ALA A CA 13
ATOM 5581 C C . ALA A 1 26 ? -12.169 4.140 -2.604 1.00 0.00 26 ALA A C 13
ATOM 5582 O O . ALA A 1 26 ? -12.967 5.015 -2.950 1.00 0.00 26 ALA A O 13
ATOM 5589 N N . ASP A 1 27 ? -12.482 2.852 -2.541 1.00 0.00 27 ASP A N 13
ATOM 5590 C CA . ASP A 1 27 ? -13.799 2.352 -2.921 1.00 0.00 27 ASP A CA 13
ATOM 5591 C C . ASP A 1 27 ? -14.890 2.950 -2.049 1.00 0.00 27 ASP A C 13
ATOM 5592 O O . ASP A 1 27 ? -15.886 3.465 -2.552 1.00 0.00 27 ASP A O 13
ATOM 5601 N N . ALA A 1 28 ? -14.677 2.896 -0.742 1.00 0.00 28 ALA A N 13
ATOM 5602 C CA . ALA A 1 28 ? -15.668 3.353 0.223 1.00 0.00 28 ALA A CA 13
ATOM 5603 C C . ALA A 1 28 ? -15.966 4.834 0.047 1.00 0.00 28 ALA A C 13
ATOM 5604 O O . ALA A 1 28 ? -17.105 5.266 0.193 1.00 0.00 28 ALA A O 13
ATOM 5611 N N . ALA A 1 29 ? -14.938 5.604 -0.287 1.00 0.00 29 ALA A N 13
ATOM 5612 C CA . ALA A 1 29 ? -15.092 7.039 -0.476 1.00 0.00 29 ALA A CA 13
ATOM 5613 C C . ALA A 1 29 ? -15.834 7.343 -1.774 1.00 0.00 29 ALA A C 13
ATOM 5614 O O . ALA A 1 29 ? -16.671 8.247 -1.830 1.00 0.00 29 ALA A O 13
ATOM 5621 N N . ALA A 1 30 ? -15.540 6.572 -2.811 1.00 0.00 30 ALA A N 13
ATOM 5622 C CA . ALA A 1 30 ? -16.135 6.793 -4.121 1.00 0.00 30 ALA A CA 13
ATOM 5623 C C . ALA A 1 30 ? -17.569 6.280 -4.172 1.00 0.00 30 ALA A C 13
ATOM 5624 O O . ALA A 1 30 ? -18.442 6.897 -4.783 1.00 0.00 30 ALA A O 13
ATOM 5631 N N . ALA A 1 31 ? -17.811 5.158 -3.517 1.00 0.00 31 ALA A N 13
ATOM 5632 C CA . ALA A 1 31 ? -19.126 4.541 -3.511 1.00 0.00 31 ALA A CA 13
ATOM 5633 C C . ALA A 1 31 ? -19.967 5.047 -2.343 1.00 0.00 31 ALA A C 13
ATOM 5634 O O . ALA A 1 31 ? -20.960 4.425 -1.962 1.00 0.00 31 ALA A O 13
ATOM 5641 N N . ALA A 1 32 ? -19.566 6.171 -1.769 1.00 0.00 32 ALA A N 13
ATOM 5642 C CA . ALA A 1 32 ? -20.318 6.778 -0.684 1.00 0.00 32 ALA A CA 13
ATOM 5643 C C . ALA A 1 32 ? -21.245 7.861 -1.222 1.00 0.00 32 ALA A C 13
ATOM 5644 O O . ALA A 1 32 ? -21.110 9.034 -0.882 1.00 0.00 32 ALA A O 13
ATOM 5651 N N . ALA A 1 33 ? -22.172 7.465 -2.090 1.00 0.00 33 ALA A N 13
ATOM 5652 C CA . ALA A 1 33 ? -23.148 8.399 -2.639 1.00 0.00 33 ALA A CA 13
ATOM 5653 C C . ALA A 1 33 ? -24.031 8.957 -1.529 1.00 0.00 33 ALA A C 13
ATOM 5654 O O . ALA A 1 33 ? -24.040 10.160 -1.271 1.00 0.00 33 ALA A O 13
ATOM 5661 N N . ALA A 1 34 ? -24.761 8.067 -0.879 1.00 0.00 34 ALA A N 13
ATOM 5662 C CA . ALA A 1 34 ? -25.588 8.429 0.259 1.00 0.00 34 ALA A CA 13
ATOM 5663 C C . ALA A 1 34 ? -25.364 7.443 1.395 1.00 0.00 34 ALA A C 13
ATOM 5664 O O . ALA A 1 34 ? -26.289 6.767 1.848 1.00 0.00 34 ALA A O 13
ATOM 5671 N N . ALA A 1 35 ? -24.121 7.357 1.841 1.00 0.00 35 ALA A N 13
ATOM 5672 C CA . ALA A 1 35 ? -23.750 6.429 2.897 1.00 0.00 35 ALA A CA 13
ATOM 5673 C C . ALA A 1 35 ? -23.609 7.159 4.221 1.00 0.00 35 ALA A C 13
ATOM 5674 O O . ALA A 1 35 ? -23.182 8.331 4.208 1.00 0.00 35 ALA A O 13
ATOM 5682 N N . GLY A 1 1 ? 23.516 -10.135 10.319 1.00 0.00 1 GLY A N 14
ATOM 5683 C CA . GLY A 1 1 ? 23.245 -8.743 9.890 1.00 0.00 1 GLY A CA 14
ATOM 5684 C C . GLY A 1 1 ? 21.776 -8.515 9.620 1.00 0.00 1 GLY A C 14
ATOM 5685 O O . GLY A 1 1 ? 20.971 -9.443 9.731 1.00 0.00 1 GLY A O 14
ATOM 5691 N N . SER A 1 2 ? 21.426 -7.285 9.266 1.00 0.00 2 SER A N 14
ATOM 5692 C CA . SER A 1 2 ? 20.041 -6.913 8.992 1.00 0.00 2 SER A CA 14
ATOM 5693 C C . SER A 1 2 ? 19.619 -7.325 7.578 1.00 0.00 2 SER A C 14
ATOM 5694 O O . SER A 1 2 ? 19.157 -6.503 6.784 1.00 0.00 2 SER A O 14
ATOM 5702 N N . MET A 1 3 ? 19.780 -8.601 7.267 1.00 0.00 3 MET A N 14
ATOM 5703 C CA . MET A 1 3 ? 19.397 -9.122 5.968 1.00 0.00 3 MET A CA 14
ATOM 5704 C C . MET A 1 3 ? 18.770 -10.499 6.123 1.00 0.00 3 MET A C 14
ATOM 5705 O O . MET A 1 3 ? 19.329 -11.506 5.682 1.00 0.00 3 MET A O 14
ATOM 5719 N N . ASN A 1 4 ? 17.616 -10.539 6.774 1.00 0.00 4 ASN A N 14
ATOM 5720 C CA . ASN A 1 4 ? 16.905 -11.792 6.992 1.00 0.00 4 ASN A CA 14
ATOM 5721 C C . ASN A 1 4 ? 15.920 -12.039 5.865 1.00 0.00 4 ASN A C 14
ATOM 5722 O O . ASN A 1 4 ? 14.898 -11.359 5.760 1.00 0.00 4 ASN A O 14
ATOM 5733 N N . ALA A 1 5 ? 16.233 -13.020 5.027 1.00 0.00 5 ALA A N 14
ATOM 5734 C CA . ALA A 1 5 ? 15.395 -13.366 3.883 1.00 0.00 5 ALA A CA 14
ATOM 5735 C C . ALA A 1 5 ? 13.964 -13.754 4.294 1.00 0.00 5 ALA A C 14
ATOM 5736 O O . ALA A 1 5 ? 13.004 -13.207 3.749 1.00 0.00 5 ALA A O 14
ATOM 5743 N N . PRO A 1 6 ? 13.780 -14.682 5.266 1.00 0.00 6 PRO A N 14
ATOM 5744 C CA . PRO A 1 6 ? 12.445 -15.152 5.655 1.00 0.00 6 PRO A CA 14
ATOM 5745 C C . PRO A 1 6 ? 11.591 -14.039 6.244 1.00 0.00 6 PRO A C 14
ATOM 5746 O O . PRO A 1 6 ? 10.362 -14.075 6.172 1.00 0.00 6 PRO A O 14
ATOM 5757 N N . ALA A 1 7 ? 12.255 -13.040 6.806 1.00 0.00 7 ALA A N 14
ATOM 5758 C CA . ALA A 1 7 ? 11.562 -11.921 7.430 1.00 0.00 7 ALA A CA 14
ATOM 5759 C C . ALA A 1 7 ? 10.970 -10.993 6.380 1.00 0.00 7 ALA A C 14
ATOM 5760 O O . ALA A 1 7 ? 10.044 -10.231 6.656 1.00 0.00 7 ALA A O 14
ATOM 5767 N N . ARG A 1 8 ? 11.508 -11.070 5.176 1.00 0.00 8 ARG A N 14
ATOM 5768 C CA . ARG A 1 8 ? 11.052 -10.239 4.074 1.00 0.00 8 ARG A CA 14
ATOM 5769 C C . ARG A 1 8 ? 10.088 -10.996 3.170 1.00 0.00 8 ARG A C 14
ATOM 5770 O O . ARG A 1 8 ? 9.643 -10.476 2.147 1.00 0.00 8 ARG A O 14
ATOM 5791 N N . ALA A 1 9 ? 9.763 -12.224 3.554 1.00 0.00 9 ALA A N 14
ATOM 5792 C CA . ALA A 1 9 ? 8.844 -13.044 2.772 1.00 0.00 9 ALA A CA 14
ATOM 5793 C C . ALA A 1 9 ? 7.396 -12.685 3.083 1.00 0.00 9 ALA A C 14
ATOM 5794 O O . ALA A 1 9 ? 6.515 -12.802 2.229 1.00 0.00 9 ALA A O 14
ATOM 5801 N N . ALA A 1 10 ? 7.162 -12.217 4.302 1.00 0.00 10 ALA A N 14
ATOM 5802 C CA . ALA A 1 10 ? 5.819 -11.856 4.744 1.00 0.00 10 ALA A CA 14
ATOM 5803 C C . ALA A 1 10 ? 5.350 -10.572 4.066 1.00 0.00 10 ALA A C 14
ATOM 5804 O O . ALA A 1 10 ? 4.170 -10.223 4.118 1.00 0.00 10 ALA A O 14
ATOM 5811 N N . ALA A 1 11 ? 6.285 -9.879 3.421 1.00 0.00 11 ALA A N 14
ATOM 5812 C CA . ALA A 1 11 ? 5.983 -8.645 2.708 1.00 0.00 11 ALA A CA 14
ATOM 5813 C C . ALA A 1 11 ? 4.966 -8.888 1.597 1.00 0.00 11 ALA A C 14
ATOM 5814 O O . ALA A 1 11 ? 4.209 -7.990 1.228 1.00 0.00 11 ALA A O 14
ATOM 5821 N N . LYS A 1 12 ? 4.942 -10.113 1.084 1.00 0.00 12 LYS A N 14
ATOM 5822 C CA . LYS A 1 12 ? 3.999 -10.491 0.040 1.00 0.00 12 LYS A CA 14
ATOM 5823 C C . LYS A 1 12 ? 2.566 -10.398 0.553 1.00 0.00 12 LYS A C 14
ATOM 5824 O O . LYS A 1 12 ? 1.707 -9.810 -0.095 1.00 0.00 12 LYS A O 14
ATOM 5843 N N . THR A 1 13 ? 2.329 -10.972 1.724 1.00 0.00 13 THR A N 14
ATOM 5844 C CA . THR A 1 13 ? 1.021 -10.969 2.353 1.00 0.00 13 THR A CA 14
ATOM 5845 C C . THR A 1 13 ? 0.696 -9.599 2.945 1.00 0.00 13 THR A C 14
ATOM 5846 O O . THR A 1 13 ? -0.468 -9.196 3.004 1.00 0.00 13 THR A O 14
ATOM 5857 N N . ALA A 1 14 ? 1.730 -8.885 3.375 1.00 0.00 14 ALA A N 14
ATOM 5858 C CA . ALA A 1 14 ? 1.563 -7.532 3.888 1.00 0.00 14 ALA A CA 14
ATOM 5859 C C . ALA A 1 14 ? 1.095 -6.600 2.778 1.00 0.00 14 ALA A C 14
ATOM 5860 O O . ALA A 1 14 ? 0.068 -5.934 2.907 1.00 0.00 14 ALA A O 14
ATOM 5867 N N . ALA A 1 15 ? 1.837 -6.579 1.674 1.00 0.00 15 ALA A N 14
ATOM 5868 C CA . ALA A 1 15 ? 1.461 -5.776 0.514 1.00 0.00 15 ALA A CA 14
ATOM 5869 C C . ALA A 1 15 ? 0.179 -6.315 -0.108 1.00 0.00 15 ALA A C 14
ATOM 5870 O O . ALA A 1 15 ? -0.551 -5.594 -0.788 1.00 0.00 15 ALA A O 14
ATOM 5877 N N . ASP A 1 16 ? -0.079 -7.595 0.142 1.00 0.00 16 ASP A N 14
ATOM 5878 C CA . ASP A 1 16 ? -1.310 -8.244 -0.287 1.00 0.00 16 ASP A CA 14
ATOM 5879 C C . ASP A 1 16 ? -2.504 -7.598 0.395 1.00 0.00 16 ASP A C 14
ATOM 5880 O O . ASP A 1 16 ? -3.424 -7.102 -0.255 1.00 0.00 16 ASP A O 14
ATOM 5889 N N . ALA A 1 17 ? -2.461 -7.599 1.719 1.00 0.00 17 ALA A N 14
ATOM 5890 C CA . ALA A 1 17 ? -3.531 -7.041 2.525 1.00 0.00 17 ALA A CA 14
ATOM 5891 C C . ALA A 1 17 ? -3.659 -5.540 2.293 1.00 0.00 17 ALA A C 14
ATOM 5892 O O . ALA A 1 17 ? -4.766 -5.005 2.238 1.00 0.00 17 ALA A O 14
ATOM 5899 N N . LEU A 1 18 ? -2.519 -4.872 2.146 1.00 0.00 18 LEU A N 14
ATOM 5900 C CA . LEU A 1 18 ? -2.490 -3.430 1.935 1.00 0.00 18 LEU A CA 14
ATOM 5901 C C . LEU A 1 18 ? -3.162 -3.050 0.621 1.00 0.00 18 LEU A C 14
ATOM 5902 O O . LEU A 1 18 ? -3.967 -2.124 0.579 1.00 0.00 18 LEU A O 14
ATOM 5918 N N . ALA A 1 19 ? -2.835 -3.779 -0.444 1.00 0.00 19 ALA A N 14
ATOM 5919 C CA . ALA A 1 19 ? -3.402 -3.509 -1.760 1.00 0.00 19 ALA A CA 14
ATOM 5920 C C . ALA A 1 19 ? -4.925 -3.529 -1.708 1.00 0.00 19 ALA A C 14
ATOM 5921 O O . ALA A 1 19 ? -5.587 -2.634 -2.235 1.00 0.00 19 ALA A O 14
ATOM 5928 N N . ALA A 1 20 ? -5.467 -4.541 -1.046 1.00 0.00 20 ALA A N 14
ATOM 5929 C CA . ALA A 1 20 ? -6.907 -4.682 -0.910 1.00 0.00 20 ALA A CA 14
ATOM 5930 C C . ALA A 1 20 ? -7.479 -3.623 0.029 1.00 0.00 20 ALA A C 14
ATOM 5931 O O . ALA A 1 20 ? -8.422 -2.915 -0.321 1.00 0.00 20 ALA A O 14
ATOM 5938 N N . ALA A 1 21 ? -6.881 -3.502 1.213 1.00 0.00 21 ALA A N 14
ATOM 5939 C CA . ALA A 1 21 ? -7.388 -2.604 2.251 1.00 0.00 21 ALA A CA 14
ATOM 5940 C C . ALA A 1 21 ? -7.402 -1.149 1.792 1.00 0.00 21 ALA A C 14
ATOM 5941 O O . ALA A 1 21 ? -8.380 -0.435 2.010 1.00 0.00 21 ALA A O 14
ATOM 5948 N N . LYS A 1 22 ? -6.328 -0.718 1.141 1.00 0.00 22 LYS A N 14
ATOM 5949 C CA . LYS A 1 22 ? -6.213 0.662 0.697 1.00 0.00 22 LYS A CA 14
ATOM 5950 C C . LYS A 1 22 ? -7.177 0.938 -0.449 1.00 0.00 22 LYS A C 14
ATOM 5951 O O . LYS A 1 22 ? -7.659 2.060 -0.613 1.00 0.00 22 LYS A O 14
ATOM 5970 N N . LYS A 1 23 ? -7.461 -0.102 -1.226 1.00 0.00 23 LYS A N 14
ATOM 5971 C CA . LYS A 1 23 ? -8.364 0.005 -2.357 1.00 0.00 23 LYS A CA 14
ATOM 5972 C C . LYS A 1 23 ? -9.774 0.244 -1.866 1.00 0.00 23 LYS A C 14
ATOM 5973 O O . LYS A 1 23 ? -10.448 1.169 -2.305 1.00 0.00 23 LYS A O 14
ATOM 5992 N N . THR A 1 24 ? -10.211 -0.602 -0.951 1.00 0.00 24 THR A N 14
ATOM 5993 C CA . THR A 1 24 ? -11.517 -0.491 -0.357 1.00 0.00 24 THR A CA 14
ATOM 5994 C C . THR A 1 24 ? -11.719 0.849 0.352 1.00 0.00 24 THR A C 14
ATOM 5995 O O . THR A 1 24 ? -12.754 1.491 0.186 1.00 0.00 24 THR A O 14
ATOM 6006 N N . ALA A 1 25 ? -10.730 1.255 1.141 1.00 0.00 25 ALA A N 14
ATOM 6007 C CA . ALA A 1 25 ? -10.772 2.550 1.821 1.00 0.00 25 ALA A CA 14
ATOM 6008 C C . ALA A 1 25 ? -11.014 3.678 0.822 1.00 0.00 25 ALA A C 14
ATOM 6009 O O . ALA A 1 25 ? -11.756 4.623 1.093 1.00 0.00 25 ALA A O 14
ATOM 6016 N N . ALA A 1 26 ? -10.390 3.556 -0.337 1.00 0.00 26 ALA A N 14
ATOM 6017 C CA . ALA A 1 26 ? -10.545 4.544 -1.398 1.00 0.00 26 ALA A CA 14
ATOM 6018 C C . ALA A 1 26 ? -11.879 4.358 -2.110 1.00 0.00 26 ALA A C 14
ATOM 6019 O O . ALA A 1 26 ? -12.536 5.324 -2.492 1.00 0.00 26 ALA A O 14
ATOM 6026 N N . ASP A 1 27 ? -12.263 3.101 -2.274 1.00 0.00 27 ASP A N 14
ATOM 6027 C CA . ASP A 1 27 ? -13.512 2.727 -2.925 1.00 0.00 27 ASP A CA 14
ATOM 6028 C C . ASP A 1 27 ? -14.712 3.336 -2.212 1.00 0.00 27 ASP A C 14
ATOM 6029 O O . ASP A 1 27 ? -15.625 3.858 -2.850 1.00 0.00 27 ASP A O 14
ATOM 6038 N N . ALA A 1 28 ? -14.688 3.281 -0.885 1.00 0.00 28 ALA A N 14
ATOM 6039 C CA . ALA A 1 28 ? -15.774 3.818 -0.069 1.00 0.00 28 ALA A CA 14
ATOM 6040 C C . ALA A 1 28 ? -15.955 5.318 -0.297 1.00 0.00 28 ALA A C 14
ATOM 6041 O O . ALA A 1 28 ? -17.071 5.832 -0.251 1.00 0.00 28 ALA A O 14
ATOM 6048 N N . ALA A 1 29 ? -14.854 6.013 -0.544 1.00 0.00 29 ALA A N 14
ATOM 6049 C CA . ALA A 1 29 ? -14.897 7.443 -0.807 1.00 0.00 29 ALA A CA 14
ATOM 6050 C C . ALA A 1 29 ? -15.285 7.718 -2.256 1.00 0.00 29 ALA A C 14
ATOM 6051 O O . ALA A 1 29 ? -15.976 8.691 -2.552 1.00 0.00 29 ALA A O 14
ATOM 6058 N N . ALA A 1 30 ? -14.847 6.842 -3.152 1.00 0.00 30 ALA A N 14
ATOM 6059 C CA . ALA A 1 30 ? -15.072 7.017 -4.583 1.00 0.00 30 ALA A CA 14
ATOM 6060 C C . ALA A 1 30 ? -16.522 6.739 -4.972 1.00 0.00 30 ALA A C 14
ATOM 6061 O O . ALA A 1 30 ? -17.090 7.437 -5.810 1.00 0.00 30 ALA A O 14
ATOM 6068 N N . ALA A 1 31 ? -17.118 5.725 -4.354 1.00 0.00 31 ALA A N 14
ATOM 6069 C CA . ALA A 1 31 ? -18.480 5.314 -4.687 1.00 0.00 31 ALA A CA 14
ATOM 6070 C C . ALA A 1 31 ? -19.521 6.174 -3.985 1.00 0.00 31 ALA A C 14
ATOM 6071 O O . ALA A 1 31 ? -20.725 5.988 -4.168 1.00 0.00 31 ALA A O 14
ATOM 6078 N N . ALA A 1 32 ? -19.051 7.127 -3.207 1.00 0.00 32 ALA A N 14
ATOM 6079 C CA . ALA A 1 32 ? -19.931 7.996 -2.445 1.00 0.00 32 ALA A CA 14
ATOM 6080 C C . ALA A 1 32 ? -20.273 9.249 -3.237 1.00 0.00 32 ALA A C 14
ATOM 6081 O O . ALA A 1 32 ? -19.404 10.075 -3.527 1.00 0.00 32 ALA A O 14
ATOM 6088 N N . ALA A 1 33 ? -21.540 9.383 -3.594 1.00 0.00 33 ALA A N 14
ATOM 6089 C CA . ALA A 1 33 ? -22.003 10.540 -4.343 1.00 0.00 33 ALA A CA 14
ATOM 6090 C C . ALA A 1 33 ? -22.370 11.674 -3.398 1.00 0.00 33 ALA A C 14
ATOM 6091 O O . ALA A 1 33 ? -23.162 11.484 -2.473 1.00 0.00 33 ALA A O 14
ATOM 6098 N N . ALA A 1 34 ? -21.774 12.843 -3.631 1.00 0.00 34 ALA A N 14
ATOM 6099 C CA . ALA A 1 34 ? -22.009 14.035 -2.814 1.00 0.00 34 ALA A CA 14
ATOM 6100 C C . ALA A 1 34 ? -21.531 13.821 -1.379 1.00 0.00 34 ALA A C 14
ATOM 6101 O O . ALA A 1 34 ? -22.089 14.378 -0.431 1.00 0.00 34 ALA A O 14
ATOM 6108 N N . ALA A 1 35 ? -20.492 13.014 -1.230 1.00 0.00 35 ALA A N 14
ATOM 6109 C CA . ALA A 1 35 ? -19.934 12.714 0.078 1.00 0.00 35 ALA A CA 14
ATOM 6110 C C . ALA A 1 35 ? -18.417 12.788 0.033 1.00 0.00 35 ALA A C 14
ATOM 6111 O O . ALA A 1 35 ? -17.837 12.413 -1.009 1.00 0.00 35 ALA A O 14
ATOM 6119 N N . GLY A 1 1 ? 13.090 -18.836 4.454 1.00 0.00 1 GLY A N 15
ATOM 6120 C CA . GLY A 1 1 ? 12.322 -19.109 3.221 1.00 0.00 1 GLY A CA 15
ATOM 6121 C C . GLY A 1 1 ? 12.102 -20.587 3.012 1.00 0.00 1 GLY A C 15
ATOM 6122 O O . GLY A 1 1 ? 12.587 -21.409 3.791 1.00 0.00 1 GLY A O 15
ATOM 6128 N N . SER A 1 2 ? 11.374 -20.933 1.963 1.00 0.00 2 SER A N 15
ATOM 6129 C CA . SER A 1 2 ? 11.083 -22.322 1.650 1.00 0.00 2 SER A CA 15
ATOM 6130 C C . SER A 1 2 ? 10.752 -22.464 0.170 1.00 0.00 2 SER A C 15
ATOM 6131 O O . SER A 1 2 ? 10.453 -21.475 -0.500 1.00 0.00 2 SER A O 15
ATOM 6139 N N . MET A 1 3 ? 10.799 -23.691 -0.335 1.00 0.00 3 MET A N 15
ATOM 6140 C CA . MET A 1 3 ? 10.508 -23.957 -1.743 1.00 0.00 3 MET A CA 15
ATOM 6141 C C . MET A 1 3 ? 9.021 -23.782 -2.041 1.00 0.00 3 MET A C 15
ATOM 6142 O O . MET A 1 3 ? 8.632 -23.512 -3.175 1.00 0.00 3 MET A O 15
ATOM 6156 N N . ASN A 1 4 ? 8.199 -23.929 -1.011 1.00 0.00 4 ASN A N 15
ATOM 6157 C CA . ASN A 1 4 ? 6.753 -23.854 -1.166 1.00 0.00 4 ASN A CA 15
ATOM 6158 C C . ASN A 1 4 ? 6.303 -22.431 -1.478 1.00 0.00 4 ASN A C 15
ATOM 6159 O O . ASN A 1 4 ? 6.863 -21.464 -0.961 1.00 0.00 4 ASN A O 15
ATOM 6170 N N . ALA A 1 5 ? 5.274 -22.323 -2.307 1.00 0.00 5 ALA A N 15
ATOM 6171 C CA . ALA A 1 5 ? 4.777 -21.030 -2.776 1.00 0.00 5 ALA A CA 15
ATOM 6172 C C . ALA A 1 5 ? 4.282 -20.128 -1.635 1.00 0.00 5 ALA A C 15
ATOM 6173 O O . ALA A 1 5 ? 4.756 -19.000 -1.497 1.00 0.00 5 ALA A O 15
ATOM 6180 N N . PRO A 1 6 ? 3.344 -20.599 -0.783 1.00 0.00 6 PRO A N 15
ATOM 6181 C CA . PRO A 1 6 ? 2.763 -19.765 0.277 1.00 0.00 6 PRO A CA 15
ATOM 6182 C C . PRO A 1 6 ? 3.783 -19.375 1.343 1.00 0.00 6 PRO A C 15
ATOM 6183 O O . PRO A 1 6 ? 3.566 -18.436 2.105 1.00 0.00 6 PRO A O 15
ATOM 6194 N N . ALA A 1 7 ? 4.900 -20.089 1.384 1.00 0.00 7 ALA A N 15
ATOM 6195 C CA . ALA A 1 7 ? 5.978 -19.767 2.309 1.00 0.00 7 ALA A CA 15
ATOM 6196 C C . ALA A 1 7 ? 6.702 -18.508 1.858 1.00 0.00 7 ALA A C 15
ATOM 6197 O O . ALA A 1 7 ? 7.282 -17.774 2.659 1.00 0.00 7 ALA A O 15
ATOM 6204 N N . ARG A 1 8 ? 6.652 -18.273 0.562 1.00 0.00 8 ARG A N 15
ATOM 6205 C CA . ARG A 1 8 ? 7.222 -17.075 -0.034 1.00 0.00 8 ARG A CA 15
ATO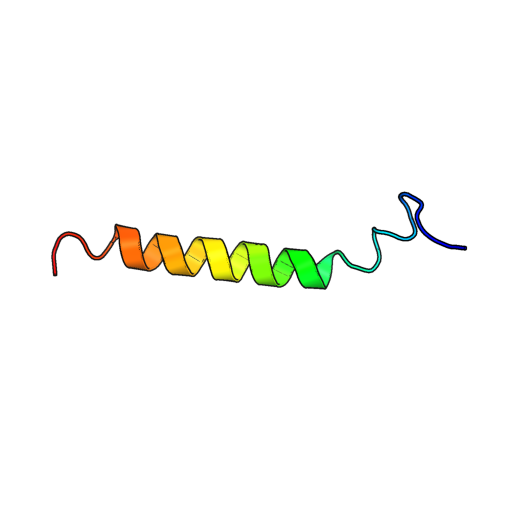M 6206 C C . ARG A 1 8 ? 6.164 -15.986 -0.092 1.00 0.00 8 ARG A C 15
ATOM 6207 O O . ARG A 1 8 ? 6.430 -14.818 0.197 1.00 0.00 8 ARG A O 15
ATOM 6228 N N . ALA A 1 9 ? 4.948 -16.394 -0.447 1.00 0.00 9 ALA A N 15
ATOM 6229 C CA . ALA A 1 9 ? 3.819 -15.481 -0.539 1.00 0.00 9 ALA A CA 15
ATOM 6230 C C . ALA A 1 9 ? 3.454 -14.927 0.835 1.00 0.00 9 ALA A C 15
ATOM 6231 O O . ALA A 1 9 ? 2.678 -13.978 0.943 1.00 0.00 9 ALA A O 15
ATOM 6238 N N . ALA A 1 10 ? 4.019 -15.526 1.881 1.00 0.00 10 ALA A N 15
ATOM 6239 C CA . ALA A 1 10 ? 3.850 -15.037 3.243 1.00 0.00 10 ALA A CA 15
ATOM 6240 C C . ALA A 1 10 ? 4.387 -13.615 3.377 1.00 0.00 10 ALA A C 15
ATOM 6241 O O . ALA A 1 10 ? 3.931 -12.847 4.222 1.00 0.00 10 ALA A O 15
ATOM 6248 N N . ALA A 1 11 ? 5.353 -13.270 2.533 1.00 0.00 11 ALA A N 15
ATOM 6249 C CA . ALA A 1 11 ? 5.902 -11.921 2.508 1.00 0.00 11 ALA A CA 15
ATOM 6250 C C . ALA A 1 11 ? 5.002 -10.997 1.696 1.00 0.00 11 ALA A C 15
ATOM 6251 O O . ALA A 1 11 ? 4.909 -9.801 1.966 1.00 0.00 11 ALA A O 15
ATOM 6258 N N . LYS A 1 12 ? 4.332 -11.572 0.707 1.00 0.00 12 LYS A N 15
ATOM 6259 C CA . LYS A 1 12 ? 3.447 -10.826 -0.172 1.00 0.00 12 LYS A CA 15
ATOM 6260 C C . LYS A 1 12 ? 2.206 -10.343 0.581 1.00 0.00 12 LYS A C 15
ATOM 6261 O O . LYS A 1 12 ? 1.771 -9.209 0.391 1.00 0.00 12 LYS A O 15
ATOM 6280 N N . THR A 1 13 ? 1.655 -11.212 1.433 1.00 0.00 13 THR A N 15
ATOM 6281 C CA . THR A 1 13 ? 0.451 -10.922 2.219 1.00 0.00 13 THR A CA 15
ATOM 6282 C C . THR A 1 13 ? 0.464 -9.531 2.854 1.00 0.00 13 THR A C 15
ATOM 6283 O O . THR A 1 13 ? -0.581 -8.900 2.987 1.00 0.00 13 THR A O 15
ATOM 6294 N N . ALA A 1 14 ? 1.640 -9.055 3.237 1.00 0.00 14 ALA A N 15
ATOM 6295 C CA . ALA A 1 14 ? 1.773 -7.740 3.848 1.00 0.00 14 ALA A CA 15
ATOM 6296 C C . ALA A 1 14 ? 1.271 -6.654 2.899 1.00 0.00 14 ALA A C 15
ATOM 6297 O O . ALA A 1 14 ? 0.286 -5.974 3.181 1.00 0.00 14 ALA A O 15
ATOM 6304 N N . ALA A 1 15 ? 1.943 -6.518 1.765 1.00 0.00 15 ALA A N 15
ATOM 6305 C CA . ALA A 1 15 ? 1.562 -5.530 0.763 1.00 0.00 15 ALA A CA 15
ATOM 6306 C C . ALA A 1 15 ? 0.241 -5.901 0.094 1.00 0.00 15 ALA A C 15
ATOM 6307 O O . ALA A 1 15 ? -0.493 -5.031 -0.371 1.00 0.00 15 ALA A O 15
ATOM 6314 N N . ASP A 1 16 ? -0.063 -7.191 0.076 1.00 0.00 16 ASP A N 15
ATOM 6315 C CA . ASP A 1 16 ? -1.278 -7.696 -0.560 1.00 0.00 16 ASP A CA 15
ATOM 6316 C C . ASP A 1 16 ? -2.507 -7.261 0.215 1.00 0.00 16 ASP A C 15
ATOM 6317 O O . ASP A 1 16 ? -3.475 -6.753 -0.356 1.00 0.00 16 ASP A O 15
ATOM 6326 N N . ALA A 1 17 ? -2.457 -7.467 1.521 1.00 0.00 17 ALA A N 15
ATOM 6327 C CA . ALA A 1 17 ? -3.542 -7.065 2.404 1.00 0.00 17 ALA A CA 15
ATOM 6328 C C . ALA A 1 17 ? -3.733 -5.557 2.353 1.00 0.00 17 ALA A C 15
ATOM 6329 O O . ALA A 1 17 ? -4.860 -5.062 2.321 1.00 0.00 17 ALA A O 15
ATOM 6336 N N . LEU A 1 18 ? -2.619 -4.834 2.322 1.00 0.00 18 LEU A N 15
ATOM 6337 C CA . LEU A 1 18 ? -2.652 -3.380 2.249 1.00 0.00 18 LEU A CA 15
ATOM 6338 C C . LEU A 1 18 ? -3.259 -2.914 0.934 1.00 0.00 18 LEU A C 15
ATOM 6339 O O . LEU A 1 18 ? -4.038 -1.965 0.908 1.00 0.00 18 LEU A O 15
ATOM 6355 N N . ALA A 1 19 ? -2.894 -3.582 -0.153 1.00 0.00 19 ALA A N 15
ATOM 6356 C CA . ALA A 1 19 ? -3.441 -3.265 -1.468 1.00 0.00 19 ALA A CA 15
ATOM 6357 C C . ALA A 1 19 ? -4.964 -3.334 -1.455 1.00 0.00 19 ALA A C 15
ATOM 6358 O O . ALA A 1 19 ? -5.638 -2.448 -1.981 1.00 0.00 19 ALA A O 15
ATOM 6365 N N . ALA A 1 20 ? -5.499 -4.374 -0.826 1.00 0.00 20 ALA A N 15
ATOM 6366 C CA . ALA A 1 20 ? -6.943 -4.543 -0.718 1.00 0.00 20 ALA A CA 15
ATOM 6367 C C . ALA A 1 20 ? -7.543 -3.508 0.231 1.00 0.00 20 ALA A C 15
ATOM 6368 O O . ALA A 1 20 ? -8.548 -2.871 -0.084 1.00 0.00 20 ALA A O 15
ATOM 6375 N N . ALA A 1 21 ? -6.905 -3.335 1.385 1.00 0.00 21 ALA A N 15
ATOM 6376 C CA . ALA A 1 21 ? -7.359 -2.376 2.387 1.00 0.00 21 ALA A CA 15
ATOM 6377 C C . ALA A 1 21 ? -7.376 -0.957 1.824 1.00 0.00 21 ALA A C 15
ATOM 6378 O O . ALA A 1 21 ? -8.290 -0.179 2.100 1.00 0.00 21 ALA A O 15
ATOM 6385 N N . LYS A 1 22 ? -6.371 -0.629 1.021 1.00 0.00 22 LYS A N 15
ATOM 6386 C CA . LYS A 1 22 ? -6.283 0.686 0.405 1.00 0.00 22 LYS A CA 15
ATOM 6387 C C . LYS A 1 22 ? -7.284 0.814 -0.739 1.00 0.00 22 LYS A C 15
ATOM 6388 O O . LYS A 1 22 ? -7.824 1.895 -0.986 1.00 0.00 22 LYS A O 15
ATOM 6407 N N . LYS A 1 23 ? -7.519 -0.291 -1.437 1.00 0.00 23 LYS A N 15
ATOM 6408 C CA . LYS A 1 23 ? -8.486 -0.327 -2.526 1.00 0.00 23 LYS A CA 15
ATOM 6409 C C . LYS A 1 23 ? -9.892 -0.089 -1.993 1.00 0.00 23 LYS A C 15
ATOM 6410 O O . LYS A 1 23 ? -10.639 0.730 -2.527 1.00 0.00 23 LYS A O 15
ATOM 6429 N N . THR A 1 24 ? -10.233 -0.805 -0.932 1.00 0.00 24 THR A N 15
ATOM 6430 C CA . THR A 1 24 ? -11.525 -0.692 -0.300 1.00 0.00 24 THR A CA 15
ATOM 6431 C C . THR A 1 24 ? -11.722 0.703 0.303 1.00 0.00 24 THR A C 15
ATOM 6432 O O . THR A 1 24 ? -12.793 1.297 0.167 1.00 0.00 24 THR A O 15
ATOM 6443 N N . ALA A 1 25 ? -10.681 1.233 0.940 1.00 0.00 25 ALA A N 15
ATOM 6444 C CA . ALA A 1 25 ? -10.738 2.580 1.496 1.00 0.00 25 ALA A CA 15
ATOM 6445 C C . ALA A 1 25 ? -10.984 3.604 0.394 1.00 0.00 25 ALA A C 15
ATOM 6446 O O . ALA A 1 25 ? -11.808 4.509 0.540 1.00 0.00 25 ALA A O 15
ATOM 6453 N N . ALA A 1 26 ? -10.262 3.451 -0.710 1.00 0.00 26 ALA A N 15
ATOM 6454 C CA . ALA A 1 26 ? -10.449 4.303 -1.877 1.00 0.00 26 ALA A CA 15
ATOM 6455 C C . ALA A 1 26 ? -11.856 4.144 -2.444 1.00 0.00 26 ALA A C 15
ATOM 6456 O O . ALA A 1 26 ? -12.512 5.128 -2.789 1.00 0.00 26 ALA A O 15
ATOM 6463 N N . ASP A 1 27 ? -12.312 2.901 -2.519 1.00 0.00 27 ASP A N 15
ATOM 6464 C CA . ASP A 1 27 ? -13.635 2.581 -3.046 1.00 0.00 27 ASP A CA 15
ATOM 6465 C C . ASP A 1 27 ? -14.720 3.290 -2.252 1.00 0.00 27 ASP A C 15
ATOM 6466 O O . ASP A 1 27 ? -15.536 4.031 -2.807 1.00 0.00 27 ASP A O 15
ATOM 6475 N N . ALA A 1 28 ? -14.703 3.074 -0.945 1.00 0.00 28 ALA A N 15
ATOM 6476 C CA . ALA A 1 28 ? -15.699 3.650 -0.057 1.00 0.00 28 ALA A CA 15
ATOM 6477 C C . ALA A 1 28 ? -15.656 5.173 -0.088 1.00 0.00 28 ALA A C 15
ATOM 6478 O O . ALA A 1 28 ? -16.695 5.824 -0.055 1.00 0.00 28 ALA A O 15
ATOM 6485 N N . ALA A 1 29 ? -14.454 5.731 -0.173 1.00 0.00 29 ALA A N 15
ATOM 6486 C CA . ALA A 1 29 ? -14.282 7.180 -0.168 1.00 0.00 29 ALA A CA 15
ATOM 6487 C C . ALA A 1 29 ? -14.741 7.802 -1.483 1.00 0.00 29 ALA A C 15
ATOM 6488 O O . ALA A 1 29 ? -15.346 8.872 -1.494 1.00 0.00 29 ALA A O 15
ATOM 6495 N N . ALA A 1 30 ? -14.462 7.126 -2.590 1.00 0.00 30 ALA A N 15
ATOM 6496 C CA . ALA A 1 30 ? -14.820 7.639 -3.906 1.00 0.00 30 ALA A CA 15
ATOM 6497 C C . ALA A 1 30 ? -16.330 7.613 -4.108 1.00 0.00 30 ALA A C 15
ATOM 6498 O O . ALA A 1 30 ? -16.884 8.446 -4.824 1.00 0.00 30 ALA A O 15
ATOM 6505 N N . ALA A 1 31 ? -16.989 6.655 -3.473 1.00 0.00 31 ALA A N 15
ATOM 6506 C CA . ALA A 1 31 ? -18.436 6.521 -3.573 1.00 0.00 31 ALA A CA 15
ATOM 6507 C C . ALA A 1 31 ? -19.125 7.091 -2.335 1.00 0.00 31 ALA A C 15
ATOM 6508 O O . ALA A 1 31 ? -20.287 6.788 -2.061 1.00 0.00 31 ALA A O 15
ATOM 6515 N N . ALA A 1 32 ? -18.404 7.913 -1.586 1.00 0.00 32 ALA A N 15
ATOM 6516 C CA . ALA A 1 32 ? -18.924 8.459 -0.341 1.00 0.00 32 ALA A CA 15
ATOM 6517 C C . ALA A 1 32 ? -19.599 9.806 -0.557 1.00 0.00 32 ALA A C 15
ATOM 6518 O O . ALA A 1 32 ? -18.968 10.855 -0.441 1.00 0.00 32 ALA A O 15
ATOM 6525 N N . ALA A 1 33 ? -20.882 9.771 -0.874 1.00 0.00 33 ALA A N 15
ATOM 6526 C CA . ALA A 1 33 ? -21.673 10.985 -0.949 1.00 0.00 33 ALA A CA 15
ATOM 6527 C C . ALA A 1 33 ? -22.240 11.293 0.428 1.00 0.00 33 ALA A C 15
ATOM 6528 O O . ALA A 1 33 ? -22.351 12.450 0.828 1.00 0.00 33 ALA A O 15
ATOM 6535 N N . ALA A 1 34 ? -22.583 10.234 1.149 1.00 0.00 34 ALA A N 15
ATOM 6536 C CA . ALA A 1 34 ? -23.064 10.345 2.515 1.00 0.00 34 ALA A CA 15
ATOM 6537 C C . ALA A 1 34 ? -22.879 9.018 3.238 1.00 0.00 34 ALA A C 15
ATOM 6538 O O . ALA A 1 34 ? -23.845 8.314 3.536 1.00 0.00 34 ALA A O 15
ATOM 6545 N N . ALA A 1 35 ? -21.629 8.674 3.502 1.00 0.00 35 ALA A N 15
ATOM 6546 C CA . ALA A 1 35 ? -21.304 7.408 4.132 1.00 0.00 35 ALA A CA 15
ATOM 6547 C C . ALA A 1 35 ? -20.785 7.636 5.543 1.00 0.00 35 ALA A C 15
ATOM 6548 O O . ALA A 1 35 ? -20.870 6.702 6.367 1.00 0.00 35 ALA A O 15
ATOM 6556 N N . GLY A 1 1 ? 19.428 -12.476 13.024 1.00 0.00 1 GLY A N 16
ATOM 6557 C CA . GLY A 1 1 ? 18.288 -11.771 12.388 1.00 0.00 1 GLY A CA 16
ATOM 6558 C C . GLY A 1 1 ? 17.506 -12.683 11.473 1.00 0.00 1 GLY A C 16
ATOM 6559 O O . GLY A 1 1 ? 17.678 -13.900 11.514 1.00 0.00 1 GLY A O 16
ATOM 6565 N N . SER A 1 2 ? 16.650 -12.102 10.647 1.00 0.00 2 SER A N 16
ATOM 6566 C CA . SER A 1 2 ? 15.829 -12.878 9.735 1.00 0.00 2 SER A CA 16
ATOM 6567 C C . SER A 1 2 ? 16.520 -13.057 8.390 1.00 0.00 2 SER A C 16
ATOM 6568 O O . SER A 1 2 ? 16.384 -12.227 7.495 1.00 0.00 2 SER A O 16
ATOM 6576 N N . MET A 1 3 ? 17.286 -14.126 8.269 1.00 0.00 3 MET A N 16
ATOM 6577 C CA . MET A 1 3 ? 17.884 -14.497 6.994 1.00 0.00 3 MET A CA 16
ATOM 6578 C C . MET A 1 3 ? 17.067 -15.619 6.368 1.00 0.00 3 MET A C 16
ATOM 6579 O O . MET A 1 3 ? 17.262 -15.983 5.206 1.00 0.00 3 MET A O 16
ATOM 6593 N N . ASN A 1 4 ? 16.137 -16.147 7.157 1.00 0.00 4 ASN A N 16
ATOM 6594 C CA . ASN A 1 4 ? 15.265 -17.228 6.721 1.00 0.00 4 ASN A CA 16
ATOM 6595 C C . ASN A 1 4 ? 14.311 -16.742 5.640 1.00 0.00 4 ASN A C 16
ATOM 6596 O O . ASN A 1 4 ? 13.617 -15.738 5.810 1.00 0.00 4 ASN A O 16
ATOM 6607 N N . ALA A 1 5 ? 14.283 -17.464 4.535 1.00 0.00 5 ALA A N 16
ATOM 6608 C CA . ALA A 1 5 ? 13.439 -17.113 3.401 1.00 0.00 5 ALA A CA 16
ATOM 6609 C C . ALA A 1 5 ? 11.941 -17.101 3.755 1.00 0.00 5 ALA A C 16
ATOM 6610 O O . ALA A 1 5 ? 11.254 -16.118 3.468 1.00 0.00 5 ALA A O 16
ATOM 6617 N N . PRO A 1 6 ? 11.398 -18.168 4.393 1.00 0.00 6 PRO A N 16
ATOM 6618 C CA . PRO A 1 6 ? 9.974 -18.231 4.719 1.00 0.00 6 PRO A CA 16
ATOM 6619 C C . PRO A 1 6 ? 9.563 -17.183 5.745 1.00 0.00 6 PRO A C 16
ATOM 6620 O O . PRO A 1 6 ? 8.379 -16.894 5.906 1.00 0.00 6 PRO A O 16
ATOM 6631 N N . ALA A 1 7 ? 10.543 -16.601 6.430 1.00 0.00 7 ALA A N 16
ATOM 6632 C CA . ALA A 1 7 ? 10.268 -15.567 7.424 1.00 0.00 7 ALA A CA 16
ATOM 6633 C C . ALA A 1 7 ? 9.996 -14.228 6.752 1.00 0.00 7 ALA A C 16
ATOM 6634 O O . ALA A 1 7 ? 9.548 -13.274 7.386 1.00 0.00 7 ALA A O 16
ATOM 6641 N N . ARG A 1 8 ? 10.266 -14.170 5.459 1.00 0.00 8 ARG A N 16
ATOM 6642 C CA . ARG A 1 8 ? 10.052 -12.960 4.683 1.00 0.00 8 ARG A CA 16
ATOM 6643 C C . ARG A 1 8 ? 8.787 -13.074 3.841 1.00 0.00 8 ARG A C 16
ATOM 6644 O O . ARG A 1 8 ? 8.429 -12.150 3.107 1.00 0.00 8 ARG A O 16
ATOM 6665 N N . ALA A 1 9 ? 8.107 -14.206 3.962 1.00 0.00 9 ALA A N 16
ATOM 6666 C CA . ALA A 1 9 ? 6.918 -14.475 3.163 1.00 0.00 9 ALA A CA 16
ATOM 6667 C C . ALA A 1 9 ? 5.750 -13.598 3.599 1.00 0.00 9 ALA A C 16
ATOM 6668 O O . ALA A 1 9 ? 4.929 -13.185 2.776 1.00 0.00 9 ALA A O 16
ATOM 6675 N N . ALA A 1 10 ? 5.690 -13.301 4.891 1.00 0.00 10 ALA A N 16
ATOM 6676 C CA . ALA A 1 10 ? 4.635 -12.460 5.445 1.00 0.00 10 ALA A CA 16
ATOM 6677 C C . ALA A 1 10 ? 4.657 -11.057 4.839 1.00 0.00 10 ALA A C 16
ATOM 6678 O O . ALA A 1 10 ? 3.625 -10.391 4.755 1.00 0.00 10 ALA A O 16
ATOM 6685 N N . ALA A 1 11 ? 5.837 -10.618 4.407 1.00 0.00 11 ALA A N 16
ATOM 6686 C CA . ALA A 1 11 ? 5.997 -9.287 3.830 1.00 0.00 11 ALA A CA 16
ATOM 6687 C C . ALA A 1 11 ? 5.154 -9.132 2.567 1.00 0.00 11 ALA A C 16
ATOM 6688 O O . ALA A 1 11 ? 4.589 -8.068 2.312 1.00 0.00 11 ALA A O 16
ATOM 6695 N N . LYS A 1 12 ? 5.057 -10.205 1.791 1.00 0.00 12 LYS A N 16
ATOM 6696 C CA . LYS A 1 12 ? 4.288 -10.182 0.555 1.00 0.00 12 LYS A CA 16
ATOM 6697 C C . LYS A 1 12 ? 2.797 -10.073 0.852 1.00 0.00 12 LYS A C 16
ATOM 6698 O O . LYS A 1 12 ? 2.092 -9.280 0.239 1.00 0.00 12 LYS A O 16
ATOM 6717 N N . THR A 1 13 ? 2.342 -10.864 1.813 1.00 0.00 13 THR A N 16
ATOM 6718 C CA . THR A 1 13 ? 0.945 -10.881 2.220 1.00 0.00 13 THR A CA 16
ATOM 6719 C C . THR A 1 13 ? 0.566 -9.589 2.937 1.00 0.00 13 THR A C 16
ATOM 6720 O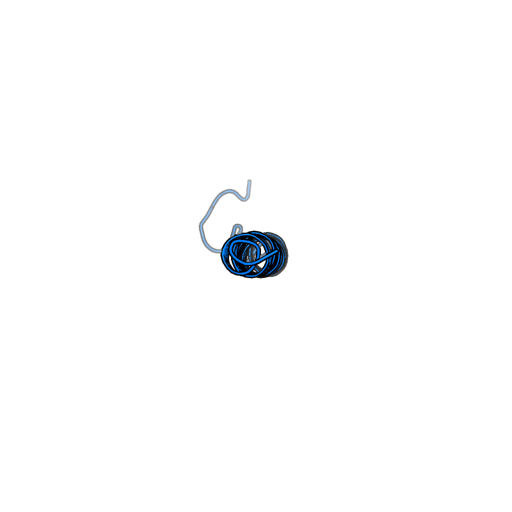 O . THR A 1 13 ? -0.597 -9.185 2.931 1.00 0.00 13 THR A O 16
ATOM 6731 N N . ALA A 1 14 ? 1.552 -8.939 3.547 1.00 0.00 14 ALA A N 16
ATOM 6732 C CA . ALA A 1 14 ? 1.334 -7.647 4.183 1.00 0.00 14 ALA A CA 16
ATOM 6733 C C . ALA A 1 14 ? 0.939 -6.612 3.141 1.00 0.00 14 ALA A C 16
ATOM 6734 O O . ALA A 1 14 ? -0.159 -6.056 3.193 1.00 0.00 14 ALA A O 16
ATOM 6741 N N . ALA A 1 15 ? 1.823 -6.390 2.173 1.00 0.00 15 ALA A N 16
ATOM 6742 C CA . ALA A 1 15 ? 1.556 -5.457 1.084 1.00 0.00 15 ALA A CA 16
ATOM 6743 C C . ALA A 1 15 ? 0.364 -5.929 0.258 1.00 0.00 15 ALA A C 16
ATOM 6744 O O . ALA A 1 15 ? -0.355 -5.126 -0.337 1.00 0.00 15 ALA A O 16
ATOM 6751 N N . ASP A 1 16 ? 0.162 -7.240 0.244 1.00 0.00 16 ASP A N 16
ATOM 6752 C CA . ASP A 1 16 ? -0.967 -7.849 -0.446 1.00 0.00 16 ASP A CA 16
ATOM 6753 C C . ASP A 1 16 ? -2.282 -7.373 0.161 1.00 0.00 16 ASP A C 16
ATOM 6754 O O . ASP A 1 16 ? -3.132 -6.810 -0.530 1.00 0.00 16 ASP A O 16
ATOM 6763 N N . ALA A 1 17 ? -2.439 -7.613 1.458 1.00 0.00 17 ALA A N 16
ATOM 6764 C CA . ALA A 1 17 ? -3.629 -7.182 2.186 1.00 0.00 17 ALA A CA 16
ATOM 6765 C C . ALA A 1 17 ? -3.788 -5.669 2.137 1.00 0.00 17 ALA A C 16
ATOM 6766 O O . ALA A 1 17 ? -4.908 -5.155 2.109 1.00 0.00 17 ALA A O 16
ATOM 6773 N N . LEU A 1 18 ? -2.668 -4.959 2.123 1.00 0.00 18 LEU A N 16
ATOM 6774 C CA . LEU A 1 18 ? -2.685 -3.504 2.058 1.00 0.00 18 LEU A CA 16
ATOM 6775 C C . LEU A 1 18 ? -3.271 -3.028 0.735 1.00 0.00 18 LEU A C 16
ATOM 6776 O O . LEU A 1 18 ? -3.960 -2.009 0.682 1.00 0.00 18 LEU A O 16
ATOM 6792 N N . ALA A 1 19 ? -2.986 -3.772 -0.326 1.00 0.00 19 ALA A N 16
ATOM 6793 C CA . ALA A 1 19 ? -3.533 -3.468 -1.643 1.00 0.00 19 ALA A CA 16
ATOM 6794 C C . ALA A 1 19 ? -5.054 -3.537 -1.626 1.00 0.00 19 ALA A C 16
ATOM 6795 O O . ALA A 1 19 ? -5.729 -2.672 -2.187 1.00 0.00 19 ALA A O 16
ATOM 6802 N N . ALA A 1 20 ? -5.587 -4.559 -0.966 1.00 0.00 20 ALA A N 16
ATOM 6803 C CA . ALA A 1 20 ? -7.027 -4.716 -0.831 1.00 0.00 20 ALA A CA 16
ATOM 6804 C C . ALA A 1 20 ? -7.594 -3.645 0.093 1.00 0.00 20 ALA A C 16
ATOM 6805 O O . ALA A 1 20 ? -8.672 -3.101 -0.154 1.00 0.00 20 ALA A O 16
ATOM 6812 N N . ALA A 1 21 ? -6.852 -3.344 1.152 1.00 0.00 21 ALA A N 16
ATOM 6813 C CA . ALA A 1 21 ? -7.235 -2.292 2.083 1.00 0.00 21 ALA A CA 16
ATOM 6814 C C . ALA A 1 21 ? -7.385 -0.963 1.359 1.00 0.00 21 ALA A C 16
ATOM 6815 O O . ALA A 1 21 ? -8.462 -0.365 1.359 1.00 0.00 21 ALA A O 16
ATOM 6822 N N . LYS A 1 22 ? -6.297 -0.505 0.747 1.00 0.00 22 LYS A N 16
ATOM 6823 C CA . LYS A 1 22 ? -6.301 0.721 -0.050 1.00 0.00 22 LYS A CA 16
ATOM 6824 C C . LYS A 1 22 ? -7.432 0.742 -1.075 1.00 0.00 22 LYS A C 16
ATOM 6825 O O . LYS A 1 22 ? -8.022 1.790 -1.329 1.00 0.00 22 LYS A O 16
ATOM 6844 N N . LYS A 1 23 ? -7.726 -0.413 -1.661 1.00 0.00 23 LYS A N 16
ATOM 6845 C CA . LYS A 1 23 ? -8.790 -0.515 -2.650 1.00 0.00 23 LYS A CA 16
ATOM 6846 C C . LYS A 1 23 ? -10.126 -0.174 -2.017 1.00 0.00 23 LYS A C 16
ATOM 6847 O O . LYS A 1 23 ? -10.830 0.720 -2.479 1.00 0.00 23 LYS A O 16
ATOM 6866 N N . THR A 1 24 ? -10.448 -0.879 -0.944 1.00 0.00 24 THR A N 16
ATOM 6867 C CA . THR A 1 24 ? -11.682 -0.679 -0.223 1.00 0.00 24 THR A CA 16
ATOM 6868 C C . THR A 1 24 ? -11.758 0.741 0.354 1.00 0.00 24 THR A C 16
ATOM 6869 O O . THR A 1 24 ? -12.799 1.393 0.275 1.00 0.00 24 THR A O 16
ATOM 6880 N N . ALA A 1 25 ? -10.644 1.215 0.903 1.00 0.00 25 ALA A N 16
ATOM 6881 C CA . ALA A 1 25 ? -10.576 2.546 1.502 1.00 0.00 25 ALA A CA 16
ATOM 6882 C C . ALA A 1 25 ? -10.905 3.625 0.475 1.00 0.00 25 ALA A C 16
ATOM 6883 O O . ALA A 1 25 ? -11.774 4.467 0.699 1.00 0.00 25 ALA A O 16
ATOM 6890 N N . ALA A 1 26 ? -10.211 3.584 -0.654 1.00 0.00 26 ALA A N 16
ATOM 6891 C CA . ALA A 1 26 ? -10.439 4.547 -1.724 1.00 0.00 26 ALA A CA 16
ATOM 6892 C C . ALA A 1 26 ? -11.835 4.379 -2.311 1.00 0.00 26 ALA A C 16
ATOM 6893 O O . ALA A 1 26 ? -12.501 5.357 -2.647 1.00 0.00 26 ALA A O 16
ATOM 6900 N N . ASP A 1 27 ? -12.275 3.129 -2.403 1.00 0.00 27 ASP A N 16
ATOM 6901 C CA . ASP A 1 27 ? -13.578 2.796 -2.962 1.00 0.00 27 ASP A CA 16
ATOM 6902 C C . ASP A 1 27 ? -14.695 3.383 -2.113 1.00 0.00 27 ASP A C 16
ATOM 6903 O O . ASP A 1 27 ? -15.632 3.994 -2.631 1.00 0.00 27 ASP A O 16
ATOM 6912 N N . ALA A 1 28 ? -14.585 3.190 -0.805 1.00 0.00 28 ALA A N 16
ATOM 6913 C CA . ALA A 1 28 ? -15.570 3.708 0.133 1.00 0.00 28 ALA A CA 16
ATOM 6914 C C . ALA A 1 28 ? -15.606 5.231 0.098 1.00 0.00 28 ALA A C 16
ATOM 6915 O O . ALA A 1 28 ? -16.677 5.838 0.098 1.00 0.00 28 ALA A O 16
ATOM 6922 N N . ALA A 1 29 ? -14.429 5.848 0.052 1.00 0.00 29 ALA A N 16
ATOM 6923 C CA . ALA A 1 29 ? -14.325 7.301 0.016 1.00 0.00 29 ALA A CA 16
ATOM 6924 C C . ALA A 1 29 ? -14.886 7.865 -1.289 1.00 0.00 29 ALA A C 16
ATOM 6925 O O . ALA A 1 29 ? -15.470 8.948 -1.310 1.00 0.00 29 ALA A O 16
ATOM 6932 N N . ALA A 1 30 ? -14.715 7.119 -2.373 1.00 0.00 30 ALA A N 16
ATOM 6933 C CA . ALA A 1 30 ? -15.187 7.546 -3.687 1.00 0.00 30 ALA A CA 16
ATOM 6934 C C . ALA A 1 30 ? -16.692 7.344 -3.827 1.00 0.00 30 ALA A C 16
ATOM 6935 O O . ALA A 1 30 ? -17.317 7.877 -4.744 1.00 0.00 30 ALA A O 16
ATOM 6942 N N . ALA A 1 31 ? -17.272 6.574 -2.912 1.00 0.00 31 ALA A N 16
ATOM 6943 C CA . ALA A 1 31 ? -18.700 6.288 -2.956 1.00 0.00 31 ALA A CA 16
ATOM 6944 C C . ALA A 1 31 ? -19.516 7.453 -2.422 1.00 0.00 31 ALA A C 16
ATOM 6945 O O . ALA A 1 31 ? -20.744 7.453 -2.495 1.00 0.00 31 ALA A O 16
ATOM 6952 N N . ALA A 1 32 ? -18.819 8.459 -1.924 1.00 0.00 32 ALA A N 16
ATOM 6953 C CA . ALA A 1 32 ? -19.461 9.639 -1.354 1.00 0.00 32 ALA A CA 16
ATOM 6954 C C . ALA A 1 32 ? -19.609 10.731 -2.403 1.00 0.00 32 ALA A C 16
ATOM 6955 O O . ALA A 1 32 ? -19.592 11.927 -2.091 1.00 0.00 32 ALA A O 16
ATOM 6962 N N . ALA A 1 33 ? -19.758 10.308 -3.648 1.00 0.00 33 ALA A N 16
ATOM 6963 C CA . ALA A 1 33 ? -19.923 11.226 -4.762 1.00 0.00 33 ALA A CA 16
ATOM 6964 C C . ALA A 1 33 ? -21.393 11.596 -4.930 1.00 0.00 33 ALA A C 16
ATOM 6965 O O . ALA A 1 33 ? -22.281 10.848 -4.506 1.00 0.00 33 ALA A O 16
ATOM 6972 N N . ALA A 1 34 ? -21.636 12.750 -5.546 1.00 0.00 34 ALA A N 16
ATOM 6973 C CA . ALA A 1 34 ? -22.985 13.283 -5.734 1.00 0.00 34 ALA A CA 16
ATOM 6974 C C . ALA A 1 34 ? -23.669 13.524 -4.391 1.00 0.00 34 ALA A C 16
ATOM 6975 O O . ALA A 1 34 ? -24.892 13.433 -4.275 1.00 0.00 34 ALA A O 16
ATOM 6982 N N . ALA A 1 35 ? -22.866 13.832 -3.382 1.00 0.00 35 ALA A N 16
ATOM 6983 C CA . ALA A 1 35 ? -23.367 14.112 -2.048 1.00 0.00 35 ALA A CA 16
ATOM 6984 C C . ALA A 1 35 ? -22.660 15.334 -1.485 1.00 0.00 35 ALA A C 16
ATOM 6985 O O . ALA A 1 35 ? -21.649 15.752 -2.087 1.00 0.00 35 ALA A O 16
ATOM 6993 N N . GLY A 1 1 ? 18.186 -12.409 1.138 1.00 0.00 1 GLY A N 17
ATOM 6994 C CA . GLY A 1 1 ? 17.877 -13.587 0.294 1.00 0.00 1 GLY A CA 17
ATOM 6995 C C . GLY A 1 1 ? 16.578 -13.404 -0.460 1.00 0.00 1 GLY A C 17
ATOM 6996 O O . GLY A 1 1 ? 15.546 -13.946 -0.072 1.00 0.00 1 GLY A O 17
ATOM 7002 N N . SER A 1 2 ? 16.631 -12.634 -1.537 1.00 0.00 2 SER A N 17
ATOM 7003 C CA . SER A 1 2 ? 15.432 -12.294 -2.293 1.00 0.00 2 SER A CA 17
ATOM 7004 C C . SER A 1 2 ? 15.062 -13.392 -3.290 1.00 0.00 2 SER A C 17
ATOM 7005 O O . SER A 1 2 ? 13.938 -13.441 -3.780 1.00 0.00 2 SER A O 17
ATOM 7013 N N . MET A 1 3 ? 16.005 -14.284 -3.573 1.00 0.00 3 MET A N 17
ATOM 7014 C CA . MET A 1 3 ? 15.802 -15.317 -4.583 1.00 0.00 3 MET A CA 17
ATOM 7015 C C . MET A 1 3 ? 15.347 -16.635 -3.953 1.00 0.00 3 MET A C 17
ATOM 7016 O O . MET A 1 3 ? 15.797 -17.718 -4.345 1.00 0.00 3 MET A O 17
ATOM 7030 N N . ASN A 1 4 ? 14.454 -16.547 -2.979 1.00 0.00 4 ASN A N 17
ATOM 7031 C CA . ASN A 1 4 ? 13.909 -17.727 -2.341 1.00 0.00 4 ASN A CA 17
ATOM 7032 C C . ASN A 1 4 ? 12.393 -17.639 -2.265 1.00 0.00 4 ASN A C 17
ATOM 7033 O O . ASN A 1 4 ? 11.835 -16.546 -2.170 1.00 0.00 4 ASN A O 17
ATOM 7044 N N . ALA A 1 5 ? 11.742 -18.793 -2.298 1.00 0.00 5 ALA A N 17
ATOM 7045 C CA . ALA A 1 5 ? 10.282 -18.865 -2.326 1.00 0.00 5 ALA A CA 17
ATOM 7046 C C . ALA A 1 5 ? 9.629 -18.201 -1.104 1.00 0.00 5 ALA A C 17
ATOM 7047 O O . ALA A 1 5 ? 8.743 -17.363 -1.270 1.00 0.00 5 ALA A O 17
ATOM 7054 N N . PRO A 1 6 ? 10.042 -18.547 0.142 1.00 0.00 6 PRO A N 17
ATOM 7055 C CA . PRO A 1 6 ? 9.457 -17.954 1.352 1.00 0.00 6 PRO A CA 17
ATOM 7056 C C . PRO A 1 6 ? 9.486 -16.429 1.340 1.00 0.00 6 PRO A C 17
ATOM 7057 O O . PRO A 1 6 ? 8.551 -15.777 1.803 1.00 0.00 6 PRO A O 17
ATOM 7068 N N . ALA A 1 7 ? 10.558 -15.869 0.797 1.00 0.00 7 ALA A N 17
ATOM 7069 C CA . ALA A 1 7 ? 10.721 -14.419 0.728 1.00 0.00 7 ALA A CA 17
ATOM 7070 C C . ALA A 1 7 ? 9.649 -13.792 -0.150 1.00 0.00 7 ALA A C 17
ATOM 7071 O O . ALA A 1 7 ? 9.116 -12.724 0.158 1.00 0.00 7 ALA A O 17
ATOM 7078 N N . ARG A 1 8 ? 9.324 -14.482 -1.225 1.00 0.00 8 ARG A N 17
ATOM 7079 C CA . ARG A 1 8 ? 8.324 -14.010 -2.175 1.00 0.00 8 ARG A CA 17
ATOM 7080 C C . ARG A 1 8 ? 6.933 -14.065 -1.556 1.00 0.00 8 ARG A C 17
ATOM 7081 O O . ARG A 1 8 ? 6.084 -13.215 -1.826 1.00 0.00 8 ARG A O 17
ATOM 7102 N N . ALA A 1 9 ? 6.719 -15.070 -0.714 1.00 0.00 9 ALA A N 17
ATOM 7103 C CA . ALA A 1 9 ? 5.436 -15.260 -0.049 1.00 0.00 9 ALA A CA 17
ATOM 7104 C C . ALA A 1 9 ? 5.266 -14.281 1.110 1.00 0.00 9 ALA A C 17
ATOM 7105 O O . ALA A 1 9 ? 4.229 -13.628 1.238 1.00 0.00 9 ALA A O 17
ATOM 7112 N N . ALA A 1 10 ? 6.302 -14.161 1.936 1.00 0.00 10 ALA A N 17
ATOM 7113 C CA . ALA A 1 10 ? 6.247 -13.315 3.127 1.00 0.00 10 ALA A CA 17
ATOM 7114 C C . ALA A 1 10 ? 6.097 -11.843 2.762 1.00 0.00 10 ALA A C 17
ATOM 7115 O O . ALA A 1 10 ? 5.427 -11.084 3.465 1.00 0.00 10 ALA A O 17
ATOM 7122 N N . ALA A 1 11 ? 6.719 -11.437 1.662 1.00 0.00 11 ALA A N 17
ATOM 7123 C CA . ALA A 1 11 ? 6.645 -10.052 1.218 1.00 0.00 11 ALA A CA 17
ATOM 7124 C C . ALA A 1 11 ? 5.367 -9.798 0.422 1.00 0.00 11 ALA A C 17
ATOM 7125 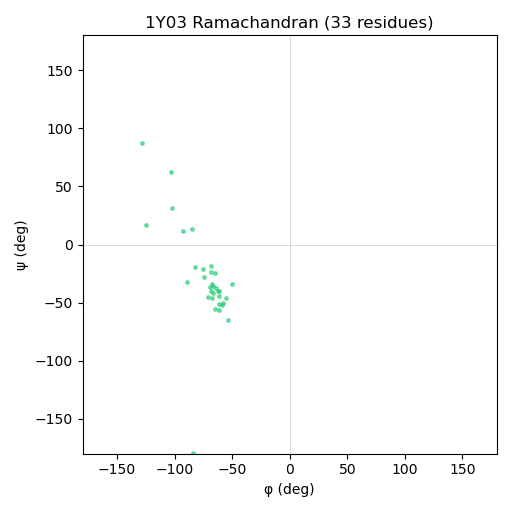O O . ALA A 1 11 ? 5.057 -8.657 0.067 1.00 0.00 11 ALA A O 17
ATOM 7132 N N . LYS A 1 12 ? 4.625 -10.860 0.149 1.00 0.00 12 LYS A N 17
ATOM 7133 C CA . LYS A 1 12 ? 3.402 -10.753 -0.626 1.00 0.00 12 LYS A CA 17
ATOM 7134 C C . LYS A 1 12 ? 2.218 -10.425 0.272 1.00 0.00 12 LYS A C 17
ATOM 7135 O O . LYS A 1 12 ? 1.643 -9.348 0.165 1.00 0.00 12 LYS A O 17
ATOM 7154 N N . THR A 1 13 ? 1.871 -11.357 1.158 1.00 0.00 13 THR A N 17
ATOM 7155 C CA . THR A 1 13 ? 0.708 -11.219 2.039 1.00 0.00 13 THR A CA 17
ATOM 7156 C C . THR A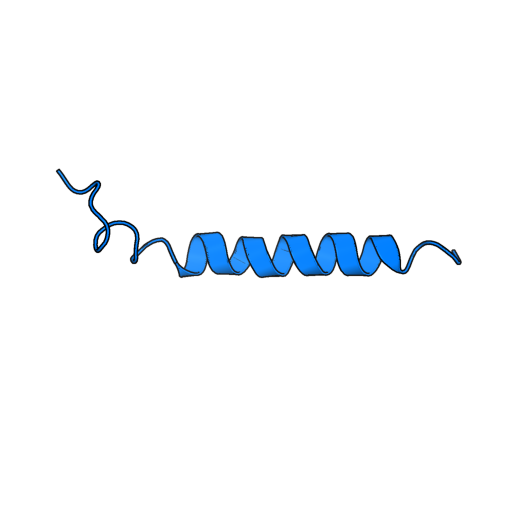 1 13 ? 0.650 -9.858 2.731 1.00 0.00 13 THR A C 17
ATOM 7157 O O . THR A 1 13 ? -0.421 -9.255 2.839 1.00 0.00 13 THR A O 17
ATOM 7168 N N . ALA A 1 14 ? 1.804 -9.370 3.172 1.00 0.00 14 ALA A N 17
ATOM 7169 C CA . ALA A 1 14 ? 1.881 -8.088 3.863 1.00 0.00 14 ALA A CA 17
ATOM 7170 C C . ALA A 1 14 ? 1.354 -6.957 2.979 1.00 0.00 14 ALA A C 17
ATOM 7171 O O . ALA A 1 14 ? 0.405 -6.260 3.341 1.00 0.00 14 ALA A O 17
ATOM 7178 N N . ALA A 1 15 ? 1.975 -6.792 1.819 1.00 0.00 15 ALA A N 17
ATOM 7179 C CA . ALA A 1 15 ? 1.574 -5.764 0.865 1.00 0.00 15 ALA A CA 17
ATOM 7180 C C . ALA A 1 15 ? 0.223 -6.080 0.225 1.00 0.00 15 ALA A C 17
ATOM 7181 O O . ALA A 1 15 ? -0.500 -5.176 -0.194 1.00 0.00 15 ALA A O 17
ATOM 7188 N N . ASP A 1 16 ? -0.122 -7.360 0.173 1.00 0.00 16 ASP A N 17
ATOM 7189 C CA . ASP A 1 16 ? -1.362 -7.803 -0.465 1.00 0.00 16 ASP A CA 17
ATOM 7190 C C . ASP A 1 16 ? -2.567 -7.343 0.338 1.00 0.00 16 ASP A C 17
ATOM 7191 O O . ASP A 1 16 ? -3.576 -6.906 -0.217 1.00 0.00 16 ASP A O 17
ATOM 7200 N N . ALA A 1 17 ? -2.449 -7.447 1.653 1.00 0.00 17 ALA A N 17
ATOM 7201 C CA . ALA A 1 17 ? -3.494 -6.992 2.549 1.00 0.00 17 ALA A CA 17
ATOM 7202 C C . ALA A 1 17 ? -3.666 -5.484 2.442 1.00 0.00 17 ALA A C 17
ATOM 7203 O O . ALA A 1 17 ? -4.783 -4.969 2.475 1.00 0.00 17 ALA A O 17
ATOM 7210 N N . LEU A 1 18 ? -2.549 -4.788 2.274 1.00 0.00 18 LEU A N 17
ATOM 7211 C CA . LEU A 1 18 ? -2.546 -3.334 2.191 1.00 0.00 18 LEU A CA 17
ATOM 7212 C C . LEU A 1 18 ? -3.193 -2.860 0.898 1.00 0.00 18 LEU A C 17
ATOM 7213 O O . LEU A 1 18 ? -4.055 -1.986 0.916 1.00 0.00 18 LEU A O 17
ATOM 7229 N N . ALA A 1 19 ? -2.762 -3.443 -0.217 1.00 0.00 19 ALA A N 17
ATOM 7230 C CA . ALA A 1 19 ? -3.302 -3.100 -1.530 1.00 0.00 19 ALA A CA 17
ATOM 7231 C C . ALA A 1 19 ? -4.824 -3.203 -1.544 1.00 0.00 19 ALA A C 17
ATOM 7232 O O . ALA A 1 19 ? -5.514 -2.349 -2.105 1.00 0.00 19 ALA A O 17
ATOM 7239 N N . ALA A 1 20 ? -5.341 -4.250 -0.919 1.00 0.00 20 ALA A N 17
ATOM 7240 C CA . ALA A 1 20 ? -6.779 -4.448 -0.833 1.00 0.00 20 ALA A CA 17
ATOM 7241 C C . ALA A 1 20 ? -7.413 -3.454 0.135 1.00 0.00 20 ALA A C 17
ATOM 7242 O O . ALA A 1 20 ? -8.410 -2.815 -0.189 1.00 0.00 20 ALA A O 17
ATOM 7249 N N . ALA A 1 21 ? -6.814 -3.309 1.313 1.00 0.00 21 ALA A N 17
ATOM 7250 C CA . ALA A 1 21 ? -7.348 -2.425 2.346 1.00 0.00 21 ALA A CA 17
ATOM 7251 C C . ALA A 1 21 ? -7.383 -0.972 1.883 1.00 0.00 21 ALA A C 17
ATOM 7252 O O . ALA A 1 21 ? -8.303 -0.223 2.221 1.00 0.00 21 ALA A O 17
ATOM 7259 N N . LYS A 1 22 ? -6.379 -0.572 1.116 1.00 0.00 22 LYS A N 17
ATOM 7260 C CA . LYS A 1 22 ? -6.324 0.781 0.585 1.00 0.00 22 LYS A CA 17
ATOM 7261 C C . LYS A 1 22 ? -7.366 0.968 -0.513 1.00 0.00 22 LYS A C 17
ATOM 7262 O O . LYS A 1 22 ? -8.034 1.999 -0.581 1.00 0.00 22 LYS A O 17
ATOM 7281 N N . LYS A 1 23 ? -7.510 -0.048 -1.359 1.00 0.00 23 LYS A N 17
ATOM 7282 C CA . LYS A 1 23 ? -8.482 -0.010 -2.444 1.00 0.00 23 LYS A CA 17
ATOM 7283 C C . LYS A 1 23 ? -9.893 0.043 -1.881 1.00 0.00 23 LYS A C 17
ATOM 7284 O O . LYS A 1 23 ? -10.747 0.764 -2.386 1.00 0.00 23 LYS A O 17
ATOM 7303 N N . THR A 1 24 ? -10.116 -0.721 -0.825 1.00 0.00 24 THR A N 17
ATOM 7304 C CA . THR A 1 24 ? -11.375 -0.735 -0.127 1.00 0.00 24 THR A CA 17
ATOM 7305 C C . THR A 1 24 ? -11.713 0.654 0.428 1.00 0.00 24 THR A C 17
ATOM 7306 O O . THR A 1 24 ? -12.858 1.111 0.341 1.00 0.00 24 THR A O 17
ATOM 7317 N N . ALA A 1 25 ? -10.709 1.325 0.987 1.00 0.00 25 ALA A N 17
ATOM 7318 C CA . ALA A 1 25 ? -10.885 2.673 1.520 1.00 0.00 25 ALA A CA 17
ATOM 7319 C C . ALA A 1 25 ? -11.208 3.656 0.399 1.00 0.00 25 ALA A C 17
ATOM 7320 O O . ALA A 1 25 ? -12.121 4.476 0.520 1.00 0.00 25 ALA A O 17
ATOM 7327 N N . ALA A 1 26 ? -10.455 3.560 -0.691 1.00 0.00 26 ALA A N 17
ATOM 7328 C CA . ALA A 1 26 ? -10.692 4.391 -1.868 1.00 0.00 26 ALA A CA 17
ATOM 7329 C C . ALA A 1 26 ? -12.082 4.126 -2.437 1.00 0.00 26 ALA A C 17
ATOM 7330 O O . ALA A 1 26 ? -12.786 5.050 -2.846 1.00 0.00 26 ALA A O 17
ATOM 7337 N N . ASP A 1 27 ? -12.465 2.855 -2.447 1.00 0.00 27 ASP A N 17
ATOM 7338 C CA . ASP A 1 27 ? -13.791 2.435 -2.893 1.00 0.00 27 ASP A CA 17
ATOM 7339 C C . ASP A 1 27 ? -14.867 3.176 -2.122 1.00 0.00 27 ASP A C 17
ATOM 7340 O O . ASP A 1 27 ? -15.785 3.752 -2.706 1.00 0.00 27 ASP A O 17
ATOM 7349 N N . ALA A 1 28 ? -14.726 3.173 -0.807 1.00 0.00 28 ALA A N 17
ATOM 7350 C CA . ALA A 1 28 ? -15.683 3.831 0.075 1.00 0.00 28 ALA A CA 17
ATOM 7351 C C . ALA A 1 28 ? -15.740 5.331 -0.197 1.00 0.00 28 ALA A C 17
ATOM 7352 O O . ALA A 1 28 ? -16.811 5.939 -0.164 1.00 0.00 28 ALA A O 17
ATOM 7359 N N . ALA A 1 29 ? -14.588 5.917 -0.488 1.00 0.00 29 ALA A N 17
ATOM 7360 C CA . ALA A 1 29 ? -14.498 7.349 -0.744 1.00 0.00 29 ALA A CA 17
ATOM 7361 C C . ALA A 1 29 ? -15.100 7.701 -2.101 1.00 0.00 29 ALA A C 17
ATOM 7362 O O . ALA A 1 29 ? -15.787 8.712 -2.246 1.00 0.00 29 ALA A O 17
ATOM 7369 N N . ALA A 1 30 ? -14.852 6.849 -3.087 1.00 0.00 30 ALA A N 17
ATOM 7370 C CA . ALA A 1 30 ? -15.355 7.072 -4.437 1.00 0.00 30 ALA A CA 17
ATOM 7371 C C . ALA A 1 30 ? -16.849 6.774 -4.519 1.00 0.00 30 ALA A C 17
ATOM 7372 O O . ALA A 1 30 ? -17.514 7.152 -5.482 1.00 0.00 30 ALA A O 17
ATOM 7379 N N . ALA A 1 31 ? -17.372 6.103 -3.500 1.00 0.00 31 ALA A N 17
ATOM 7380 C CA . ALA A 1 31 ? -18.791 5.773 -3.443 1.00 0.00 31 ALA A CA 17
ATOM 7381 C C . ALA A 1 31 ? -19.565 6.851 -2.698 1.00 0.00 31 ALA A C 17
ATOM 7382 O O . ALA A 1 31 ? -20.766 6.723 -2.467 1.00 0.00 31 ALA A O 17
ATOM 7389 N N . ALA A 1 32 ? -18.870 7.913 -2.335 1.00 0.00 32 ALA A N 17
ATOM 7390 C CA . ALA A 1 32 ? -19.486 9.023 -1.628 1.00 0.00 32 ALA A CA 17
ATOM 7391 C C . ALA A 1 32 ? -19.784 10.170 -2.585 1.00 0.00 32 ALA A C 17
ATOM 7392 O O . ALA A 1 32 ? -19.575 11.340 -2.262 1.00 0.00 32 ALA A O 17
ATOM 7399 N N . ALA A 1 33 ? -20.272 9.828 -3.768 1.00 0.00 33 ALA A N 17
ATOM 7400 C CA . ALA A 1 33 ? -20.593 10.823 -4.774 1.00 0.00 33 ALA A CA 17
ATOM 7401 C C . ALA A 1 33 ? -21.924 11.485 -4.450 1.00 0.00 33 ALA A C 17
ATOM 7402 O O . ALA A 1 33 ? -22.054 12.708 -4.495 1.00 0.00 33 ALA A O 17
ATOM 7409 N N . ALA A 1 34 ? -22.908 10.663 -4.118 1.00 0.00 34 ALA A N 17
ATOM 7410 C CA . ALA A 1 34 ? -24.218 11.150 -3.719 1.00 0.00 34 ALA A CA 17
ATOM 7411 C C . ALA A 1 34 ? -24.731 10.363 -2.519 1.00 0.00 34 ALA A C 17
ATOM 7412 O O . ALA A 1 34 ? -25.935 10.314 -2.251 1.00 0.00 34 ALA A O 17
ATOM 7419 N N . ALA A 1 35 ? -23.803 9.755 -1.798 1.00 0.00 35 ALA A N 17
ATOM 7420 C CA . ALA A 1 35 ? -24.135 8.946 -0.640 1.00 0.00 35 ALA A CA 17
ATOM 7421 C C . ALA A 1 35 ? -23.019 9.031 0.388 1.00 0.00 35 ALA A C 17
ATOM 7422 O O . ALA A 1 35 ? -23.077 8.303 1.402 1.00 0.00 35 ALA A O 17
ATOM 7430 N N . GLY A 1 1 ? 21.514 -17.125 4.111 1.00 0.00 1 GLY A N 18
ATOM 7431 C CA . GLY A 1 1 ? 20.321 -16.366 4.551 1.00 0.00 1 GLY A CA 18
ATOM 7432 C C . GLY A 1 1 ? 19.191 -16.450 3.546 1.00 0.00 1 GLY A C 18
ATOM 7433 O O . GLY A 1 1 ? 19.408 -16.814 2.388 1.00 0.00 1 GLY A O 18
ATOM 7439 N N . SER A 1 2 ? 17.985 -16.113 3.980 1.00 0.00 2 SER A N 18
ATOM 7440 C CA . SER A 1 2 ? 16.817 -16.135 3.114 1.00 0.00 2 SER A CA 18
ATOM 7441 C C . SER A 1 2 ? 16.764 -14.880 2.242 1.00 0.00 2 SER A C 18
ATOM 7442 O O . SER A 1 2 ? 15.785 -14.136 2.254 1.00 0.00 2 SER A O 18
ATOM 7450 N N . MET A 1 3 ? 17.824 -14.658 1.479 1.00 0.00 3 MET A N 18
ATOM 7451 C CA . MET A 1 3 ? 17.945 -13.467 0.648 1.00 0.00 3 MET A CA 18
ATOM 7452 C C . MET A 1 3 ? 17.461 -13.744 -0.769 1.00 0.00 3 MET A C 18
ATOM 7453 O O . MET A 1 3 ? 17.500 -12.868 -1.637 1.00 0.00 3 MET A O 18
ATOM 7467 N N . ASN A 1 4 ? 17.004 -14.967 -0.994 1.00 0.00 4 ASN A N 18
ATOM 7468 C CA . ASN A 1 4 ? 16.579 -15.398 -2.319 1.00 0.00 4 ASN A CA 18
ATOM 7469 C C . ASN A 1 4 ? 15.212 -14.821 -2.672 1.00 0.00 4 ASN A C 18
ATOM 7470 O O . ASN A 1 4 ? 14.472 -14.361 -1.799 1.00 0.00 4 ASN A O 18
ATOM 7481 N N . ALA A 1 5 ? 14.874 -14.868 -3.957 1.00 0.00 5 ALA A N 18
ATOM 7482 C CA . ALA A 1 5 ? 13.629 -14.290 -4.463 1.00 0.00 5 ALA A CA 18
ATOM 7483 C C . ALA A 1 5 ? 12.378 -14.875 -3.787 1.00 0.00 5 ALA A C 18
ATOM 7484 O O . ALA A 1 5 ? 11.547 -14.125 -3.277 1.00 0.00 5 ALA A O 18
ATOM 7491 N N . PRO A 1 6 ? 12.218 -16.214 -3.756 1.00 0.00 6 PRO A N 18
ATOM 7492 C CA . PRO A 1 6 ? 11.028 -16.841 -3.175 1.00 0.00 6 PRO A CA 18
ATOM 7493 C C . PRO A 1 6 ? 10.943 -16.628 -1.666 1.00 0.00 6 PRO A C 18
ATOM 7494 O O . PRO A 1 6 ? 9.877 -16.773 -1.068 1.00 0.00 6 PRO A O 18
ATOM 7505 N N . ALA A 1 7 ? 12.065 -16.263 -1.057 1.00 0.00 7 ALA A N 18
ATOM 7506 C CA . ALA A 1 7 ? 12.105 -16.004 0.375 1.00 0.00 7 ALA A CA 18
ATOM 7507 C C . ALA A 1 7 ? 11.538 -14.627 0.683 1.00 0.00 7 ALA A C 18
ATOM 7508 O O . ALA A 1 7 ? 11.133 -14.338 1.807 1.00 0.00 7 ALA A O 18
ATOM 7515 N N . ARG A 1 8 ? 11.502 -13.788 -0.335 1.00 0.00 8 ARG A N 18
ATOM 7516 C CA . ARG A 1 8 ? 10.929 -12.458 -0.215 1.00 0.00 8 ARG A CA 18
ATOM 7517 C C . ARG A 1 8 ? 9.449 -12.503 -0.566 1.00 0.00 8 ARG A C 18
ATOM 7518 O O . ARG A 1 8 ? 8.661 -11.673 -0.111 1.00 0.00 8 ARG A O 18
ATOM 7539 N N . ALA A 1 9 ? 9.079 -13.492 -1.373 1.00 0.00 9 ALA A N 18
ATOM 7540 C CA . ALA A 1 9 ? 7.693 -13.690 -1.768 1.00 0.00 9 ALA A CA 18
ATOM 7541 C C . ALA A 1 9 ? 6.848 -14.112 -0.572 1.00 0.00 9 ALA A C 18
ATOM 7542 O O . ALA A 1 9 ? 5.628 -13.972 -0.579 1.00 0.00 9 ALA A O 18
ATOM 7549 N N . ALA A 1 10 ? 7.514 -14.618 0.461 1.00 0.00 10 ALA A N 18
ATOM 7550 C CA . ALA A 1 10 ? 6.840 -15.034 1.683 1.00 0.00 10 ALA A CA 18
ATOM 7551 C C . ALA A 1 10 ? 6.295 -13.830 2.448 1.00 0.00 10 ALA A C 18
ATOM 7552 O O . ALA A 1 10 ? 5.460 -13.976 3.340 1.00 0.00 10 ALA A O 18
ATOM 7559 N N . ALA A 1 11 ? 6.773 -12.640 2.097 1.00 0.00 11 ALA A N 18
ATOM 7560 C CA . ALA A 1 11 ? 6.333 -11.413 2.750 1.00 0.00 11 ALA A CA 18
ATOM 7561 C C . ALA A 1 11 ? 5.323 -10.664 1.885 1.00 0.00 11 ALA A C 18
ATOM 7562 O O . ALA A 1 11 ? 4.774 -9.646 2.304 1.00 0.00 11 ALA A O 18
ATOM 7569 N N . LYS A 1 12 ? 5.073 -11.189 0.686 1.00 0.00 12 LYS A N 18
ATOM 7570 C CA . LYS A 1 12 ? 4.173 -10.560 -0.277 1.00 0.00 12 LYS A CA 18
ATOM 7571 C C . LYS A 1 12 ? 2.802 -10.279 0.337 1.00 0.00 12 LYS A C 18
ATOM 7572 O O . LYS A 1 12 ? 2.205 -9.228 0.091 1.00 0.00 12 LYS A O 18
ATOM 7591 N N . THR A 1 13 ? 2.322 -11.228 1.136 1.00 0.00 13 THR A N 18
ATOM 7592 C CA . THR A 1 13 ? 1.021 -11.145 1.793 1.00 0.00 13 THR A CA 18
ATOM 7593 C C . THR A 1 13 ? 0.796 -9.819 2.520 1.00 0.00 13 THR A C 18
ATOM 7594 O O . THR A 1 13 ? -0.333 -9.326 2.592 1.00 0.00 13 THR A O 18
ATOM 7605 N N . ALA A 1 14 ? 1.867 -9.247 3.050 1.00 0.00 14 ALA A N 18
ATOM 7606 C CA . ALA A 1 14 ? 1.773 -8.010 3.818 1.00 0.00 14 ALA A CA 18
ATOM 7607 C C . ALA A 1 14 ? 1.224 -6.876 2.958 1.00 0.00 14 ALA A C 18
ATOM 7608 O O . ALA A 1 14 ? 0.148 -6.342 3.230 1.00 0.00 14 ALA A O 18
ATOM 7615 N N . ALA A 1 15 ? 1.947 -6.539 1.895 1.00 0.00 15 ALA A N 18
ATOM 7616 C CA . ALA A 1 15 ? 1.532 -5.479 0.983 1.00 0.00 15 ALA A CA 18
ATOM 7617 C C . ALA A 1 15 ? 0.293 -5.890 0.194 1.00 0.00 15 ALA A C 18
ATOM 7618 O O . ALA A 1 15 ? -0.443 -5.042 -0.309 1.00 0.00 15 ALA A O 18
ATOM 7625 N N . ASP A 1 16 ? 0.064 -7.197 0.103 1.00 0.00 16 ASP A N 18
ATOM 7626 C CA . ASP A 1 16 ? -1.056 -7.731 -0.660 1.00 0.00 16 ASP A CA 18
ATOM 7627 C C . ASP A 1 16 ? -2.363 -7.427 0.055 1.00 0.00 16 ASP A C 18
ATOM 7628 O O . ASP A 1 16 ? -3.336 -6.991 -0.558 1.00 0.00 16 ASP A O 18
ATOM 7637 N N . ALA A 1 17 ? -2.371 -7.658 1.363 1.00 0.00 17 ALA A N 18
ATOM 7638 C CA . ALA A 1 17 ? -3.531 -7.350 2.191 1.00 0.00 17 ALA A CA 18
ATOM 7639 C C . ALA A 1 17 ? -3.750 -5.842 2.265 1.00 0.00 17 ALA A C 18
ATOM 7640 O O . ALA A 1 17 ? -4.890 -5.367 2.244 1.00 0.00 17 ALA A O 18
ATOM 7647 N N . LEU A 1 18 ? -2.652 -5.095 2.339 1.00 0.00 18 LEU A N 18
ATOM 7648 C CA . LEU A 1 18 ? -2.713 -3.639 2.392 1.00 0.00 18 LEU A CA 18
ATOM 7649 C C . LEU A 1 18 ? -3.307 -3.080 1.104 1.00 0.00 18 LEU A C 18
ATOM 7650 O O . LEU A 1 18 ? -4.058 -2.107 1.131 1.00 0.00 18 LEU A O 18
ATOM 7666 N N . ALA A 1 19 ? -2.945 -3.692 -0.020 1.00 0.00 19 ALA A N 18
ATOM 7667 C CA . ALA A 1 19 ? -3.497 -3.320 -1.320 1.00 0.00 19 ALA A CA 18
ATOM 7668 C C . ALA A 1 19 ? -5.021 -3.292 -1.282 1.00 0.00 19 ALA A C 18
ATOM 7669 O O . ALA A 1 19 ? -5.642 -2.290 -1.641 1.00 0.00 19 ALA A O 18
ATOM 7676 N N . ALA A 1 20 ? -5.615 -4.387 -0.821 1.00 0.00 20 ALA A N 18
ATOM 7677 C CA . ALA A 1 20 ? -7.066 -4.492 -0.722 1.00 0.00 20 ALA A CA 18
ATOM 7678 C C . ALA A 1 20 ? -7.621 -3.504 0.299 1.00 0.00 20 ALA A C 18
ATOM 7679 O O . ALA A 1 20 ? -8.667 -2.890 0.078 1.00 0.00 20 ALA A O 18
ATOM 7686 N N . ALA A 1 21 ? -6.913 -3.347 1.414 1.00 0.00 21 ALA A N 18
ATOM 7687 C CA . ALA A 1 21 ? -7.339 -2.440 2.477 1.00 0.00 21 ALA A CA 18
ATOM 7688 C C . ALA A 1 21 ? -7.358 -0.990 1.995 1.00 0.00 21 ALA A C 18
ATOM 7689 O O . ALA A 1 21 ? -8.262 -0.225 2.328 1.00 0.00 21 ALA A O 18
ATOM 7696 N N . LYS A 1 22 ? -6.363 -0.617 1.204 1.00 0.00 22 LYS A N 18
ATOM 7697 C CA . LYS A 1 22 ? -6.284 0.727 0.664 1.00 0.00 22 LYS A CA 18
ATOM 7698 C C . LYS A 1 22 ? -7.311 0.910 -0.446 1.00 0.00 22 LYS A C 18
ATOM 7699 O O . LYS A 1 22 ? -7.947 1.961 -0.555 1.00 0.00 22 LYS A O 18
ATOM 7718 N N . LYS A 1 23 ? -7.469 -0.128 -1.256 1.00 0.00 23 LYS A N 18
ATOM 7719 C CA . LYS A 1 23 ? -8.457 -0.130 -2.327 1.00 0.00 23 LYS A CA 18
ATOM 7720 C C . LYS A 1 23 ? -9.860 0.060 -1.767 1.00 0.00 23 LYS A C 18
ATOM 7721 O O . LYS A 1 23 ? -10.637 0.859 -2.277 1.00 0.00 23 LYS A O 18
ATOM 7740 N N . THR A 1 24 ? -10.168 -0.674 -0.708 1.00 0.00 24 THR A N 18
ATOM 7741 C CA . THR A 1 24 ? -11.453 -0.581 -0.042 1.00 0.00 24 THR A CA 18
ATOM 7742 C C . THR A 1 24 ? -11.658 0.814 0.565 1.00 0.00 24 THR A C 18
ATOM 7743 O O . THR A 1 24 ? -12.772 1.342 0.575 1.00 0.00 24 THR A O 18
ATOM 7754 N N . ALA A 1 25 ? -10.579 1.406 1.067 1.00 0.00 25 ALA A N 18
ATOM 7755 C CA . ALA A 1 25 ? -10.631 2.768 1.588 1.00 0.00 25 ALA A CA 18
ATOM 7756 C C . ALA A 1 25 ? -11.020 3.743 0.480 1.00 0.00 25 ALA A C 18
ATOM 7757 O O . ALA A 1 25 ? -11.890 4.599 0.662 1.00 0.00 25 ALA A O 18
ATOM 7764 N N . ALA A 1 26 ? -10.368 3.603 -0.665 1.00 0.00 26 ALA A N 18
ATOM 7765 C CA . ALA A 1 26 ? -10.683 4.410 -1.835 1.00 0.00 26 ALA A CA 18
ATOM 7766 C C . ALA A 1 26 ? -12.083 4.099 -2.357 1.00 0.00 26 ALA A C 18
ATOM 7767 O O . ALA A 1 26 ? -12.788 4.989 -2.824 1.00 0.00 26 ALA A O 18
ATOM 7774 N N . ASP A 1 27 ? -12.476 2.832 -2.268 1.00 0.00 27 ASP A N 18
ATOM 7775 C CA . ASP A 1 27 ? -13.801 2.389 -2.705 1.00 0.00 27 ASP A CA 18
ATOM 7776 C C . ASP A 1 27 ? -14.899 3.155 -1.982 1.00 0.00 27 ASP A C 18
ATOM 7777 O O . ASP A 1 27 ? -15.897 3.549 -2.583 1.00 0.00 27 ASP A O 18
ATOM 7786 N N . ALA A 1 28 ? -14.706 3.358 -0.686 1.00 0.00 28 ALA A N 18
ATOM 7787 C CA . ALA A 1 28 ? -15.632 4.155 0.110 1.00 0.00 28 ALA A CA 18
ATOM 7788 C C . ALA A 1 28 ? -15.790 5.554 -0.479 1.00 0.00 28 ALA A C 18
ATOM 7789 O O . ALA A 1 28 ? -16.906 6.041 -0.666 1.00 0.00 28 ALA A O 18
ATOM 7796 N N . ALA A 1 29 ? -14.668 6.191 -0.792 1.00 0.00 29 ALA A N 18
ATOM 7797 C CA . ALA A 1 29 ? -14.677 7.532 -1.374 1.00 0.00 29 ALA A CA 18
ATOM 7798 C C . ALA A 1 29 ? -15.206 7.507 -2.807 1.00 0.00 29 ALA A C 18
ATOM 7799 O O . ALA A 1 29 ? -15.745 8.496 -3.304 1.00 0.00 29 ALA A O 18
ATOM 7806 N N . ALA A 1 30 ? -15.046 6.368 -3.467 1.00 0.00 30 ALA A N 18
ATOM 7807 C CA . ALA A 1 30 ? -15.534 6.188 -4.827 1.00 0.00 30 ALA A CA 18
ATOM 7808 C C . ALA A 1 30 ? -17.058 6.189 -4.864 1.00 0.00 30 ALA A C 18
ATOM 7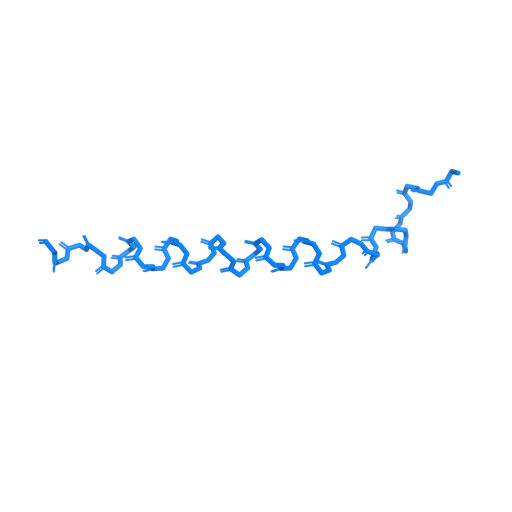809 O O . ALA A 1 30 ? -17.663 6.475 -5.899 1.00 0.00 30 ALA A O 18
ATOM 7816 N N . ALA A 1 31 ? -17.671 5.890 -3.724 1.00 0.00 31 ALA A N 18
ATOM 7817 C CA . ALA A 1 31 ? -19.123 5.846 -3.626 1.00 0.00 31 ALA A CA 18
ATOM 7818 C C . ALA A 1 31 ? -19.706 7.239 -3.439 1.00 0.00 31 ALA A C 18
ATOM 7819 O O . ALA A 1 31 ? -20.923 7.421 -3.398 1.00 0.00 31 ALA A O 18
ATOM 7826 N N . ALA A 1 32 ? -18.830 8.221 -3.339 1.00 0.00 32 ALA A N 18
ATOM 7827 C CA . ALA A 1 32 ? -19.245 9.604 -3.155 1.00 0.00 32 ALA A CA 18
ATOM 7828 C C . ALA A 1 32 ? -19.270 10.329 -4.496 1.00 0.00 32 ALA A C 18
ATOM 7829 O O . ALA A 1 32 ? -18.402 11.154 -4.783 1.00 0.00 32 ALA A O 18
ATOM 7836 N N . ALA A 1 33 ? -20.260 10.003 -5.320 1.00 0.00 33 ALA A N 18
ATOM 7837 C CA . ALA A 1 33 ? -20.383 10.593 -6.649 1.00 0.00 33 ALA A CA 18
ATOM 7838 C C . ALA A 1 33 ? -20.647 12.093 -6.567 1.00 0.00 33 ALA A C 18
ATOM 7839 O O . ALA A 1 33 ? -20.017 12.889 -7.264 1.00 0.00 33 ALA A O 18
ATOM 7846 N N . ALA A 1 34 ? -21.579 12.469 -5.706 1.00 0.00 34 ALA A N 18
ATOM 7847 C CA . ALA A 1 34 ? -21.894 13.869 -5.478 1.00 0.00 34 ALA A CA 18
ATOM 7848 C C . ALA A 1 34 ? -22.025 14.135 -3.983 1.00 0.00 34 ALA A C 18
ATOM 7849 O O . ALA A 1 34 ? -22.967 14.792 -3.531 1.00 0.00 34 ALA A O 18
ATOM 7856 N N . ALA A 1 35 ? -21.083 13.604 -3.219 1.00 0.00 35 ALA A N 18
ATOM 7857 C CA . ALA A 1 35 ? -21.106 13.723 -1.771 1.00 0.00 35 ALA A CA 18
ATOM 7858 C C . ALA A 1 35 ? -19.726 14.091 -1.255 1.00 0.00 35 ALA A C 18
ATOM 7859 O O . ALA A 1 35 ? -18.804 14.233 -2.086 1.00 0.00 35 ALA A O 18
ATOM 7867 N N . GLY A 1 1 ? 19.961 -12.366 2.290 1.00 0.00 1 GLY A N 19
ATOM 7868 C CA . GLY A 1 1 ? 19.249 -11.668 3.389 1.00 0.00 1 GLY A CA 19
ATOM 7869 C C . GLY A 1 1 ? 17.935 -12.333 3.736 1.00 0.00 1 GLY A C 19
ATOM 7870 O O . GLY A 1 1 ? 17.888 -13.230 4.575 1.00 0.00 1 GLY A O 19
ATOM 7876 N N . SER A 1 2 ? 16.866 -11.908 3.077 1.00 0.00 2 SER A N 19
ATOM 7877 C CA . SER A 1 2 ? 15.540 -12.433 3.355 1.00 0.00 2 SER A CA 19
ATOM 7878 C C . SER A 1 2 ? 15.200 -13.586 2.410 1.00 0.00 2 SER A C 19
ATOM 7879 O O . SER A 1 2 ? 14.657 -13.377 1.324 1.00 0.00 2 SER A O 19
ATOM 7887 N N . MET A 1 3 ? 15.534 -14.799 2.825 1.00 0.00 3 MET A N 19
ATOM 7888 C CA . MET A 1 3 ? 15.242 -15.987 2.035 1.00 0.00 3 MET A CA 19
ATOM 7889 C C . MET A 1 3 ? 14.435 -16.978 2.861 1.00 0.00 3 MET A C 19
ATOM 7890 O O . MET A 1 3 ? 14.295 -18.145 2.495 1.00 0.00 3 MET A O 19
ATOM 7904 N N . ASN A 1 4 ? 13.910 -16.494 3.977 1.00 0.00 4 ASN A N 19
ATOM 7905 C CA . ASN A 1 4 ? 13.173 -17.327 4.913 1.00 0.00 4 ASN A CA 19
ATOM 7906 C C . ASN A 1 4 ? 11.727 -17.502 4.475 1.00 0.00 4 ASN A C 19
ATOM 7907 O O . ASN A 1 4 ? 11.183 -16.673 3.743 1.00 0.00 4 ASN A O 19
ATOM 7918 N N . ALA A 1 5 ? 11.115 -18.587 4.928 1.00 0.00 5 ALA A N 19
ATOM 7919 C CA . ALA A 1 5 ? 9.710 -18.863 4.644 1.00 0.00 5 ALA A CA 19
ATOM 7920 C C . ALA A 1 5 ? 8.787 -17.757 5.176 1.00 0.00 5 ALA A C 19
ATOM 7921 O O . ALA A 1 5 ? 7.958 -17.239 4.426 1.00 0.00 5 ALA A O 19
ATOM 7928 N N . PRO A 1 6 ? 8.908 -17.360 6.466 1.00 0.00 6 PRO A N 19
ATOM 7929 C CA . PRO A 1 6 ? 8.079 -16.290 7.024 1.00 0.00 6 PRO A CA 19
ATOM 7930 C C . PRO A 1 6 ? 8.372 -14.956 6.352 1.00 0.00 6 PRO A C 19
ATOM 7931 O O . PRO A 1 6 ? 7.535 -14.053 6.336 1.00 0.00 6 PRO A O 19
ATOM 7942 N N . ALA A 1 7 ? 9.566 -14.847 5.783 1.00 0.00 7 ALA A N 19
ATOM 7943 C CA . ALA A 1 7 ? 9.956 -13.653 5.049 1.00 0.00 7 ALA A CA 19
ATOM 7944 C C . ALA A 1 7 ? 9.151 -13.534 3.765 1.00 0.00 7 ALA A C 19
ATOM 7945 O O . ALA A 1 7 ? 8.706 -12.450 3.390 1.00 0.00 7 ALA A O 19
ATOM 7952 N N . ARG A 1 8 ? 8.955 -14.665 3.120 1.00 0.00 8 ARG A N 19
ATOM 7953 C CA . ARG A 1 8 ? 8.159 -14.738 1.903 1.00 0.00 8 ARG A CA 19
ATOM 7954 C C . ARG A 1 8 ? 6.687 -14.506 2.222 1.00 0.00 8 ARG A C 19
ATOM 7955 O O . ARG A 1 8 ? 6.000 -13.750 1.532 1.00 0.00 8 ARG A O 19
ATOM 7976 N N . ALA A 1 9 ? 6.220 -15.156 3.286 1.00 0.00 9 ALA A N 19
ATOM 7977 C CA . ALA A 1 9 ? 4.834 -15.032 3.721 1.00 0.00 9 ALA A CA 19
ATOM 7978 C C . ALA A 1 9 ? 4.493 -13.584 4.055 1.00 0.00 9 ALA A C 19
ATOM 7979 O O . ALA A 1 9 ? 3.438 -13.080 3.669 1.00 0.00 9 ALA A O 19
ATOM 7986 N N . ALA A 1 10 ? 5.392 -12.917 4.765 1.00 0.00 10 ALA A N 19
ATOM 7987 C CA . ALA A 1 10 ? 5.195 -11.522 5.119 1.00 0.00 10 ALA A CA 19
ATOM 7988 C C . ALA A 1 10 ? 5.181 -10.642 3.875 1.00 0.00 10 ALA A C 19
ATOM 7989 O O . ALA A 1 10 ? 4.242 -9.884 3.658 1.00 0.00 10 ALA A O 19
ATOM 7996 N N . ALA A 1 11 ? 6.212 -10.782 3.044 1.00 0.00 11 ALA A N 19
ATOM 7997 C CA . ALA A 1 11 ? 6.382 -9.935 1.863 1.00 0.00 11 ALA A CA 19
ATOM 7998 C C . ALA A 1 11 ? 5.161 -9.976 0.945 1.00 0.00 11 ALA A C 19
ATOM 7999 O O . ALA A 1 11 ? 4.769 -8.956 0.376 1.00 0.00 11 ALA A O 19
ATOM 8006 N N . LYS A 1 12 ? 4.563 -11.151 0.801 1.00 0.00 12 LYS A N 19
ATOM 8007 C CA . LYS A 1 12 ? 3.395 -11.301 -0.053 1.00 0.00 12 LYS A CA 19
ATOM 8008 C C . LYS A 1 12 ? 2.150 -10.715 0.607 1.00 0.00 12 LYS A C 19
ATOM 8009 O O . LYS A 1 12 ? 1.565 -9.758 0.102 1.00 0.00 12 LYS A O 19
ATOM 8028 N N . THR A 1 13 ? 1.768 -11.277 1.747 1.00 0.00 13 THR A N 19
ATOM 8029 C CA . THR A 1 13 ? 0.506 -10.942 2.395 1.00 0.00 13 THR A CA 19
ATOM 8030 C C . THR A 1 13 ? 0.468 -9.513 2.944 1.00 0.00 13 THR A C 19
ATOM 8031 O O . THR A 1 13 ? -0.604 -8.914 3.023 1.00 0.00 13 THR A O 19
ATOM 8042 N N . ALA A 1 14 ? 1.620 -8.955 3.302 1.00 0.00 14 ALA A N 19
ATOM 8043 C CA . ALA A 1 14 ? 1.661 -7.593 3.831 1.00 0.00 14 ALA A CA 19
ATOM 8044 C C . ALA A 1 14 ? 1.217 -6.608 2.760 1.00 0.00 14 ALA A C 19
ATOM 8045 O O . ALA A 1 14 ? 0.334 -5.780 2.987 1.00 0.00 14 ALA A O 19
ATOM 8052 N N . ALA A 1 15 ? 1.817 -6.727 1.582 1.00 0.00 15 ALA A N 19
ATOM 8053 C CA . ALA A 1 15 ? 1.450 -5.889 0.450 1.00 0.00 15 ALA A CA 19
ATOM 8054 C C . ALA A 1 15 ? 0.089 -6.304 -0.100 1.00 0.00 15 ALA A C 19
ATOM 8055 O O . ALA A 1 15 ? -0.655 -5.481 -0.634 1.00 0.00 15 ALA A O 19
ATOM 8062 N N . ASP A 1 16 ? -0.234 -7.583 0.058 1.00 0.00 16 ASP A N 19
ATOM 8063 C CA . ASP A 1 16 ? -1.507 -8.122 -0.412 1.00 0.00 16 ASP A CA 19
ATOM 8064 C C . ASP A 1 16 ? -2.661 -7.504 0.361 1.00 0.00 16 ASP A C 19
ATOM 8065 O O . ASP A 1 16 ? -3.677 -7.111 -0.217 1.00 0.00 16 ASP A O 19
ATOM 8074 N N . ALA A 1 17 ? -2.494 -7.419 1.675 1.00 0.00 17 ALA A N 19
ATOM 8075 C CA . ALA A 1 17 ? -3.499 -6.823 2.535 1.00 0.00 17 ALA A CA 19
ATOM 8076 C C . ALA A 1 17 ? -3.564 -5.324 2.296 1.00 0.00 17 ALA A C 19
ATOM 8077 O O . ALA A 1 17 ? -4.639 -4.732 2.332 1.00 0.00 17 ALA A O 19
ATOM 8084 N N . LEU A 1 18 ? -2.408 -4.722 2.032 1.00 0.00 18 LEU A N 19
ATOM 8085 C CA . LEU A 1 18 ? -2.332 -3.294 1.747 1.00 0.00 18 LEU A CA 19
ATOM 8086 C C . LEU A 1 18 ? -3.128 -2.959 0.497 1.00 0.00 18 LEU A C 19
ATOM 8087 O O . LEU A 1 18 ? -3.902 -2.001 0.483 1.00 0.00 18 LEU A O 19
ATOM 8103 N N . ALA A 1 19 ? -2.927 -3.757 -0.546 1.00 0.00 19 ALA A N 19
ATOM 8104 C CA . ALA A 1 19 ? -3.634 -3.579 -1.809 1.00 0.00 19 ALA A CA 19
ATOM 8105 C C . ALA A 1 19 ? -5.141 -3.513 -1.589 1.00 0.00 19 ALA A C 19
ATOM 8106 O O . ALA A 1 19 ? -5.795 -2.562 -2.009 1.00 0.00 19 ALA A O 19
ATOM 8113 N N . ALA A 1 20 ? -5.676 -4.513 -0.902 1.00 0.00 20 ALA A N 19
ATOM 8114 C CA . ALA A 1 20 ? -7.112 -4.599 -0.666 1.00 0.00 20 ALA A CA 19
ATOM 8115 C C . ALA A 1 20 ? -7.595 -3.509 0.287 1.00 0.00 20 ALA A C 19
ATOM 8116 O O . ALA A 1 20 ? -8.572 -2.815 0.004 1.00 0.00 20 ALA A O 19
ATOM 8123 N N . ALA A 1 21 ? -6.898 -3.353 1.409 1.00 0.00 21 ALA A N 19
ATOM 8124 C CA . ALA A 1 21 ? -7.309 -2.411 2.446 1.00 0.00 21 ALA A CA 19
ATOM 8125 C C . ALA A 1 21 ? -7.309 -0.974 1.942 1.00 0.00 21 ALA A C 19
ATOM 8126 O O . ALA A 1 21 ? -8.277 -0.239 2.147 1.00 0.00 21 ALA A O 19
ATOM 8133 N N . LYS A 1 22 ? -6.233 -0.579 1.273 1.00 0.00 22 LYS A N 19
ATOM 8134 C CA . LYS A 1 22 ? -6.100 0.786 0.796 1.00 0.00 22 LYS A CA 19
ATOM 8135 C C . LYS A 1 22 ? -7.062 1.044 -0.354 1.00 0.00 22 LYS A C 19
ATOM 8136 O O . LYS A 1 22 ? -7.642 2.124 -0.458 1.00 0.00 22 LYS A O 19
ATOM 8155 N N . LYS A 1 23 ? -7.241 0.041 -1.208 1.00 0.00 23 LYS A N 19
ATOM 8156 C CA . LYS A 1 23 ? -8.184 0.143 -2.313 1.00 0.00 23 LYS A CA 19
ATOM 8157 C C . LYS A 1 23 ? -9.598 0.341 -1.792 1.00 0.00 23 LYS A C 19
ATOM 8158 O O . LYS A 1 23 ? -10.297 1.255 -2.210 1.00 0.00 23 LYS A O 19
ATOM 8177 N N . THR A 1 24 ? -10.003 -0.517 -0.867 1.00 0.00 24 THR A N 19
ATOM 8178 C CA . THR A 1 24 ? -11.337 -0.467 -0.299 1.00 0.00 24 THR A CA 19
ATOM 8179 C C . THR A 1 24 ? -11.602 0.885 0.375 1.00 0.00 24 THR A C 19
ATOM 8180 O O . THR A 1 24 ? -12.699 1.433 0.257 1.00 0.00 24 THR A O 19
ATOM 8191 N N . ALA A 1 25 ? -10.592 1.430 1.052 1.00 0.00 25 ALA A N 19
ATOM 8192 C CA . ALA A 1 25 ? -10.714 2.739 1.687 1.00 0.00 25 ALA A CA 19
ATOM 8193 C C . ALA A 1 25 ? -11.022 3.821 0.653 1.00 0.00 25 ALA A C 19
ATOM 8194 O O . ALA A 1 25 ? -11.931 4.635 0.833 1.00 0.00 25 ALA A O 19
ATOM 8201 N N . ALA A 1 26 ? -10.256 3.829 -0.429 1.00 0.00 26 ALA A N 19
ATOM 8202 C CA . ALA A 1 26 ? -10.476 4.778 -1.510 1.00 0.00 26 ALA A CA 19
ATOM 8203 C C . ALA A 1 26 ? -11.785 4.482 -2.234 1.00 0.00 26 ALA A C 19
ATOM 8204 O O . ALA A 1 26 ? -12.539 5.392 -2.572 1.00 0.00 26 ALA A O 19
ATOM 8211 N N . ASP A 1 27 ? -12.047 3.201 -2.449 1.00 0.00 27 ASP A N 19
ATOM 8212 C CA . ASP A 1 27 ? -13.235 2.743 -3.163 1.00 0.00 27 ASP A CA 19
ATOM 8213 C C . ASP A 1 27 ? -14.517 3.149 -2.449 1.00 0.00 27 ASP A C 19
ATOM 8214 O O . ASP A 1 27 ? -15.413 3.742 -3.051 1.00 0.00 27 ASP A O 19
ATOM 8223 N N . ALA A 1 28 ? -14.595 2.836 -1.162 1.00 0.00 28 ALA A N 19
ATOM 8224 C CA . ALA A 1 28 ? -15.780 3.149 -0.364 1.00 0.00 28 ALA A CA 19
ATOM 8225 C C . ALA A 1 28 ? -16.005 4.654 -0.287 1.00 0.00 28 ALA A C 19
ATOM 8226 O O . ALA A 1 28 ? -17.136 5.122 -0.146 1.00 0.00 28 ALA A O 19
ATOM 8233 N N . ALA A 1 29 ? -14.917 5.406 -0.383 1.00 0.00 29 ALA A N 19
ATOM 8234 C CA . ALA A 1 29 ? -14.986 6.858 -0.383 1.00 0.00 29 ALA A CA 19
ATOM 8235 C C . ALA A 1 29 ? -15.402 7.378 -1.756 1.00 0.00 29 ALA A C 19
ATOM 8236 O O . ALA A 1 29 ? -16.076 8.400 -1.865 1.00 0.00 29 ALA A O 19
ATOM 8243 N N . ALA A 1 30 ? -15.013 6.656 -2.800 1.00 0.00 30 ALA A N 19
ATOM 8244 C CA . ALA A 1 30 ? -15.339 7.040 -4.169 1.00 0.00 30 ALA A CA 19
ATOM 8245 C C . ALA A 1 30 ? -16.804 6.755 -4.461 1.00 0.00 30 ALA A C 19
ATOM 8246 O O . ALA A 1 30 ? -17.474 7.517 -5.156 1.00 0.00 30 ALA A O 19
ATOM 8253 N N . ALA A 1 31 ? -17.294 5.652 -3.908 1.00 0.00 31 ALA A N 19
ATOM 8254 C CA . ALA A 1 31 ? -18.689 5.264 -4.066 1.00 0.00 31 ALA A CA 19
ATOM 8255 C C . ALA A 1 31 ? -19.560 5.921 -2.997 1.00 0.00 31 ALA A C 19
ATOM 8256 O O . ALA A 1 31 ? -20.710 5.534 -2.795 1.00 0.00 31 ALA A O 19
ATOM 8263 N N . ALA A 1 32 ? -19.006 6.920 -2.318 1.00 0.00 32 ALA A N 19
ATOM 8264 C CA . ALA A 1 32 ? -19.729 7.635 -1.273 1.00 0.00 32 ALA A CA 19
ATOM 8265 C C . ALA A 1 32 ? -20.274 8.956 -1.795 1.00 0.00 32 ALA A C 19
ATOM 8266 O O . ALA A 1 32 ? -20.413 9.931 -1.052 1.00 0.00 32 ALA A O 19
ATOM 8273 N N . ALA A 1 33 ? -20.581 8.982 -3.079 1.00 0.00 33 ALA A N 19
ATOM 8274 C CA . ALA A 1 33 ? -21.173 10.156 -3.695 1.00 0.00 33 ALA A CA 19
ATOM 8275 C C . ALA A 1 33 ? -22.686 10.072 -3.579 1.00 0.00 33 ALA A C 19
ATOM 8276 O O . ALA A 1 33 ? -23.329 10.939 -2.982 1.00 0.00 33 ALA A O 19
ATOM 8283 N N . ALA A 1 34 ? -23.241 9.002 -4.127 1.00 0.00 34 ALA A N 19
ATOM 8284 C CA . ALA A 1 34 ? -24.660 8.721 -4.001 1.00 0.00 34 ALA A CA 19
ATOM 8285 C C . ALA A 1 34 ? -24.915 7.945 -2.718 1.00 0.00 34 ALA A C 19
ATOM 8286 O O . ALA A 1 34 ? -25.296 6.772 -2.744 1.00 0.00 34 ALA A O 19
ATOM 8293 N N . ALA A 1 35 ? -24.679 8.606 -1.597 1.00 0.00 35 ALA A N 19
ATOM 8294 C CA . ALA A 1 35 ? -24.812 7.988 -0.287 1.00 0.00 35 ALA A CA 19
ATOM 8295 C C . ALA A 1 35 ? -26.256 7.598 -0.012 1.00 0.00 35 ALA A C 19
ATOM 8296 O O . ALA A 1 35 ? -26.480 6.576 0.670 1.00 0.00 35 ALA A O 19
ATOM 8304 N N . GLY A 1 1 ? 17.169 -21.350 -8.626 1.00 0.00 1 GLY A N 20
ATOM 8305 C CA . GLY A 1 1 ? 16.068 -20.362 -8.717 1.00 0.00 1 GLY A CA 20
ATOM 8306 C C . GLY A 1 1 ? 15.508 -20.013 -7.359 1.00 0.00 1 GLY A C 20
ATOM 8307 O O . GLY A 1 1 ? 15.723 -20.747 -6.390 1.00 0.00 1 GLY A O 20
ATOM 8313 N N . SER A 1 2 ? 14.802 -18.895 -7.282 1.00 0.00 2 SER A N 20
ATOM 8314 C CA . SER A 1 2 ? 14.185 -18.461 -6.039 1.00 0.00 2 SER A CA 20
ATOM 8315 C C . SER A 1 2 ? 12.923 -19.270 -5.761 1.00 0.00 2 SER A C 20
ATOM 8316 O O . SER A 1 2 ? 11.828 -18.893 -6.175 1.00 0.00 2 SER A O 20
ATOM 8324 N N . MET A 1 3 ? 13.079 -20.382 -5.062 1.00 0.00 3 MET A N 20
ATOM 8325 C CA . MET A 1 3 ? 11.958 -21.270 -4.793 1.00 0.00 3 MET A CA 20
ATOM 8326 C C . MET A 1 3 ? 11.340 -20.982 -3.430 1.00 0.00 3 MET A C 20
ATOM 8327 O O . MET A 1 3 ? 10.186 -21.335 -3.178 1.00 0.00 3 MET A O 20
ATOM 8341 N N . ASN A 1 4 ? 12.108 -20.340 -2.556 1.00 0.00 4 ASN A N 20
ATOM 8342 C CA . ASN A 1 4 ? 11.632 -20.013 -1.214 1.00 0.00 4 ASN A CA 20
ATOM 8343 C C . ASN A 1 4 ? 10.426 -19.089 -1.273 1.00 0.00 4 ASN A C 20
ATOM 8344 O O . ASN A 1 4 ? 10.434 -18.077 -1.975 1.00 0.00 4 ASN A O 20
ATOM 8355 N N . ALA A 1 5 ? 9.402 -19.441 -0.519 1.00 0.00 5 ALA A N 20
ATOM 8356 C CA . ALA A 1 5 ? 8.143 -18.698 -0.514 1.00 0.00 5 ALA A CA 20
ATOM 8357 C C . ALA A 1 5 ? 8.238 -17.408 0.313 1.00 0.00 5 ALA A C 20
ATOM 8358 O O . ALA A 1 5 ? 7.834 -16.347 -0.170 1.00 0.00 5 ALA A O 20
ATOM 8365 N N . PRO A 1 6 ? 8.769 -17.461 1.567 1.00 0.00 6 PRO A N 20
ATOM 8366 C CA . PRO A 1 6 ? 8.929 -16.262 2.409 1.00 0.00 6 PRO A CA 20
ATOM 8367 C C . PRO A 1 6 ? 9.736 -15.145 1.735 1.00 0.00 6 PRO A C 20
ATOM 8368 O O . PRO A 1 6 ? 9.761 -14.011 2.214 1.00 0.00 6 PRO A O 20
ATOM 8379 N N . ALA A 1 7 ? 10.390 -15.469 0.626 1.00 0.00 7 ALA A N 20
ATOM 8380 C CA . ALA A 1 7 ? 11.144 -14.481 -0.137 1.00 0.00 7 ALA A CA 20
ATOM 8381 C C . ALA A 1 7 ? 10.209 -13.475 -0.799 1.00 0.00 7 ALA A C 20
ATOM 8382 O O . ALA A 1 7 ? 10.619 -12.382 -1.184 1.00 0.00 7 ALA A O 20
ATOM 8389 N N . ARG A 1 8 ? 8.949 -13.861 -0.929 1.00 0.00 8 ARG A N 20
ATOM 8390 C CA . ARG A 1 8 ? 7.937 -13.007 -1.538 1.00 0.00 8 ARG A CA 20
ATOM 8391 C C . ARG A 1 8 ? 6.854 -12.652 -0.526 1.00 0.00 8 ARG A C 20
ATOM 8392 O O . ARG A 1 8 ? 5.852 -12.033 -0.872 1.00 0.00 8 ARG A O 20
ATOM 8413 N N . ALA A 1 9 ? 7.075 -13.025 0.729 1.00 0.00 9 ALA A N 20
ATOM 8414 C CA . ALA A 1 9 ? 6.061 -12.866 1.772 1.00 0.00 9 ALA A CA 20
ATOM 8415 C C . ALA A 1 9 ? 5.652 -11.407 1.950 1.00 0.00 9 ALA A C 20
ATOM 8416 O O . ALA A 1 9 ? 4.482 -11.110 2.198 1.00 0.00 9 ALA A O 20
ATOM 8423 N N . ALA A 1 10 ? 6.616 -10.503 1.801 1.00 0.00 10 ALA A N 20
ATOM 8424 C CA . ALA A 1 10 ? 6.359 -9.072 1.936 1.00 0.00 10 ALA A CA 20
ATOM 8425 C C . ALA A 1 10 ? 5.291 -8.603 0.950 1.00 0.00 10 ALA A C 20
ATOM 8426 O O . ALA A 1 10 ? 4.463 -7.752 1.272 1.00 0.00 10 ALA A O 20
ATOM 8433 N N . ALA A 1 11 ? 5.300 -9.175 -0.244 1.00 0.00 11 ALA A N 20
ATOM 8434 C CA . ALA A 1 11 ? 4.357 -8.786 -1.283 1.00 0.00 11 ALA A CA 20
ATOM 8435 C C . ALA A 1 11 ? 3.133 -9.695 -1.285 1.00 0.00 11 ALA A C 20
ATOM 8436 O O . ALA A 1 11 ? 2.066 -9.313 -1.763 1.00 0.00 11 ALA A O 20
ATOM 8443 N N . LYS A 1 12 ? 3.288 -10.893 -0.744 1.00 0.00 12 LYS A N 20
ATOM 8444 C CA . LYS A 1 12 ? 2.219 -11.881 -0.756 1.00 0.00 12 LYS A CA 20
ATOM 8445 C C . LYS A 1 12 ? 1.256 -11.694 0.410 1.00 0.00 12 LYS A C 20
ATOM 8446 O O . LYS A 1 12 ? 0.062 -11.957 0.278 1.00 0.00 12 LYS A O 20
ATOM 8465 N N . THR A 1 13 ? 1.767 -11.277 1.556 1.00 0.00 13 THR A N 20
ATOM 8466 C CA . THR A 1 13 ? 0.914 -11.068 2.716 1.00 0.00 13 THR A CA 20
ATOM 8467 C C . THR A 1 13 ? 0.779 -9.590 3.079 1.00 0.00 13 THR A C 20
ATOM 8468 O O . THR A 1 13 ? -0.331 -9.056 3.106 1.00 0.00 13 THR A O 20
ATOM 8479 N N . ALA A 1 14 ? 1.907 -8.933 3.339 1.00 0.00 14 ALA A N 20
ATOM 8480 C CA . ALA A 1 14 ? 1.899 -7.547 3.813 1.00 0.00 14 ALA A CA 20
ATOM 8481 C C . ALA A 1 14 ? 1.350 -6.590 2.758 1.00 0.00 14 ALA A C 20
ATOM 8482 O O . ALA A 1 14 ? 0.336 -5.921 2.977 1.00 0.00 14 ALA A O 20
ATOM 8489 N N . ALA A 1 15 ? 2.019 -6.531 1.615 1.00 0.00 15 ALA A N 20
ATOM 8490 C CA . ALA A 1 15 ? 1.606 -5.652 0.527 1.00 0.00 15 ALA A CA 20
ATOM 8491 C C . ALA A 1 15 ? 0.249 -6.061 -0.035 1.00 0.00 15 ALA A C 20
ATOM 8492 O O . ALA A 1 15 ? -0.466 -5.238 -0.608 1.00 0.00 15 ALA A O 20
ATOM 8499 N N . ASP A 1 16 ? -0.105 -7.328 0.142 1.00 0.00 16 ASP A N 20
ATOM 8500 C CA . ASP A 1 16 ? -1.376 -7.846 -0.351 1.00 0.00 16 ASP A CA 20
ATOM 8501 C C . ASP A 1 16 ? -2.531 -7.312 0.479 1.00 0.00 16 ASP A C 20
ATOM 8502 O O . ASP A 1 16 ? -3.559 -6.898 -0.060 1.00 0.00 16 ASP A O 20
ATOM 8511 N N . ALA A 1 17 ? -2.352 -7.323 1.794 1.00 0.00 17 ALA A N 20
ATOM 8512 C CA . ALA A 1 17 ? -3.365 -6.822 2.710 1.00 0.00 17 ALA A CA 20
ATOM 8513 C C . ALA A 1 17 ? -3.668 -5.361 2.419 1.00 0.00 17 ALA A C 20
ATOM 8514 O O . ALA A 1 17 ? -4.824 -4.975 2.244 1.00 0.00 17 ALA A O 20
ATOM 8521 N N . LEU A 1 18 ? -2.615 -4.558 2.338 1.00 0.00 18 LEU A N 20
ATOM 8522 C CA . LEU A 1 18 ? -2.754 -3.132 2.089 1.00 0.00 18 LEU A CA 20
ATOM 8523 C C . LEU A 1 18 ? -3.356 -2.866 0.718 1.00 0.00 18 LEU A C 20
ATOM 8524 O O . LEU A 1 18 ? -4.099 -1.904 0.543 1.00 0.00 18 LEU A O 20
ATOM 8540 N N . ALA A 1 19 ? -3.020 -3.710 -0.252 1.00 0.00 19 ALA A N 20
ATOM 8541 C CA . ALA A 1 19 ? -3.539 -3.566 -1.607 1.00 0.00 19 ALA A CA 20
ATOM 8542 C C . ALA A 1 19 ? -5.062 -3.560 -1.609 1.00 0.00 19 ALA A C 20
ATOM 8543 O O . ALA A 1 19 ? -5.687 -2.633 -2.124 1.00 0.00 19 ALA A O 20
ATOM 8550 N N . ALA A 1 20 ? -5.650 -4.587 -1.006 1.00 0.00 20 ALA A N 20
ATOM 8551 C CA . ALA A 1 20 ? -7.099 -4.710 -0.946 1.00 0.00 20 ALA A CA 20
ATOM 8552 C C . ALA A 1 20 ? -7.703 -3.684 0.010 1.00 0.00 20 ALA A C 20
ATOM 8553 O O . ALA A 1 20 ? -8.722 -3.062 -0.296 1.00 0.00 20 ALA A O 20
ATOM 8560 N N . ALA A 1 21 ? -7.058 -3.502 1.159 1.00 0.00 21 ALA A N 20
ATOM 8561 C CA . ALA A 1 21 ? -7.563 -2.603 2.191 1.00 0.00 21 ALA A CA 20
ATOM 8562 C C . ALA A 1 21 ? -7.610 -1.161 1.702 1.00 0.00 21 ALA A C 20
ATOM 8563 O O . ALA A 1 21 ? -8.609 -0.465 1.891 1.00 0.00 21 ALA A O 20
ATOM 8570 N N . LYS A 1 22 ? -6.540 -0.719 1.048 1.00 0.00 22 LYS A N 20
ATOM 8571 C CA . LYS A 1 22 ? -6.465 0.648 0.558 1.00 0.00 22 LYS A CA 20
ATOM 8572 C C . LYS A 1 22 ? -7.390 0.835 -0.639 1.00 0.00 22 LYS A C 20
ATOM 8573 O O . LYS A 1 22 ? -7.961 1.907 -0.828 1.00 0.00 22 LYS A O 20
ATOM 8592 N N . LYS A 1 23 ? -7.539 -0.220 -1.435 1.00 0.00 23 LYS A N 20
ATOM 8593 C CA . LYS A 1 23 ? -8.450 -0.193 -2.573 1.00 0.00 23 LYS A CA 20
ATOM 8594 C C . LYS A 1 23 ? -9.888 -0.002 -2.103 1.00 0.00 23 LYS A C 20
ATOM 8595 O O . LYS A 1 23 ? -10.614 0.839 -2.626 1.00 0.00 23 LYS A O 20
ATOM 8614 N N . THR A 1 24 ? -10.279 -0.787 -1.109 1.00 0.00 24 THR A N 20
ATOM 8615 C CA . THR A 1 24 ? -11.607 -0.710 -0.544 1.00 0.00 24 THR A CA 20
ATOM 8616 C C . THR A 1 24 ? -11.821 0.642 0.144 1.00 0.00 24 THR A C 20
ATOM 8617 O O . THR A 1 24 ? -12.884 1.250 0.018 1.00 0.00 24 THR A O 20
ATOM 8628 N N . ALA A 1 25 ? -10.799 1.117 0.851 1.00 0.00 25 ALA A N 20
ATOM 8629 C CA . ALA A 1 25 ? -10.858 2.423 1.495 1.00 0.00 25 ALA A CA 20
ATOM 8630 C C . ALA A 1 25 ? -11.076 3.525 0.464 1.00 0.00 25 ALA A C 20
ATOM 8631 O O . ALA A 1 25 ? -11.976 4.353 0.606 1.00 0.00 25 ALA A O 20
ATOM 8638 N N . ALA A 1 26 ? -10.246 3.522 -0.575 1.00 0.00 26 ALA A N 20
ATOM 8639 C CA . ALA A 1 26 ? -10.371 4.484 -1.664 1.00 0.00 26 ALA A CA 20
ATOM 8640 C C . ALA A 1 26 ? -11.736 4.368 -2.335 1.00 0.00 26 ALA A C 20
ATOM 8641 O O . ALA A 1 26 ? -12.365 5.374 -2.663 1.00 0.00 26 ALA A O 20
ATOM 8648 N N . ASP A 1 27 ? -12.188 3.133 -2.514 1.00 0.00 27 ASP A N 20
ATOM 8649 C CA . ASP A 1 27 ? -13.486 2.854 -3.120 1.00 0.00 27 ASP A CA 20
ATOM 8650 C C . ASP A 1 27 ? -14.607 3.492 -2.312 1.00 0.00 27 ASP A C 20
ATOM 8651 O O . ASP A 1 27 ? -15.404 4.268 -2.837 1.00 0.00 27 ASP A O 20
ATOM 8660 N N . ALA A 1 28 ? -14.643 3.176 -1.023 1.00 0.00 28 ALA A N 20
ATOM 8661 C CA . ALA A 1 28 ? -15.680 3.681 -0.133 1.00 0.00 28 ALA A CA 20
ATOM 8662 C C . ALA A 1 28 ? -15.607 5.196 -0.001 1.00 0.00 28 ALA A C 20
ATOM 8663 O O . ALA A 1 28 ? -16.632 5.864 0.120 1.00 0.00 28 ALA A O 20
ATOM 8670 N N . ALA A 1 29 ? -14.395 5.736 -0.019 1.00 0.00 29 ALA A N 20
ATOM 8671 C CA . ALA A 1 29 ? -14.198 7.175 0.072 1.00 0.00 29 ALA A CA 20
ATOM 8672 C C . ALA A 1 29 ? -14.718 7.873 -1.181 1.00 0.00 29 ALA A C 20
ATOM 8673 O O . ALA A 1 29 ? -15.326 8.941 -1.100 1.00 0.00 29 ALA A O 20
ATOM 8680 N N . ALA A 1 30 ? -14.489 7.253 -2.334 1.00 0.00 30 ALA A N 20
ATOM 8681 C CA . ALA A 1 30 ? -14.935 7.803 -3.610 1.00 0.00 30 ALA A CA 20
ATOM 8682 C C . ALA A 1 30 ? -16.450 7.755 -3.726 1.00 0.00 30 ALA A C 20
ATOM 8683 O O . ALA A 1 30 ? -17.060 8.603 -4.373 1.00 0.00 30 ALA A O 20
ATOM 8690 N N . ALA A 1 31 ? -17.053 6.760 -3.093 1.00 0.00 31 ALA A N 20
ATOM 8691 C CA . ALA A 1 31 ? -18.499 6.590 -3.131 1.00 0.00 31 ALA A CA 20
ATOM 8692 C C . ALA A 1 31 ? -19.154 7.122 -1.860 1.00 0.00 31 ALA A C 20
ATOM 8693 O O . ALA A 1 31 ? -20.301 6.791 -1.556 1.00 0.00 31 ALA A O 20
ATOM 8700 N N . ALA A 1 32 ? -18.432 7.953 -1.119 1.00 0.00 32 ALA A N 20
ATOM 8701 C CA . ALA A 1 32 ? -18.933 8.485 0.142 1.00 0.00 32 ALA A CA 20
ATOM 8702 C C . ALA A 1 32 ? -19.677 9.802 -0.067 1.00 0.00 32 ALA A C 20
ATOM 8703 O O . ALA A 1 32 ? -19.432 10.781 0.638 1.00 0.00 32 ALA A O 20
ATOM 8710 N N . ALA A 1 33 ? -20.578 9.822 -1.040 1.00 0.00 33 ALA A N 20
ATOM 8711 C CA . ALA A 1 33 ? -21.387 11.004 -1.301 1.00 0.00 33 ALA A CA 20
ATOM 8712 C C . ALA A 1 33 ? -22.531 11.090 -0.304 1.00 0.00 33 ALA A C 20
ATOM 8713 O O . ALA A 1 33 ? -22.798 12.147 0.270 1.00 0.00 33 ALA A O 20
ATOM 8720 N N . ALA A 1 34 ? -23.203 9.968 -0.100 1.00 0.00 34 ALA A N 20
ATOM 8721 C CA . ALA A 1 34 ? -24.305 9.893 0.846 1.00 0.00 34 ALA A CA 20
ATOM 8722 C C . ALA A 1 34 ? -24.037 8.821 1.893 1.00 0.00 34 ALA A C 20
ATOM 8723 O O . ALA A 1 34 ? -24.500 7.684 1.773 1.00 0.00 34 ALA A O 20
ATOM 8730 N N . ALA A 1 35 ? -23.278 9.188 2.912 1.00 0.00 35 ALA A N 20
ATOM 8731 C CA . ALA A 1 35 ? -22.921 8.268 3.975 1.00 0.00 35 ALA A CA 20
ATOM 8732 C C . ALA A 1 35 ? -22.855 9.003 5.303 1.00 0.00 35 ALA A C 20
ATOM 8733 O O . ALA A 1 35 ? -23.108 10.226 5.315 1.00 0.00 35 ALA A O 20
#

Solvent-accessible surface area: 3077 Å² total; per-residue (Å²): 130,88,156,90,80,106,37,154,68,90,55,129,101,65,65,63,63,108,62,61,55,140,133,88,60,62,73,66,67,78,85,58,96,108,139

Radius of gyration: 15.28 Å; Cα contacts (8 Å, |Δi|>4): 2; chains: 1; bounding box: 45×26×9 Å

Organism: Myoxocephalus scorpius (NCBI:txid8097)

Foldseek 3Di:
DPPDDVVCCCCVPVVVVCVVVVVVVVVCVVVVPDD

Sequence (35 aa):
GSMNAPARAAAKTAADALAAAKKTAADAAAAAAAAGSMNAPARAAAKTAADALAAAKKTAADAAAAAAAAGSMNAPARAAAKTAADALAAAKKTAADAAAAAAAAGSMNAPARAAAKTAADALAAAKKTAADAAAAAAAAGSMNAPARAAAKTAADALAAAKKTAADAAAAAAAAGSMNAPARAAAKTAADALAAAKKTAADAAAAAAAAGSMNAPARAAAKTAADALAAAKKTAADAAAAAAAAGSMNAPARAAAKTAADALAAAKKTAADAAAAAAAAGSMNAPARAAAKTAADALAAAKKTAADAAAAAAAAGSMNAPARAAAKTAADALAAAKKTAADAAAAAAAAGSMNAPARAAAKTAADALAAAKKTAADAAAAAAAAGSMNAPARAAAKTAADALAAAKKTAADAAAAAAAAGSMNAPARAAAKTAADALAAAKKTAADAAAAAAAAGSMNAPARAAAKTAADALAAAKKTAADAAAAAAAAGSMNAPARAAAKTAADALAAAKKTAADAAAAAAAAGSMNAPARAAAKTAADALAAAKKTAADAAAAAAAAGSMNAPARAAAKTAADALAAAKKTAADAAAAAAAAGSMNAPARAAAKTAADALAAAKKTAADAAAAAAAAGSMNAPARAAAKTAADALAAAKKTAADAAAAAAAAGSMNAPARAAAKTAADALAAAKKTAADAAAAAAAA